Protein AF-0000000084982623 (afdb_homodimer)

Sequence (482 aa):
MLEVNGLTKRYGKRTIVEDISFTVPKGEITALIGVNGVGKTTILNAIMNLVPKQAGEVRIDGEPLKYSLYEKISFIPDESIMLLEFTIREAMDFMRDFYASWNEQKAQDILRFFNLEETMVIKELSKGNIAKVNLLLGFAQDSDYILMDEPFNNIDIFTREEIANIFTTTLVEDKGVLITTHEIDEIERLVDHVILLDRTRIAKEFNVEQMRMDEGKSIVDVMREVYQPQQFASWEGDEYEMLEVNGLTKRYGKRTIVEDISFTVPKGEITALIGVNGVGKTTILNAIMNLVPKQAGEVRIDGEPLKYSLYEKISFIPDESIMLLEFTIREAMDFMRDFYASWNEQKAQDILRFFNLEETMVIKELSKGNIAKVNLLLGFAQDSDYILMDEPFNNIDIFTREEIANIFTTTLVEDKGVLITTHEIDEIERLVDHVILLDRTRIAKEFNVEQMRMDEGKSIVDVMREVYQPQQFASWEGDEYE

Nearest PDB structures (foldseek):
  4rvc-assembly1_A  TM=8.795E-01  e=5.151E-21  Geobacillus kaustophilus GBlys
  8k1o-assembly1_B  TM=8.989E-01  e=3.364E-19  Mycobacterium tuberculosis H37Rv
  1ji0-assembly1_A  TM=8.524E-01  e=1.052E-18  Thermotoga maritima
  8k1n-assembly1_D  TM=8.541E-01  e=1.214E-16  Mycobacterium tuberculosis H37Rv
  1v43-assembly1_A  TM=7.563E-01  e=1.046E-15  Pyrococcus horikoshii

Radius of gyration: 24.58 Å; Cα contacts (8 Å, |Δi|>4): 892; chains: 2; bounding box: 55×66×52 Å

Secondary structure (DSSP, 8-state):
-EEEEEEEEEETTEEEEEEEEEEE-TTSEEEEE--TTSSHHHHHHHHTTSS--SEEEEEETTEE--GGGGGGEEEE-SS--S-TTSBHHHHHHHHHHH-TTB-HHHHHHHHHHTT--TT-BGGGS-HHHHHHHHHHHHHTB--SEEEEE-TTTT--HHHHHHHHHHTTSTTSTTSEEEEEES--TTTTTT-SEEEEEETTEEEEEEEHHHHHHHH---HHHHHHHHH-HHHHHHHHHHTT-/-EEEEEEEEEETTEEEEEEEEEEE-TTSEEEEE--TTSSHHHHHHHHTTSS--SEEEEEETTEE--GGGGGGEEEE-SS--S-TTSBHHHHHHHHHHH-TTB-HHHHHHHHHHTT--TT-BGGGS-HHHHHHHHHHHHHTB--SEEEEE-TTTT--HHHHHHHHHHTTSGGGTT-EEEEEES--TTTTTT-SEEEEEETTEEEEEEEHHHHHHHH---HHHHHHHHH-HHHHHHHHHHTT-

Structure (mmCIF, N/CA/C/O backbone):
data_AF-0000000084982623-model_v1
#
loop_
_entity.id
_entity.type
_entity.pdbx_description
1 polymer 'ABC transporter domain-containing protein'
#
loop_
_atom_site.group_PDB
_atom_site.id
_atom_site.type_symbol
_atom_site.label_atom_id
_atom_site.label_alt_id
_atom_site.label_comp_id
_atom_site.label_asym_id
_atom_site.label_entity_id
_atom_site.label_seq_id
_atom_site.pdbx_PDB_ins_code
_atom_site.Cartn_x
_atom_site.Cartn_y
_atom_site.Cartn_z
_atom_site.occupancy
_atom_site.B_iso_or_equiv
_atom_site.auth_seq_id
_atom_site.auth_comp_id
_atom_site.auth_asym_id
_atom_site.auth_atom_id
_atom_site.pdbx_PDB_model_num
ATOM 1 N N . MET A 1 1 ? -8 24.422 18.578 1 93.25 1 MET A N 1
ATOM 2 C CA . MET A 1 1 ? -8.68 23.266 18.031 1 93.25 1 MET A CA 1
ATOM 3 C C . MET A 1 1 ? -9.195 23.547 16.625 1 93.25 1 MET A C 1
ATOM 5 O O . MET A 1 1 ? -9.703 24.641 16.344 1 93.25 1 MET A O 1
ATOM 9 N N . LEU A 1 2 ? -8.922 22.609 15.727 1 96.56 2 LEU A N 1
ATOM 10 C CA . LEU A 1 2 ? -9.523 22.703 14.398 1 96.56 2 LEU A CA 1
ATOM 11 C C . LEU A 1 2 ? -10.891 22.031 14.383 1 96.56 2 LEU A C 1
ATOM 13 O O . LEU A 1 2 ? -11.047 20.891 14.82 1 96.56 2 LEU A O 1
ATOM 17 N N . GLU A 1 3 ? -11.875 22.797 13.898 1 97.75 3 GLU A N 1
ATOM 18 C CA . GLU A 1 3 ? -13.25 22.312 13.898 1 97.75 3 GLU A CA 1
ATOM 19 C C . GLU A 1 3 ? -13.844 22.344 12.492 1 97.75 3 GLU A C 1
ATOM 21 O O . GLU A 1 3 ? -13.742 23.359 11.797 1 97.75 3 GLU A O 1
ATOM 26 N N . VAL A 1 4 ? -14.391 21.234 12.133 1 98 4 VAL A N 1
ATOM 27 C CA . VAL A 1 4 ? -15.195 21.141 10.922 1 98 4 VAL A CA 1
ATOM 28 C C . VAL A 1 4 ? -16.672 20.969 11.289 1 98 4 VAL A C 1
ATOM 30 O O . VAL A 1 4 ? -17.031 20.016 11.992 1 98 4 VAL A O 1
ATOM 33 N N . ASN A 1 5 ? -17.484 21.906 10.797 1 97.81 5 ASN A N 1
ATOM 34 C CA . ASN A 1 5 ? -18.891 21.906 11.188 1 97.81 5 ASN A CA 1
ATOM 35 C C . ASN A 1 5 ? -19.812 21.859 9.969 1 97.81 5 ASN A C 1
ATOM 37 O O . ASN A 1 5 ? -19.875 22.812 9.195 1 97.81 5 ASN A O 1
ATOM 41 N N . GLY A 1 6 ? -20.469 20.75 9.844 1 98.06 6 GLY A N 1
ATOM 42 C CA . GLY A 1 6 ? -21.516 20.641 8.852 1 98.06 6 GLY A CA 1
ATOM 43 C C . GLY A 1 6 ? -21.016 20.719 7.426 1 98.06 6 GLY A C 1
ATOM 44 O O . GLY A 1 6 ? -21.656 21.344 6.57 1 98.06 6 GLY A O 1
ATOM 45 N N . LEU A 1 7 ? -19.922 20.219 7.141 1 97.88 7 LEU A N 1
ATOM 46 C CA . LEU A 1 7 ? -19.297 20.328 5.824 1 97.88 7 LEU A CA 1
ATOM 47 C C . LEU A 1 7 ? -20.078 19.5 4.797 1 97.88 7 LEU A C 1
ATOM 49 O O . LEU A 1 7 ? -20.359 18.328 5.02 1 97.88 7 LEU A O 1
ATOM 53 N N . THR A 1 8 ? -20.5 20.141 3.762 1 98.19 8 THR A N 1
ATOM 54 C CA . THR A 1 8 ? -21.141 19.484 2.623 1 98.19 8 THR A CA 1
ATOM 55 C C . THR A 1 8 ? -20.438 19.859 1.321 1 98.19 8 THR A C 1
ATOM 57 O O . THR A 1 8 ? -20.219 21.047 1.046 1 98.19 8 THR A O 1
ATOM 60 N N . LYS A 1 9 ? -20 18.906 0.578 1 97.44 9 LYS A N 1
ATOM 61 C CA . LYS A 1 9 ? -19.328 19.125 -0.701 1 97.44 9 LYS A CA 1
ATOM 62 C C . LYS A 1 9 ? -19.922 18.234 -1.79 1 97.44 9 LYS A C 1
ATOM 64 O O . LYS A 1 9 ? -20.078 17.031 -1.593 1 97.44 9 LYS A O 1
ATOM 69 N N . ARG A 1 10 ? -20.219 18.859 -2.896 1 96.31 10 ARG A N 1
ATOM 70 C CA . ARG A 1 10 ? -20.75 18.188 -4.074 1 96.31 10 ARG A CA 1
ATOM 71 C C . ARG A 1 10 ? -19.984 18.594 -5.332 1 96.31 10 ARG A C 1
ATOM 73 O O . ARG A 1 10 ? -19.484 19.719 -5.414 1 96.31 10 ARG A O 1
ATOM 80 N N . TYR A 1 11 ? -19.844 17.75 -6.246 1 94.19 11 TYR A N 1
ATOM 81 C CA . TYR A 1 11 ? -19.438 18.031 -7.617 1 94.19 11 TYR A CA 1
ATOM 82 C C . TYR A 1 11 ? -20.594 17.766 -8.586 1 94.19 11 TYR A C 1
ATOM 84 O O . TYR A 1 11 ? -20.891 16.609 -8.898 1 94.19 11 TYR A O 1
ATOM 92 N N . GLY A 1 12 ? -21.172 18.859 -9.094 1 93.62 12 GLY A N 1
ATOM 93 C CA . GLY A 1 12 ? -22.391 18.656 -9.852 1 93.62 12 GLY A CA 1
ATOM 94 C C . GLY A 1 12 ? -23.484 17.984 -9.055 1 93.62 12 GLY A C 1
ATOM 95 O O . GLY A 1 12 ? -23.875 18.453 -7.988 1 93.62 12 GLY A O 1
ATOM 96 N N . LYS A 1 13 ? -23.875 16.797 -9.547 1 92.56 13 LYS A N 1
ATOM 97 C CA . LYS A 1 13 ? -24.953 16.062 -8.891 1 92.56 13 LYS A CA 1
ATOM 98 C C . LYS A 1 13 ? -24.406 15.047 -7.895 1 92.56 13 LYS A C 1
ATOM 100 O O . LYS A 1 13 ? -25.156 14.469 -7.109 1 92.56 13 LYS A O 1
ATOM 105 N N . ARG A 1 14 ? -23.125 14.883 -7.84 1 93.25 14 ARG A N 1
ATOM 106 C CA . ARG A 1 14 ? -22.516 13.867 -6.988 1 93.25 14 ARG A CA 1
ATOM 107 C C . ARG A 1 14 ? -22.125 14.445 -5.637 1 93.25 14 ARG A C 1
ATOM 109 O O . ARG A 1 14 ? -21.344 15.391 -5.562 1 93.25 14 ARG A O 1
ATOM 116 N N . THR A 1 15 ? -22.75 13.93 -4.617 1 95.75 15 THR A N 1
ATOM 117 C CA . THR A 1 15 ? -22.406 14.336 -3.262 1 95.75 15 THR A CA 1
ATOM 118 C C . THR A 1 15 ? -21.172 13.562 -2.768 1 95.75 15 THR A C 1
ATOM 120 O O . THR A 1 15 ? -21.172 12.328 -2.766 1 95.75 15 THR A O 1
ATOM 123 N N . ILE A 1 16 ? -20.172 14.25 -2.355 1 95.62 16 ILE A N 1
ATOM 124 C CA . ILE A 1 16 ? -18.953 13.617 -1.854 1 95.62 16 ILE A CA 1
ATOM 125 C C . ILE A 1 16 ? -19.031 13.477 -0.335 1 95.62 16 ILE A C 1
ATOM 127 O O . ILE A 1 16 ? -18.797 12.398 0.206 1 95.62 16 ILE A O 1
ATOM 131 N N . VAL A 1 17 ? -19.391 14.523 0.343 1 96.44 17 VAL A N 1
ATOM 132 C CA . VAL A 1 17 ? -19.656 14.5 1.777 1 96.44 17 VAL A CA 1
ATOM 133 C C . VAL A 1 17 ? -20.891 15.352 2.094 1 96.44 17 VAL A C 1
ATOM 135 O O . VAL A 1 17 ? -21.141 16.359 1.433 1 96.44 17 VAL A O 1
ATOM 138 N N . GLU A 1 18 ? -21.594 14.883 3.111 1 97.62 18 GLU A N 1
ATOM 139 C CA . GLU A 1 18 ? -22.844 15.531 3.514 1 97.62 18 GLU A CA 1
ATOM 140 C C . GLU A 1 18 ? -22.891 15.742 5.023 1 97.62 18 GLU A C 1
ATOM 142 O O . GLU A 1 18 ? -23.031 14.773 5.781 1 97.62 18 GLU A O 1
ATOM 147 N N . ASP A 1 19 ? -22.828 17 5.398 1 97.75 19 ASP A N 1
ATOM 148 C CA . ASP A 1 19 ? -23.062 17.438 6.766 1 97.75 19 ASP A CA 1
ATOM 149 C C . ASP A 1 19 ? -22.156 16.703 7.75 1 97.75 19 ASP A C 1
ATOM 151 O O . ASP A 1 19 ? -22.625 16.156 8.75 1 97.75 19 ASP A O 1
ATOM 155 N N . ILE A 1 20 ? -20.906 16.656 7.445 1 98 20 ILE A N 1
ATOM 156 C CA . ILE A 1 20 ? -20 15.992 8.367 1 98 20 ILE A CA 1
ATOM 157 C C . ILE A 1 20 ? -19.391 17.016 9.32 1 98 20 ILE A C 1
ATOM 159 O O . ILE A 1 20 ? -19.125 18.156 8.922 1 98 20 ILE A O 1
ATOM 163 N N . SER A 1 21 ? -19.219 16.656 10.594 1 98.56 21 SER A N 1
ATOM 164 C CA . SER A 1 21 ? -18.609 17.469 11.625 1 98.56 21 SER A CA 1
ATOM 165 C C . SER A 1 21 ? -17.609 16.656 12.453 1 98.56 21 SER A C 1
ATOM 167 O O . SER A 1 21 ? -17.875 15.5 12.781 1 98.56 21 SER A O 1
ATOM 169 N N . PHE A 1 22 ? -16.484 17.219 12.695 1 98.44 22 PHE A N 1
ATOM 170 C CA . PHE A 1 22 ? -15.484 16.609 13.562 1 98.44 22 PHE A CA 1
ATOM 171 C C . PHE A 1 22 ? -14.477 17.641 14.039 1 98.44 22 PHE A C 1
ATOM 173 O O . PHE A 1 22 ? -14.492 18.797 13.594 1 98.44 22 PHE A O 1
ATOM 180 N N . THR A 1 23 ? -13.633 17.25 14.977 1 98.06 23 THR A N 1
ATOM 181 C CA . THR A 1 23 ? -12.609 18.141 15.508 1 98.06 23 THR A CA 1
ATOM 182 C C . THR A 1 23 ? -11.234 17.469 15.453 1 98.06 23 THR A C 1
ATOM 184 O O . THR A 1 23 ? -11.133 16.25 15.367 1 98.06 23 THR A O 1
ATOM 187 N N . VAL A 1 24 ? -10.281 18.297 15.43 1 98 24 VAL A N 1
ATOM 188 C CA . VAL A 1 24 ? -8.875 17.906 15.539 1 98 24 VAL A CA 1
ATOM 189 C C . VAL A 1 24 ? -8.227 18.641 16.703 1 98 24 VAL A C 1
ATOM 191 O O . VAL A 1 24 ? -7.895 19.828 16.594 1 98 24 VAL A O 1
ATOM 194 N N . PRO A 1 25 ? -8.016 17.922 17.797 1 96.81 25 PRO A N 1
ATOM 195 C CA . PRO A 1 25 ? -7.414 18.562 18.953 1 96.81 25 PRO A CA 1
ATOM 196 C C . PRO A 1 25 ? -5.93 18.859 18.781 1 96.81 25 PRO A C 1
ATOM 198 O O . PRO A 1 25 ? -5.219 18.109 18.109 1 96.81 25 PRO A O 1
ATOM 201 N N . LYS A 1 26 ? -5.52 19.953 19.375 1 94.62 26 LYS A N 1
ATOM 202 C CA . LYS A 1 26 ? -4.094 20.266 19.406 1 94.62 26 LYS A CA 1
ATOM 203 C C . LYS A 1 26 ? -3.311 19.203 20.172 1 94.62 26 LYS A C 1
ATOM 205 O O . LYS A 1 26 ? -3.775 18.703 21.203 1 94.62 26 LYS A O 1
ATOM 210 N N . GLY A 1 27 ? -2.133 18.875 19.594 1 94.19 27 GLY A N 1
ATOM 211 C CA . GLY A 1 27 ? -1.241 17.953 20.281 1 94.19 27 GLY A CA 1
ATOM 212 C C . GLY A 1 27 ? -1.637 16.5 20.109 1 94.19 27 GLY A C 1
ATOM 213 O O . GLY A 1 27 ? -1.034 15.609 20.719 1 94.19 27 GLY A O 1
ATOM 214 N N . GLU A 1 28 ? -2.65 16.25 19.281 1 95.88 28 GLU A N 1
ATOM 215 C CA . GLU A 1 28 ? -3.113 14.875 19.078 1 95.88 28 GLU A CA 1
ATOM 216 C C . GLU A 1 28 ? -3.16 14.539 17.578 1 95.88 28 GLU A C 1
ATOM 218 O O . GLU A 1 28 ? -3.166 15.438 16.734 1 95.88 28 GLU A O 1
ATOM 223 N N . ILE A 1 29 ? -3.135 13.266 17.375 1 96.56 29 ILE A N 1
ATOM 224 C CA . ILE A 1 29 ? -3.197 12.773 16 1 96.56 29 ILE A CA 1
ATOM 225 C C . ILE A 1 29 ? -4.582 12.203 15.719 1 96.56 29 ILE A C 1
ATOM 227 O O . ILE A 1 29 ? -5.031 11.273 16.406 1 96.56 29 ILE A O 1
ATOM 231 N N . THR A 1 30 ? -5.242 12.797 14.742 1 97.88 30 THR A N 1
ATOM 232 C CA . THR A 1 30 ? -6.539 12.32 14.273 1 97.88 30 THR A CA 1
ATOM 233 C C . THR A 1 30 ? -6.41 11.688 12.891 1 97.88 30 THR A C 1
ATOM 235 O O . THR A 1 30 ? -5.844 12.281 11.977 1 97.88 30 THR A O 1
ATOM 238 N N . ALA A 1 31 ? -6.918 10.469 12.781 1 97.94 31 ALA A N 1
ATOM 239 C CA . ALA A 1 31 ? -6.918 9.781 11.492 1 97.94 31 ALA A CA 1
ATOM 240 C C . ALA A 1 31 ? -8.305 9.789 10.867 1 97.94 31 ALA A C 1
ATOM 242 O O . ALA A 1 31 ? -9.281 9.383 11.5 1 97.94 31 ALA A O 1
ATOM 243 N N . LEU A 1 32 ? -8.367 10.336 9.703 1 97.94 32 LEU A N 1
ATOM 244 C CA . LEU A 1 32 ? -9.555 10.227 8.859 1 97.94 32 LEU A CA 1
ATOM 245 C C . LEU A 1 32 ? -9.414 9.07 7.875 1 97.94 32 LEU A C 1
ATOM 247 O O . LEU A 1 32 ? -8.648 9.164 6.91 1 97.94 32 LEU A O 1
ATOM 251 N N . ILE A 1 33 ? -10.211 8.031 8.133 1 96.31 33 ILE A N 1
ATOM 252 C CA . ILE A 1 33 ? -10.023 6.773 7.418 1 96.31 33 ILE A CA 1
ATOM 253 C C . ILE A 1 33 ? -11.219 6.504 6.512 1 96.31 33 ILE A C 1
ATOM 255 O O . ILE A 1 33 ? -12.367 6.73 6.91 1 96.31 33 ILE A O 1
ATOM 259 N N . GLY A 1 34 ? -10.93 5.977 5.363 1 91.88 34 GLY A N 1
ATOM 260 C CA . GLY A 1 34 ? -11.945 5.578 4.402 1 91.88 34 GLY A CA 1
ATOM 261 C C . GLY A 1 34 ? -11.375 4.879 3.184 1 91.88 34 GLY A C 1
ATOM 262 O O . GLY A 1 34 ? -10.172 4.945 2.932 1 91.88 34 GLY A O 1
ATOM 263 N N . VAL A 1 35 ? -12.227 4.25 2.486 1 84.25 35 VAL A N 1
ATOM 264 C CA . VAL A 1 35 ? -11.797 3.543 1.286 1 84.25 35 VAL A CA 1
ATOM 265 C C . VAL A 1 35 ? -11.391 4.547 0.212 1 84.25 35 VAL A C 1
ATOM 267 O O . VAL A 1 35 ? -11.711 5.734 0.308 1 84.25 35 VAL A O 1
ATOM 270 N N . ASN A 1 36 ? -10.664 4.098 -0.778 1 80.5 36 ASN A N 1
ATOM 271 C CA . ASN A 1 36 ? -10.242 4.973 -1.867 1 80.5 36 ASN A CA 1
ATOM 272 C C . ASN A 1 36 ? -11.438 5.562 -2.605 1 80.5 36 ASN A C 1
ATOM 274 O O . ASN A 1 36 ? -12.414 4.859 -2.875 1 80.5 36 ASN A O 1
ATOM 278 N N . GLY A 1 37 ? -11.422 6.812 -2.834 1 83.38 37 GLY A N 1
ATOM 279 C CA . GLY A 1 37 ? -12.477 7.488 -3.58 1 83.38 37 GLY A CA 1
ATOM 280 C C . GLY A 1 37 ? -13.602 7.988 -2.699 1 83.38 37 GLY A C 1
ATOM 281 O O . GLY A 1 37 ? -14.531 8.648 -3.182 1 83.38 37 GLY A O 1
ATOM 282 N N . VAL A 1 38 ? -13.484 7.785 -1.446 1 88.88 38 VAL A N 1
ATOM 283 C CA . VAL A 1 38 ? -14.594 8.102 -0.554 1 88.88 38 VAL A CA 1
ATOM 284 C C . VAL A 1 38 ? -14.656 9.617 -0.327 1 88.88 38 VAL A C 1
ATOM 286 O O . VAL A 1 38 ? -15.656 10.133 0.165 1 88.88 38 VAL A O 1
ATOM 289 N N . GLY A 1 39 ? -13.586 10.352 -0.572 1 93.88 39 GLY A N 1
ATOM 290 C CA . GLY A 1 39 ? -13.648 11.797 -0.469 1 93.88 39 GLY A CA 1
ATOM 291 C C . GLY A 1 39 ? -12.609 12.375 0.476 1 93.88 39 GLY A C 1
ATOM 292 O O . GLY A 1 39 ? -12.695 13.539 0.871 1 93.88 39 GLY A O 1
ATOM 293 N N . LYS A 1 40 ? -11.672 11.633 0.905 1 95.69 40 LYS A N 1
ATOM 294 C CA . LYS A 1 40 ? -10.672 12.078 1.871 1 95.69 40 LYS A CA 1
ATOM 295 C C . LYS A 1 40 ? -9.938 13.32 1.376 1 95.69 40 LYS A C 1
ATOM 297 O O . LYS A 1 40 ? -9.859 14.328 2.082 1 95.69 40 LYS A O 1
ATOM 302 N N . THR A 1 41 ? -9.438 13.305 0.108 1 95.25 41 THR A N 1
ATOM 303 C CA . THR A 1 41 ? -8.734 14.43 -0.499 1 95.25 41 THR A CA 1
ATOM 304 C C . THR A 1 41 ? -9.656 15.641 -0.621 1 95.25 41 THR A C 1
ATOM 306 O O . THR A 1 41 ? -9.258 16.766 -0.321 1 95.25 41 THR A O 1
ATOM 309 N N . THR A 1 42 ? -10.898 15.398 -0.994 1 96.62 42 THR A N 1
ATOM 310 C CA . THR A 1 42 ? -11.883 16.469 -1.144 1 96.62 42 THR A CA 1
ATOM 311 C C . THR A 1 42 ? -12.141 17.156 0.194 1 96.62 42 THR A C 1
ATOM 313 O O . THR A 1 42 ? -12.242 18.375 0.258 1 96.62 42 THR A O 1
ATOM 316 N N . ILE A 1 43 ? -12.219 16.375 1.224 1 97.56 43 ILE A N 1
ATOM 317 C CA . ILE A 1 43 ? -12.453 16.922 2.559 1 97.56 43 ILE A CA 1
ATOM 318 C C . ILE A 1 43 ? -11.305 17.828 2.959 1 97.56 43 ILE A C 1
ATOM 320 O O . ILE A 1 43 ? -11.523 18.969 3.404 1 97.56 43 ILE A O 1
ATOM 324 N N . LEU A 1 44 ? -10.062 17.391 2.789 1 97.5 44 LEU A N 1
ATOM 325 C CA . LEU A 1 44 ? -8.906 18.203 3.154 1 97.5 44 LEU A CA 1
ATOM 326 C C . LEU A 1 44 ? -8.852 19.469 2.316 1 97.5 44 LEU A C 1
ATOM 328 O O . LEU A 1 44 ? -8.594 20.562 2.842 1 97.5 44 LEU A O 1
ATOM 332 N N . ASN A 1 45 ? -9.125 19.328 1.026 1 96.25 45 ASN A N 1
ATOM 333 C CA . ASN A 1 45 ? -9.148 20.5 0.155 1 96.25 45 ASN A CA 1
ATOM 334 C C . ASN A 1 45 ? -10.234 21.484 0.568 1 96.25 45 ASN A C 1
ATOM 336 O O . ASN A 1 45 ? -10.031 22.703 0.502 1 96.25 45 ASN A O 1
ATOM 340 N N . ALA A 1 46 ? -11.352 20.984 0.943 1 96 46 ALA A N 1
ATOM 341 C CA . ALA A 1 46 ? -12.445 21.828 1.396 1 96 46 ALA A CA 1
ATOM 342 C C . ALA A 1 46 ? -12.086 22.562 2.689 1 96 46 ALA A C 1
ATOM 344 O O . ALA A 1 46 ? -12.383 23.75 2.852 1 96 46 ALA A O 1
ATOM 345 N N . ILE A 1 47 ? -11.445 21.828 3.586 1 96.06 47 ILE A N 1
ATOM 346 C CA . ILE A 1 47 ? -10.984 22.422 4.832 1 96.06 47 ILE A CA 1
ATOM 347 C C . ILE A 1 47 ? -10.039 23.578 4.527 1 96.06 47 ILE A C 1
ATOM 349 O O . ILE A 1 47 ? -10.141 24.656 5.141 1 96.06 47 ILE A O 1
ATOM 353 N N . MET A 1 48 ? -9.219 23.406 3.539 1 93.94 48 MET A N 1
ATOM 354 C CA . MET A 1 48 ? -8.203 24.406 3.182 1 93.94 48 MET A CA 1
ATOM 355 C C . MET A 1 48 ? -8.781 25.453 2.236 1 93.94 48 MET A C 1
ATOM 357 O O . MET A 1 48 ? -8.07 26.344 1.785 1 93.94 48 MET A O 1
ATOM 361 N N . ASN A 1 49 ? -10.031 25.312 1.854 1 93.38 49 ASN A N 1
ATOM 362 C CA . ASN A 1 49 ? -10.727 26.203 0.937 1 93.38 49 ASN A CA 1
ATOM 363 C C . ASN A 1 49 ? -10.094 26.188 -0.451 1 93.38 49 ASN A C 1
ATOM 365 O O . ASN A 1 49 ? -10.086 27.219 -1.144 1 93.38 49 ASN A O 1
ATOM 369 N N . LEU A 1 50 ? -9.508 25.078 -0.786 1 92.06 50 LEU A N 1
ATOM 370 C CA . LEU A 1 50 ? -8.953 24.906 -2.125 1 92.06 50 LEU A CA 1
ATOM 371 C C . LEU A 1 50 ? -10.047 24.516 -3.117 1 92.06 50 LEU A C 1
ATOM 373 O O . LEU A 1 50 ? -9.844 24.609 -4.332 1 92.06 50 LEU A O 1
ATOM 377 N N . VAL A 1 51 ? -11.133 24.047 -2.576 1 94.06 51 VAL A N 1
ATOM 378 C CA . VAL A 1 51 ? -12.352 23.812 -3.346 1 94.06 51 VAL A CA 1
ATOM 379 C C . VAL A 1 51 ? -13.547 24.406 -2.609 1 94.06 51 VAL A C 1
ATOM 381 O O . VAL A 1 51 ? -13.586 24.422 -1.376 1 94.06 51 VAL A O 1
ATOM 384 N N . PRO A 1 52 ? -14.523 24.875 -3.377 1 94.31 52 PRO A N 1
ATOM 385 C CA . PRO A 1 52 ? -15.703 25.438 -2.711 1 94.31 52 PRO A CA 1
ATOM 386 C C . PRO A 1 52 ? -16.562 24.359 -2.051 1 94.31 52 PRO A C 1
ATOM 388 O O . PRO A 1 52 ? -16.672 23.25 -2.562 1 94.31 52 PRO A O 1
ATOM 391 N N . LYS A 1 53 ? -17.125 24.703 -0.933 1 94.62 53 LYS A N 1
ATOM 392 C CA . LYS A 1 53 ? -18.078 23.828 -0.255 1 94.62 53 LYS A CA 1
ATOM 393 C C . LYS A 1 53 ? -19.484 24.406 -0.322 1 94.62 53 LYS A C 1
ATOM 395 O O . LYS A 1 53 ? -19.656 25.625 -0.431 1 94.62 53 LYS A O 1
ATOM 400 N N . GLN A 1 54 ? -20.484 23.578 -0.342 1 96.12 54 GLN A N 1
ATOM 401 C CA . GLN A 1 54 ? -21.875 24.016 -0.413 1 96.12 54 GLN A CA 1
ATOM 402 C C . GLN A 1 54 ? -22.391 24.453 0.957 1 96.12 54 GLN A C 1
ATOM 404 O O . GLN A 1 54 ? -23.25 25.328 1.055 1 96.12 54 GLN A O 1
ATOM 409 N N . ALA A 1 55 ? -21.922 23.828 1.976 1 97.06 55 ALA A N 1
ATOM 410 C CA . ALA A 1 55 ? -22.344 24.172 3.334 1 97.06 55 ALA A CA 1
ATOM 411 C C . ALA A 1 55 ? -21.25 23.828 4.344 1 97.06 55 ALA A C 1
ATOM 413 O O . ALA A 1 55 ? -20.312 23.094 4.023 1 97.06 55 ALA A O 1
ATOM 414 N N . GLY A 1 56 ? -21.344 24.438 5.504 1 96.25 56 GLY A N 1
ATOM 415 C CA . GLY A 1 56 ? -20.453 24.141 6.621 1 96.25 56 GLY A CA 1
ATOM 416 C C . GLY A 1 56 ? -19.406 25.203 6.844 1 96.25 56 GLY A C 1
ATOM 417 O O . GLY A 1 56 ? -19.312 26.156 6.07 1 96.25 56 GLY A O 1
ATOM 418 N N . GLU A 1 57 ? -18.672 25.031 7.953 1 95.88 57 GLU A N 1
ATOM 419 C CA . GLU A 1 57 ? -17.641 25.984 8.32 1 95.88 57 GLU A CA 1
ATOM 420 C C . GLU A 1 57 ? -16.453 25.297 8.992 1 95.88 57 GLU A C 1
ATOM 422 O O . GLU A 1 57 ? -16.625 24.25 9.625 1 95.88 57 GLU A O 1
ATOM 427 N N . VAL A 1 58 ? -15.367 25.875 8.727 1 96.19 58 VAL A N 1
ATOM 428 C CA . VAL A 1 58 ? -14.148 25.422 9.398 1 96.19 58 VAL A CA 1
ATOM 429 C C . VAL A 1 58 ? -13.656 26.516 10.352 1 96.19 58 VAL A C 1
ATOM 431 O O . VAL A 1 58 ? -13.617 27.703 9.984 1 96.19 58 VAL A O 1
ATOM 434 N N . ARG A 1 59 ? -13.336 26.109 11.57 1 95.69 59 ARG A N 1
ATOM 435 C CA . ARG A 1 59 ? -12.852 27.047 12.57 1 95.69 59 ARG A CA 1
ATOM 436 C C . ARG A 1 59 ? -11.523 26.578 13.164 1 95.69 59 ARG A C 1
ATOM 438 O O . ARG A 1 59 ? -11.266 25.375 13.25 1 95.69 59 ARG A O 1
ATOM 445 N N . ILE A 1 60 ? -10.734 27.5 13.531 1 93.75 60 ILE A N 1
ATOM 446 C CA . ILE A 1 60 ? -9.516 27.266 14.289 1 93.75 60 ILE A CA 1
ATOM 447 C C . ILE A 1 60 ? -9.531 28.078 15.57 1 93.75 60 IL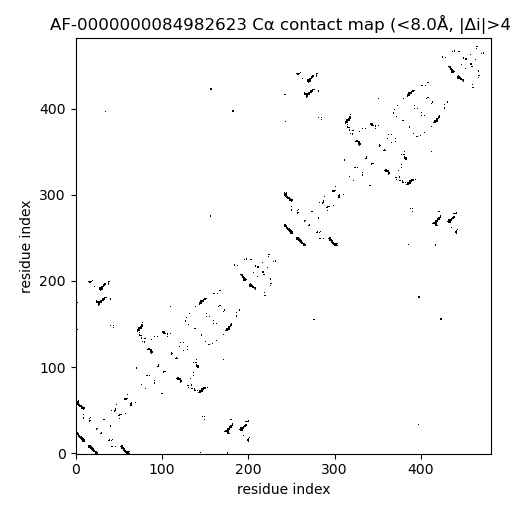E A C 1
ATOM 449 O O . ILE A 1 60 ? -9.609 29.312 15.531 1 93.75 60 ILE A O 1
ATOM 453 N N . ASP A 1 61 ? -9.438 27.328 16.609 1 91.31 61 ASP A N 1
ATOM 454 C CA . ASP A 1 61 ? -9.477 27.984 17.922 1 91.31 61 ASP A CA 1
ATOM 455 C C . ASP A 1 61 ? -10.641 28.953 18.016 1 91.31 61 ASP A C 1
ATOM 457 O O . ASP A 1 61 ? -10.461 30.109 18.438 1 91.31 61 ASP A O 1
ATOM 461 N N . GLY A 1 62 ? -11.719 28.531 17.469 1 91 62 GLY A N 1
ATOM 462 C CA . GLY A 1 62 ? -12.969 29.281 17.625 1 91 62 GLY A CA 1
ATOM 463 C C . GLY A 1 62 ? -13.195 30.297 16.516 1 91 62 GLY A C 1
ATOM 464 O O . GLY A 1 62 ? -14.305 30.812 16.375 1 91 62 GLY A O 1
ATOM 465 N N . GLU A 1 63 ? -12.195 30.594 15.711 1 91.69 63 GLU A N 1
ATOM 466 C CA . GLU A 1 63 ? -12.305 31.594 14.648 1 91.69 63 GLU A CA 1
ATOM 467 C C . GLU A 1 63 ? -12.508 30.938 13.289 1 91.69 63 GLU A C 1
ATOM 469 O O . GLU A 1 63 ? -11.844 29.938 12.969 1 91.69 63 GLU A O 1
ATOM 474 N N . PRO A 1 64 ? -13.406 31.531 12.57 1 91.12 64 PRO A N 1
ATOM 475 C CA . PRO A 1 64 ? -13.555 31 11.211 1 91.12 64 PRO A CA 1
ATOM 476 C C . PRO A 1 64 ? -12.266 31.078 10.398 1 91.12 64 PRO A C 1
ATOM 478 O O . PRO A 1 64 ? -11.516 32.062 10.516 1 91.12 64 PRO A O 1
ATOM 481 N N . LEU A 1 65 ? -12.07 30.016 9.68 1 87.44 65 LEU A N 1
ATOM 482 C CA . LEU A 1 65 ? -10.859 29.984 8.875 1 87.44 65 LEU A CA 1
ATOM 483 C C . LEU A 1 65 ? -10.898 31.047 7.781 1 87.44 65 LEU A C 1
ATOM 485 O O . LEU A 1 65 ? -11.773 31.031 6.914 1 87.44 65 LEU A O 1
ATOM 489 N N . LYS A 1 66 ? -10.031 32 7.918 1 82.88 66 LYS A N 1
ATOM 490 C CA . LYS A 1 66 ? -9.812 33.094 6.949 1 82.88 66 LYS A CA 1
ATOM 491 C C . LYS A 1 66 ? -8.375 33.094 6.457 1 82.88 66 LYS A C 1
ATOM 493 O O . LYS A 1 66 ? -7.531 32.344 6.957 1 82.88 66 LYS A O 1
ATOM 498 N N . TYR A 1 67 ? -8.141 33.875 5.508 1 76.88 67 TYR A N 1
ATOM 499 C CA . TYR A 1 67 ? -6.836 33.938 4.848 1 76.88 67 TYR A CA 1
ATOM 500 C C . TYR A 1 67 ? -5.719 34.125 5.867 1 76.88 67 TYR A C 1
ATOM 502 O O . TYR A 1 67 ? -4.676 33.469 5.77 1 76.88 67 TYR A O 1
ATOM 510 N N . SER A 1 68 ? -5.957 34.875 6.875 1 76.25 68 SER A N 1
ATOM 511 C CA . SER A 1 68 ? -4.938 35.188 7.875 1 76.25 68 SER A CA 1
ATOM 512 C C . SER A 1 68 ? -4.605 33.969 8.727 1 76.25 68 SER A C 1
ATOM 514 O O . SER A 1 68 ? -3.561 33.938 9.383 1 76.25 68 SER A O 1
ATOM 516 N N . LEU A 1 69 ? -5.48 33 8.648 1 76.62 69 LEU A N 1
ATOM 517 C CA . LEU A 1 69 ? -5.293 31.844 9.531 1 76.62 69 LEU A CA 1
ATOM 518 C C . LEU A 1 69 ? -4.672 30.672 8.781 1 76.62 69 LEU A C 1
ATOM 520 O O . LEU A 1 69 ? -4.379 29.625 9.375 1 76.62 69 LEU A O 1
ATOM 524 N N . TYR A 1 70 ? -4.328 30.922 7.586 1 82.81 70 TYR A N 1
ATOM 525 C CA . TYR A 1 70 ? -3.76 29.844 6.793 1 82.81 70 TYR A CA 1
ATOM 526 C C . TYR A 1 70 ? -2.361 29.484 7.281 1 82.81 70 TYR A C 1
ATOM 528 O O . TYR A 1 70 ? -1.913 28.344 7.117 1 82.81 70 TYR A O 1
ATOM 536 N N . GLU A 1 71 ? -1.764 30.438 7.988 1 86.81 71 GLU A N 1
ATOM 537 C CA . GLU A 1 71 ? -0.426 30.188 8.516 1 86.81 71 GLU A CA 1
ATOM 538 C C . GLU A 1 71 ? -0.469 29.219 9.688 1 86.81 71 GLU A C 1
ATOM 540 O O . GLU A 1 71 ? 0.555 28.641 10.062 1 86.81 71 GLU A O 1
ATOM 545 N N . LYS A 1 72 ? -1.665 29.047 10.211 1 92.19 72 LYS A N 1
ATOM 546 C CA . LYS A 1 72 ? -1.817 28.156 11.359 1 92.19 72 LYS A CA 1
ATOM 547 C C . LYS A 1 72 ? -1.932 26.703 10.914 1 92.19 72 LYS A C 1
ATOM 549 O O . LYS A 1 72 ? -1.858 25.781 11.742 1 92.19 72 LYS A O 1
ATOM 554 N N . ILE A 1 73 ? -2.07 26.516 9.656 1 95.12 73 ILE A N 1
ATOM 555 C CA . ILE A 1 73 ? -2.244 25.172 9.141 1 95.12 73 ILE A CA 1
ATOM 556 C C . ILE A 1 73 ? -1.204 24.891 8.062 1 95.12 73 ILE A C 1
ATOM 558 O O . ILE A 1 73 ? -1.011 25.688 7.152 1 95.12 73 ILE A O 1
ATOM 562 N N . SER A 1 74 ? -0.521 23.828 8.234 1 95.31 74 SER A N 1
ATOM 563 C CA . SER A 1 74 ? 0.314 23.297 7.16 1 95.31 74 SER A CA 1
ATOM 564 C C . SER A 1 74 ? -0.377 22.141 6.441 1 95.31 74 SER A C 1
ATOM 566 O O . SER A 1 74 ? -0.835 21.188 7.078 1 95.31 74 SER A O 1
ATOM 568 N N . PHE A 1 75 ? -0.463 22.312 5.141 1 95.88 75 PHE A N 1
ATOM 569 C CA . PHE A 1 75 ? -1.108 21.281 4.332 1 95.88 75 PHE A CA 1
ATOM 570 C C . PHE A 1 75 ? -0.079 20.516 3.508 1 95.88 75 PHE A C 1
ATOM 572 O O . PHE A 1 75 ? 0.714 21.125 2.781 1 95.88 75 PHE A O 1
ATOM 579 N N . ILE A 1 76 ? -0.087 19.172 3.66 1 96.44 76 ILE A N 1
ATOM 580 C CA . ILE A 1 76 ? 0.797 18.281 2.916 1 96.44 76 ILE A CA 1
ATOM 581 C C . ILE A 1 76 ? -0.031 17.359 2.027 1 96.44 76 ILE A C 1
ATOM 583 O O . ILE A 1 76 ? -0.546 16.328 2.494 1 96.44 76 ILE A O 1
ATOM 587 N N . PRO A 1 77 ? -0.053 17.594 0.719 1 95.5 77 PRO A N 1
ATOM 588 C CA . PRO A 1 77 ? -0.843 16.781 -0.195 1 95.5 77 PRO A CA 1
ATOM 589 C C . PRO A 1 77 ? -0.128 15.484 -0.592 1 95.5 77 PRO A C 1
ATOM 591 O O . PRO A 1 77 ? 1.046 15.297 -0.26 1 95.5 77 PRO A O 1
ATOM 594 N N . ASP A 1 78 ? -0.838 14.602 -1.212 1 91.94 78 ASP A N 1
ATOM 595 C CA . ASP A 1 78 ? -0.283 13.344 -1.702 1 91.94 78 ASP A CA 1
ATOM 596 C C . ASP A 1 78 ? 0.723 13.586 -2.824 1 91.94 78 ASP A C 1
ATOM 598 O O . ASP A 1 78 ? 1.776 12.945 -2.869 1 91.94 78 ASP A O 1
ATOM 602 N N . GLU A 1 79 ? 0.483 14.5 -3.621 1 88.88 79 GLU A N 1
ATOM 603 C CA . GLU A 1 79 ? 1.356 14.836 -4.742 1 88.88 79 GLU A CA 1
ATOM 604 C C . GLU A 1 79 ? 2.467 15.789 -4.305 1 88.88 79 GLU A C 1
ATOM 606 O O . GLU A 1 79 ? 2.35 16.453 -3.275 1 88.88 79 GLU A O 1
ATOM 611 N N . SER A 1 80 ? 3.424 15.789 -5.168 1 87.31 80 SER A N 1
ATOM 612 C CA . SER A 1 80 ? 4.527 16.703 -4.887 1 87.31 80 SER A CA 1
ATOM 613 C C . SER A 1 80 ? 4.051 18.156 -4.875 1 87.31 80 SER A C 1
ATOM 615 O O . SER A 1 80 ? 3.244 18.547 -5.715 1 87.31 80 SER A O 1
ATOM 617 N N . ILE A 1 81 ? 4.613 18.891 -3.971 1 84.06 81 ILE A N 1
ATOM 618 C CA . ILE A 1 81 ? 4.195 20.281 -3.793 1 84.06 81 ILE A CA 1
ATOM 619 C C . ILE A 1 81 ? 5.148 21.219 -4.543 1 84.06 81 ILE A C 1
ATOM 621 O O . ILE A 1 81 ? 4.836 22.391 -4.766 1 84.06 81 ILE A O 1
ATOM 625 N N . MET A 1 82 ? 6.273 20.719 -4.938 1 88.19 82 MET A N 1
ATOM 626 C CA . MET A 1 82 ? 7.289 21.578 -5.527 1 88.19 82 MET A CA 1
ATOM 627 C C . MET A 1 82 ? 7.617 21.141 -6.949 1 88.19 82 MET A C 1
ATOM 629 O O . MET A 1 82 ? 7.32 20.016 -7.34 1 88.19 82 MET A O 1
ATOM 633 N N . LEU A 1 83 ? 8.273 22.109 -7.625 1 91.06 83 LEU A N 1
ATOM 634 C CA . LEU A 1 83 ? 8.797 21.781 -8.945 1 91.06 83 LEU A CA 1
ATOM 635 C C . LEU A 1 83 ? 9.836 20.672 -8.867 1 91.06 83 LEU A C 1
ATOM 637 O O . LEU A 1 83 ? 10.766 20.734 -8.062 1 91.06 83 LEU A O 1
ATOM 641 N N . LEU A 1 84 ? 9.695 19.781 -9.672 1 93.5 84 LEU A N 1
ATOM 642 C CA . LEU A 1 84 ? 10.531 18.578 -9.609 1 93.5 84 LEU A CA 1
ATOM 643 C C . LEU A 1 84 ? 11.969 18.906 -10 1 93.5 84 LEU A C 1
ATOM 645 O O . LEU A 1 84 ? 12.891 18.156 -9.656 1 93.5 84 LEU A O 1
ATOM 649 N N . GLU A 1 85 ? 12.188 20.047 -10.648 1 96.75 85 GLU A N 1
ATOM 650 C CA . GLU A 1 85 ? 13.516 20.438 -11.086 1 96.75 85 GLU A CA 1
ATOM 651 C C . GLU A 1 85 ? 14.32 21.062 -9.945 1 96.75 85 GLU A C 1
ATOM 653 O O . GLU A 1 85 ? 15.539 21.219 -10.047 1 96.75 85 GLU A O 1
ATOM 658 N N . PHE A 1 86 ? 13.711 21.391 -8.844 1 97.75 86 PHE A N 1
ATOM 659 C CA . PHE A 1 86 ? 14.359 22.031 -7.707 1 97.75 86 PHE A CA 1
ATOM 660 C C . PHE A 1 86 ? 15.234 21.031 -6.953 1 97.75 86 PHE A C 1
ATOM 662 O O . PHE A 1 86 ? 14.922 19.844 -6.902 1 97.75 86 PHE A O 1
ATOM 669 N N . THR A 1 87 ? 16.297 21.547 -6.434 1 98.38 87 THR A N 1
ATOM 670 C CA . THR A 1 87 ? 16.938 20.844 -5.32 1 98.38 87 THR A CA 1
ATOM 671 C C . THR A 1 87 ? 16.109 21 -4.047 1 98.38 87 THR A C 1
ATOM 673 O O . THR A 1 87 ? 15.211 21.844 -3.973 1 98.38 87 THR A O 1
ATOM 676 N N . ILE A 1 88 ? 16.453 20.172 -3.062 1 98.5 88 ILE A N 1
ATOM 677 C CA . ILE A 1 88 ? 15.773 20.297 -1.773 1 98.5 88 ILE A CA 1
ATOM 678 C C . ILE A 1 88 ? 16.031 21.688 -1.19 1 98.5 88 ILE A C 1
ATOM 680 O O . ILE A 1 88 ? 15.117 22.312 -0.652 1 98.5 88 ILE A O 1
ATOM 684 N N . ARG A 1 89 ? 17.203 22.188 -1.365 1 98.69 89 ARG A N 1
ATOM 685 C CA . ARG A 1 89 ? 17.547 23.516 -0.887 1 98.69 89 ARG A CA 1
ATOM 686 C C . ARG A 1 89 ? 16.688 24.578 -1.564 1 98.69 89 ARG A C 1
ATOM 688 O O . ARG A 1 89 ? 16.156 25.469 -0.9 1 98.69 89 ARG A O 1
ATOM 695 N N . GLU A 1 90 ? 16.578 24.484 -2.873 1 98.5 90 GLU A N 1
ATOM 696 C CA . GLU A 1 90 ? 15.75 25.453 -3.602 1 98.5 90 GLU A CA 1
ATOM 697 C C . GLU A 1 90 ? 14.297 25.391 -3.129 1 98.5 90 GLU A C 1
ATOM 699 O O . GLU A 1 90 ? 13.641 26.438 -3.014 1 98.5 90 GLU A O 1
ATOM 704 N N . ALA A 1 91 ? 13.82 24.234 -2.834 1 98.12 91 ALA A N 1
ATOM 705 C CA . ALA A 1 91 ? 12.469 24.078 -2.301 1 98.12 91 ALA A CA 1
ATOM 706 C C . ALA A 1 91 ? 12.344 24.734 -0.933 1 98.12 91 ALA A C 1
ATOM 708 O O . ALA A 1 91 ? 11.375 25.453 -0.673 1 98.12 91 ALA A O 1
ATOM 709 N N . MET A 1 92 ? 13.352 24.531 -0.133 1 98.25 92 MET A N 1
ATOM 710 C CA . MET A 1 92 ? 13.359 25.141 1.192 1 98.25 92 MET A CA 1
ATOM 711 C C . MET A 1 92 ? 13.398 26.656 1.09 1 98.25 92 MET A C 1
ATOM 713 O O . MET A 1 92 ? 12.703 27.359 1.827 1 98.25 92 MET A O 1
ATOM 717 N N . ASP A 1 93 ? 14.164 27.125 0.172 1 98.38 93 ASP A N 1
ATOM 718 C CA . ASP A 1 93 ? 14.258 28.562 -0.034 1 98.38 93 ASP A CA 1
ATOM 719 C C . ASP A 1 93 ? 12.922 29.141 -0.493 1 98.38 93 ASP A C 1
ATOM 721 O O . ASP A 1 93 ? 12.516 30.219 -0.053 1 98.38 93 ASP A O 1
ATOM 725 N N . PHE A 1 94 ? 12.359 28.438 -1.389 1 97.25 94 PHE A N 1
ATOM 726 C CA . PHE A 1 94 ? 11.031 28.844 -1.854 1 97.25 94 PHE A CA 1
ATOM 727 C C . PHE A 1 94 ? 10.07 28.984 -0.683 1 97.25 94 PHE A C 1
ATOM 729 O O . PHE A 1 94 ? 9.367 29.984 -0.565 1 97.25 94 PHE A O 1
ATOM 736 N N . MET A 1 95 ? 10.031 28.016 0.182 1 96.5 95 MET A N 1
ATOM 737 C CA . MET A 1 95 ? 9.164 28.047 1.356 1 96.5 95 MET A CA 1
ATOM 738 C C . MET A 1 95 ? 9.5 29.25 2.248 1 96.5 95 MET A C 1
ATOM 740 O O . MET A 1 95 ? 8.609 29.938 2.723 1 96.5 95 MET A O 1
ATOM 744 N N . ARG A 1 96 ? 10.766 29.422 2.484 1 97 96 ARG A N 1
ATOM 745 C CA . ARG A 1 96 ? 11.227 30.531 3.305 1 97 96 ARG A CA 1
ATOM 746 C C . ARG A 1 96 ? 10.719 31.859 2.762 1 97 96 ARG A C 1
ATOM 748 O O . ARG A 1 96 ? 10.305 32.75 3.529 1 97 96 ARG A O 1
ATOM 755 N N . ASP A 1 97 ? 10.703 31.984 1.479 1 96.19 97 ASP A N 1
ATOM 756 C CA . ASP A 1 97 ? 10.359 33.25 0.832 1 96.19 97 ASP A CA 1
ATOM 757 C C . ASP A 1 97 ? 8.852 33.5 0.854 1 96.19 97 ASP A C 1
ATOM 759 O O . ASP A 1 97 ? 8.398 34.625 0.859 1 96.19 97 ASP A O 1
ATOM 763 N N . PHE A 1 98 ? 8.086 32.438 0.983 1 92.06 98 PHE A N 1
ATOM 764 C CA . PHE A 1 98 ? 6.656 32.594 0.751 1 92.06 98 PHE A CA 1
ATOM 765 C C . PHE A 1 98 ? 5.863 32.344 2.025 1 92.06 98 PHE A C 1
ATOM 767 O O . PHE A 1 98 ? 4.691 32.688 2.121 1 92.06 98 PHE A O 1
ATOM 774 N N . TYR A 1 99 ? 6.488 31.766 2.949 1 92.75 99 TYR A N 1
ATOM 775 C CA . TYR A 1 99 ? 5.789 31.438 4.188 1 92.75 99 TYR A CA 1
ATOM 776 C C . TYR A 1 99 ? 6.496 32.062 5.387 1 92.75 99 TYR A C 1
ATOM 778 O O . TYR A 1 99 ? 7.605 31.656 5.738 1 92.75 99 TYR A O 1
ATOM 786 N N . ALA A 1 100 ? 5.816 32.938 6.035 1 93.06 100 ALA A N 1
ATOM 787 C CA . ALA A 1 100 ? 6.371 33.594 7.211 1 93.06 100 ALA A CA 1
ATOM 788 C C . ALA A 1 100 ? 6.566 32.594 8.359 1 93.06 100 ALA A C 1
ATOM 790 O O . ALA A 1 100 ? 7.398 32.812 9.234 1 93.06 100 ALA A O 1
ATOM 791 N N . SER A 1 101 ? 5.91 31.5 8.328 1 93.94 101 SER A N 1
ATOM 792 C CA . SER A 1 101 ? 5.949 30.5 9.391 1 93.94 101 SER A CA 1
ATOM 793 C C . SER A 1 101 ? 7.125 29.547 9.203 1 93.94 101 SER A C 1
ATOM 795 O O . SER A 1 101 ? 7.363 28.672 10.047 1 93.94 101 SER A O 1
ATOM 797 N N . TRP A 1 102 ? 7.855 29.734 8.148 1 96.38 102 TRP A N 1
ATOM 798 C CA . TRP A 1 102 ? 8.953 28.828 7.855 1 96.38 102 TRP A CA 1
ATOM 799 C C . TRP A 1 102 ? 10.008 28.875 8.953 1 96.38 102 TRP A C 1
ATOM 801 O O . TRP A 1 102 ? 10.414 29.953 9.391 1 96.38 102 TRP A O 1
ATOM 811 N N . ASN A 1 103 ? 10.422 27.734 9.398 1 97.06 103 ASN A N 1
ATOM 812 C CA . ASN A 1 103 ? 11.461 27.562 10.414 1 97.06 103 ASN A CA 1
ATOM 813 C C . ASN A 1 103 ? 12.664 26.797 9.859 1 97.06 103 ASN A C 1
ATOM 815 O O . ASN A 1 103 ? 12.648 25.562 9.812 1 97.06 103 ASN A O 1
ATOM 819 N N . GLU A 1 104 ? 13.695 27.5 9.57 1 98 104 GLU A N 1
ATOM 820 C CA . GLU A 1 104 ? 14.867 26.953 8.906 1 98 104 GLU A CA 1
ATOM 821 C C . GLU A 1 104 ? 15.555 25.906 9.789 1 98 104 GLU A C 1
ATOM 823 O O . GLU A 1 104 ? 15.977 24.859 9.297 1 98 104 GLU A O 1
ATOM 828 N N . GLN A 1 105 ? 15.711 26.188 10.992 1 97.38 105 GLN A N 1
ATOM 829 C CA . GLN A 1 105 ? 16.359 25.25 11.891 1 97.38 105 GLN A CA 1
ATOM 830 C C . GLN A 1 105 ? 15.594 23.922 11.977 1 97.38 105 GLN A C 1
ATOM 832 O O . GLN A 1 105 ? 16.188 22.844 11.922 1 97.38 105 GLN A O 1
ATOM 837 N N . LYS A 1 106 ? 14.344 24.078 12.094 1 96.19 106 LYS A N 1
ATOM 838 C CA . LYS A 1 106 ? 13.508 22.875 12.109 1 96.19 106 LYS A CA 1
ATOM 839 C C . LYS A 1 106 ? 13.641 22.094 10.812 1 96.19 106 LYS A C 1
ATOM 841 O O . LYS A 1 106 ? 13.727 20.875 10.828 1 96.19 106 LYS A O 1
ATOM 846 N N . ALA A 1 107 ? 13.656 22.781 9.711 1 97.69 107 ALA A N 1
ATOM 847 C CA . ALA A 1 107 ? 13.844 22.156 8.406 1 97.69 107 ALA A CA 1
ATOM 848 C C . ALA A 1 107 ? 15.141 21.344 8.359 1 97.69 107 ALA A C 1
ATOM 850 O O . ALA A 1 107 ? 15.156 20.203 7.895 1 97.69 107 ALA A O 1
ATOM 851 N N . GLN A 1 108 ? 16.156 21.953 8.898 1 97.94 108 GLN A N 1
ATOM 852 C CA . GLN A 1 108 ? 17.453 21.281 8.922 1 97.94 108 GLN A CA 1
ATOM 853 C C . GLN A 1 108 ? 17.406 20.031 9.789 1 97.94 108 GLN A C 1
ATOM 855 O O . GLN A 1 108 ? 17.984 19 9.43 1 97.94 108 GLN A O 1
ATOM 860 N N . ASP A 1 109 ? 16.766 20.125 10.898 1 97 109 ASP A N 1
ATOM 861 C CA . ASP A 1 109 ? 16.625 18.984 11.789 1 97 109 ASP A CA 1
ATOM 862 C C . ASP A 1 109 ? 15.883 17.844 11.102 1 97 109 ASP A C 1
ATOM 864 O O . ASP A 1 109 ? 16.266 16.672 11.211 1 97 109 ASP A O 1
ATOM 868 N N . ILE A 1 110 ? 14.836 18.172 10.383 1 96.75 110 ILE A N 1
ATOM 869 C CA . ILE A 1 110 ? 14.031 17.156 9.695 1 96.75 110 ILE A CA 1
ATOM 870 C C . ILE A 1 110 ? 14.828 16.578 8.531 1 96.75 110 ILE A C 1
ATOM 872 O O . ILE A 1 110 ? 14.758 15.367 8.266 1 96.75 110 ILE A O 1
ATOM 876 N N . LEU A 1 111 ? 15.547 17.422 7.867 1 97.5 111 LEU A N 1
ATOM 877 C CA . LEU A 1 111 ? 16.422 16.969 6.789 1 97.5 111 LEU A CA 1
ATOM 878 C C . LEU A 1 111 ? 17.391 15.898 7.281 1 97.5 111 LEU A C 1
ATOM 880 O O . LEU A 1 111 ? 17.547 14.859 6.637 1 97.5 111 LEU A O 1
ATOM 884 N N . ARG A 1 112 ? 17.969 16.141 8.414 1 95.75 112 ARG A N 1
ATOM 885 C CA . ARG A 1 112 ? 18.906 15.195 9.023 1 95.75 112 ARG A CA 1
ATOM 886 C C . ARG A 1 112 ? 18.172 13.93 9.461 1 95.75 112 ARG A C 1
ATOM 888 O O . ARG A 1 112 ? 18.672 12.82 9.25 1 95.75 112 ARG A O 1
ATOM 895 N N . PHE A 1 113 ? 17.047 14.125 10.031 1 94.81 113 PHE A N 1
ATOM 896 C CA . PHE A 1 113 ? 16.25 12.992 10.5 1 94.81 113 PHE A CA 1
ATOM 897 C C . PHE A 1 113 ? 15.961 12.023 9.352 1 94.81 113 PHE A C 1
ATOM 899 O O . PHE A 1 113 ? 16.047 10.812 9.523 1 94.81 113 PHE A O 1
ATOM 906 N N . PHE A 1 114 ? 15.648 12.562 8.141 1 95.31 114 PHE A N 1
ATOM 907 C CA . PHE A 1 114 ? 15.266 11.75 6.996 1 95.31 114 PHE A CA 1
ATOM 908 C C . PHE A 1 114 ? 16.5 11.352 6.18 1 95.31 114 PHE A C 1
ATOM 910 O O . PHE A 1 114 ? 16.375 10.734 5.121 1 95.31 114 PHE A O 1
ATOM 917 N N . ASN A 1 115 ? 17.656 11.688 6.633 1 93.69 115 ASN A N 1
ATOM 918 C CA . ASN A 1 115 ? 18.906 11.398 5.934 1 93.69 115 ASN A CA 1
ATOM 919 C C . ASN A 1 115 ? 18.875 11.891 4.492 1 93.69 115 ASN A C 1
ATOM 921 O O . ASN A 1 115 ? 19.188 11.141 3.566 1 93.69 115 ASN A O 1
ATOM 925 N N . LEU A 1 116 ? 18.438 13.109 4.34 1 96.44 116 LEU A N 1
ATOM 926 C CA . LEU A 1 116 ? 18.422 13.781 3.049 1 96.44 116 LEU A CA 1
ATOM 927 C C . LEU A 1 116 ? 19.516 14.828 2.961 1 96.44 116 LEU A C 1
ATOM 929 O O . LEU A 1 116 ? 20 15.312 3.986 1 96.44 116 LEU A O 1
ATOM 933 N N . GLU A 1 117 ? 19.859 15.141 1.721 1 97.5 117 GLU A N 1
ATOM 934 C CA . GLU A 1 117 ? 20.844 16.188 1.477 1 97.5 117 GLU A CA 1
ATOM 935 C C . GLU A 1 117 ? 20.219 17.344 0.695 1 97.5 117 GLU A C 1
ATOM 937 O O . GLU A 1 117 ? 19.438 17.125 -0.226 1 97.5 117 GLU A O 1
ATOM 942 N N . GLU A 1 118 ? 20.641 18.484 0.989 1 97.88 118 GLU A N 1
ATOM 943 C CA . GLU A 1 118 ? 20.094 19.703 0.402 1 97.88 118 GLU A CA 1
ATOM 944 C C . GLU A 1 118 ? 20.344 19.75 -1.103 1 97.88 118 GLU A C 1
ATOM 946 O O . GLU A 1 118 ? 19.562 20.359 -1.848 1 97.88 118 GLU A O 1
ATOM 951 N N . THR A 1 119 ? 21.391 19.094 -1.515 1 98.12 119 THR A N 1
ATOM 952 C CA . THR A 1 119 ? 21.844 19.219 -2.896 1 98.12 119 THR A CA 1
ATOM 953 C C . THR A 1 119 ? 21.078 18.266 -3.803 1 98.12 119 THR A C 1
ATOM 955 O O . THR A 1 119 ? 21.172 18.344 -5.027 1 98.12 119 THR A O 1
ATOM 958 N N . MET A 1 120 ? 20.312 17.422 -3.24 1 97.31 120 MET A N 1
ATOM 959 C CA . MET A 1 120 ? 19.578 16.438 -4.031 1 97.31 120 MET A CA 1
ATOM 960 C C . MET A 1 120 ? 18.5 17.094 -4.871 1 97.31 120 MET A C 1
ATOM 962 O O . MET A 1 120 ? 17.781 17.969 -4.387 1 97.31 120 MET A O 1
ATOM 966 N N . VAL A 1 121 ? 18.406 16.672 -6.133 1 97.75 121 VAL A N 1
ATOM 967 C CA . VAL A 1 121 ? 17.375 17.156 -7.035 1 97.75 121 VAL A CA 1
ATOM 968 C C . VAL A 1 121 ? 16.109 16.312 -6.883 1 97.75 121 VAL A C 1
ATOM 970 O O . VAL A 1 121 ? 16.172 15.078 -6.949 1 97.75 121 VAL A O 1
ATOM 973 N N . ILE A 1 122 ? 14.953 16.891 -6.789 1 96.88 122 ILE A N 1
ATOM 974 C CA . ILE A 1 122 ? 13.719 16.234 -6.383 1 96.88 122 ILE A CA 1
ATOM 975 C C . ILE A 1 122 ? 13.297 15.219 -7.445 1 96.88 122 ILE A C 1
ATOM 977 O O . ILE A 1 122 ? 12.891 14.102 -7.121 1 96.88 122 ILE A O 1
ATOM 981 N N . LYS A 1 123 ? 13.398 15.523 -8.68 1 95.81 123 LYS A N 1
ATOM 982 C CA . LYS A 1 123 ? 12.969 14.648 -9.766 1 95.81 123 LYS A CA 1
ATOM 983 C C . LYS A 1 123 ? 13.766 13.344 -9.773 1 95.81 123 LYS A C 1
ATOM 985 O O . LYS A 1 123 ? 13.344 12.352 -10.367 1 95.81 123 LYS A O 1
ATOM 990 N N . GLU A 1 124 ? 14.953 13.367 -9.172 1 93.81 124 GLU A N 1
ATOM 991 C CA . GLU A 1 124 ? 15.844 12.211 -9.164 1 93.81 124 GLU A CA 1
ATOM 992 C C . GLU A 1 124 ? 15.602 11.328 -7.945 1 93.81 124 GLU A C 1
ATOM 994 O O . GLU A 1 124 ? 16.188 10.258 -7.812 1 93.81 124 GLU A O 1
ATOM 999 N N . LEU A 1 125 ? 14.758 11.773 -7.105 1 92.44 125 LEU A N 1
ATOM 1000 C CA . LEU A 1 125 ? 14.484 11.055 -5.867 1 92.44 125 LEU A CA 1
ATOM 1001 C C . LEU A 1 125 ? 13.477 9.938 -6.094 1 92.44 125 LEU A C 1
ATOM 1003 O O . LEU A 1 125 ? 12.656 10.016 -7.016 1 92.44 125 LEU A O 1
ATOM 1007 N N . SER A 1 126 ? 13.57 8.898 -5.238 1 85.62 126 SER A N 1
ATOM 1008 C CA . SER A 1 126 ? 12.523 7.883 -5.191 1 85.62 126 SER A CA 1
ATOM 1009 C C . SER A 1 126 ? 11.203 8.469 -4.695 1 85.62 126 SER A C 1
ATOM 1011 O O . SER A 1 126 ? 11.188 9.562 -4.117 1 85.62 126 SER A O 1
ATOM 1013 N N . LYS A 1 127 ? 10.117 7.766 -4.871 1 88 127 LYS A N 1
ATOM 1014 C CA . LYS A 1 127 ? 8.812 8.203 -4.379 1 88 127 LYS A CA 1
ATOM 1015 C C . LYS A 1 127 ? 8.836 8.406 -2.869 1 88 127 LYS A C 1
ATOM 1017 O O . LYS A 1 127 ? 8.227 9.352 -2.355 1 88 127 LYS A O 1
ATOM 1022 N N . GLY A 1 128 ? 9.531 7.477 -2.23 1 91.06 128 GLY A N 1
ATOM 1023 C CA . GLY A 1 128 ? 9.656 7.594 -0.786 1 91.06 128 GLY A CA 1
ATOM 1024 C C . GLY A 1 128 ? 10.383 8.852 -0.351 1 91.06 128 GLY A C 1
ATOM 1025 O O . GLY A 1 128 ? 9.969 9.523 0.596 1 91.06 128 GLY A O 1
ATOM 1026 N N . ASN A 1 129 ? 11.383 9.172 -1.046 1 92.88 129 ASN A N 1
ATOM 1027 C CA . ASN A 1 129 ? 12.148 10.359 -0.692 1 92.88 129 ASN A CA 1
ATOM 1028 C C . ASN A 1 129 ? 11.406 11.641 -1.057 1 92.88 129 ASN A C 1
ATOM 1030 O O . ASN A 1 129 ? 11.523 12.656 -0.363 1 92.88 129 ASN A O 1
ATOM 1034 N N . ILE A 1 130 ? 10.688 11.57 -2.119 1 95.25 130 ILE A N 1
ATOM 1035 C CA . ILE A 1 130 ? 9.836 12.711 -2.455 1 95.25 130 ILE A CA 1
ATOM 1036 C C . ILE A 1 130 ? 8.812 12.938 -1.344 1 95.25 130 ILE A C 1
ATOM 1038 O O . ILE A 1 130 ? 8.594 14.07 -0.918 1 95.25 130 ILE A O 1
ATOM 1042 N N . ALA A 1 131 ? 8.227 11.914 -0.885 1 94.75 131 ALA A N 1
ATOM 1043 C CA . ALA A 1 131 ? 7.297 12.016 0.232 1 94.75 131 ALA A CA 1
ATOM 1044 C C . ALA A 1 131 ? 7.965 12.648 1.449 1 94.75 131 ALA A C 1
ATOM 1046 O O . ALA A 1 131 ? 7.383 13.516 2.107 1 94.75 131 ALA A O 1
ATOM 1047 N N . LYS A 1 132 ? 9.164 12.211 1.719 1 96 132 LYS A N 1
ATOM 1048 C CA . LYS A 1 132 ? 9.922 12.766 2.838 1 96 132 LYS A CA 1
ATOM 1049 C C . LYS A 1 132 ? 10.164 14.258 2.654 1 96 132 LYS A C 1
ATOM 1051 O O . LYS A 1 132 ? 10.078 15.031 3.613 1 96 132 LYS A O 1
ATOM 1056 N N . VAL A 1 133 ? 10.445 14.633 1.445 1 97.25 133 VAL A N 1
ATOM 1057 C CA . VAL A 1 133 ? 10.648 16.047 1.15 1 97.25 133 VAL A CA 1
ATOM 1058 C C . VAL A 1 133 ? 9.352 16.812 1.394 1 97.25 133 VAL A C 1
ATOM 1060 O O . VAL A 1 133 ? 9.359 17.891 2.016 1 97.25 133 VAL A O 1
ATOM 1063 N N . ASN A 1 134 ? 8.273 16.281 0.931 1 96.94 134 ASN A N 1
ATOM 1064 C CA . ASN A 1 134 ? 6.988 16.922 1.174 1 96.94 134 ASN A CA 1
ATOM 1065 C C . ASN A 1 134 ? 6.73 17.109 2.666 1 96.94 134 ASN A C 1
ATOM 1067 O O . ASN A 1 134 ? 6.285 18.172 3.09 1 96.94 134 ASN A O 1
ATOM 1071 N N . LEU A 1 135 ? 7.027 16.125 3.414 1 96.44 135 LEU A N 1
ATOM 1072 C CA . LEU A 1 135 ? 6.84 16.188 4.859 1 96.44 135 LEU A CA 1
ATOM 1073 C C . LEU A 1 135 ? 7.758 17.234 5.477 1 96.44 135 LEU A C 1
ATOM 1075 O O . LEU A 1 135 ? 7.34 18 6.355 1 96.44 135 LEU A O 1
ATOM 1079 N N . LEU A 1 136 ? 8.984 17.188 5 1 97.06 136 LEU A N 1
ATOM 1080 C CA . LEU A 1 136 ? 9.945 18.188 5.449 1 97.06 136 LEU A CA 1
ATOM 1081 C C . LEU A 1 136 ? 9.398 19.594 5.246 1 97.06 136 LEU A C 1
ATOM 1083 O O . LEU A 1 136 ? 9.367 20.391 6.184 1 97.06 136 LEU A O 1
ATOM 1087 N N . LEU A 1 137 ? 8.875 19.875 4.117 1 97.06 137 LEU A N 1
ATOM 1088 C CA . LEU A 1 137 ? 8.391 21.203 3.766 1 97.06 137 LEU A CA 1
ATOM 1089 C C . LEU A 1 137 ? 7.156 21.562 4.578 1 97.06 137 LEU A C 1
ATOM 1091 O O . LEU A 1 137 ? 6.961 22.719 4.941 1 97.06 137 LEU A O 1
ATOM 1095 N N . GLY A 1 138 ? 6.395 20.609 4.879 1 95.31 138 GLY A N 1
ATOM 1096 C CA . GLY A 1 138 ? 5.199 20.844 5.68 1 95.31 138 GLY A CA 1
ATOM 1097 C C . GLY A 1 138 ? 5.492 20.984 7.16 1 95.31 138 GLY A C 1
ATOM 1098 O O . GLY A 1 138 ? 5.023 21.922 7.805 1 95.31 138 GLY A O 1
ATOM 1099 N N . PHE A 1 139 ? 6.32 20.109 7.719 1 95.44 139 PHE A N 1
ATOM 1100 C CA . PHE A 1 139 ? 6.59 20.047 9.148 1 95.44 139 PHE A CA 1
ATOM 1101 C C . PHE A 1 139 ? 7.473 21.203 9.586 1 95.44 139 PHE A C 1
ATOM 1103 O O . PHE A 1 139 ? 7.449 21.609 10.758 1 95.44 139 PHE A O 1
ATOM 1110 N N . ALA A 1 140 ? 8.195 21.734 8.695 1 96.19 140 ALA A N 1
ATOM 1111 C CA . ALA A 1 140 ? 9.133 22.797 9.047 1 96.19 140 ALA A CA 1
ATOM 1112 C C . ALA A 1 140 ? 8.414 24.125 9.242 1 96.19 140 ALA A C 1
ATOM 1114 O O . ALA A 1 140 ? 9.016 25.109 9.68 1 96.19 140 ALA A O 1
ATOM 1115 N N . GLN A 1 141 ? 7.188 24.172 8.961 1 94.75 141 GLN A N 1
ATOM 1116 C CA . GLN A 1 141 ? 6.395 25.375 9.242 1 94.75 141 GLN A CA 1
ATOM 1117 C C . GLN A 1 141 ? 5.945 25.406 10.703 1 94.75 141 GLN A C 1
ATOM 1119 O O . GLN A 1 141 ? 5.52 24.375 11.25 1 94.75 141 GLN A O 1
ATOM 1124 N N . ASP A 1 142 ? 6.082 26.562 11.258 1 94.44 142 ASP A N 1
ATOM 1125 C CA . ASP A 1 142 ? 5.562 26.734 12.609 1 94.44 142 ASP A CA 1
ATOM 1126 C C . ASP A 1 142 ? 4.051 26.953 12.594 1 94.44 142 ASP A C 1
ATOM 1128 O O . ASP A 1 142 ? 3.58 28.078 12.773 1 94.44 142 ASP A O 1
ATOM 1132 N N . SER A 1 143 ? 3.359 25.922 12.391 1 94.56 143 SER A N 1
ATOM 1133 C CA . SER A 1 143 ? 1.899 25.922 12.375 1 94.56 143 SER A CA 1
ATOM 1134 C C . SER A 1 143 ? 1.335 25.156 13.57 1 94.56 143 SER A C 1
ATOM 1136 O O . SER A 1 143 ? 2.051 24.391 14.219 1 94.56 143 SER A O 1
ATOM 1138 N N . ASP A 1 144 ? 0.076 25.406 13.844 1 95.19 144 ASP A N 1
ATOM 1139 C CA . ASP A 1 144 ? -0.587 24.75 14.969 1 95.19 144 ASP A CA 1
ATOM 1140 C C . ASP A 1 144 ? -1.161 23.406 14.547 1 95.19 144 ASP A C 1
ATOM 1142 O O . ASP A 1 144 ? -1.272 22.484 15.375 1 95.19 144 ASP A O 1
ATOM 1146 N N . TYR A 1 145 ? -1.468 23.359 13.289 1 96.56 145 TYR A N 1
ATOM 1147 C CA . TYR A 1 145 ? -2.1 22.156 12.766 1 96.56 145 TYR A CA 1
ATOM 1148 C C . TYR A 1 145 ? -1.425 21.703 11.477 1 96.56 145 TYR A C 1
ATOM 1150 O O . TYR A 1 145 ? -0.919 22.516 10.711 1 96.56 145 TYR A O 1
ATOM 1158 N N . ILE A 1 146 ? -1.421 20.375 11.297 1 96.62 146 ILE A N 1
ATOM 1159 C CA . ILE A 1 146 ? -0.91 19.797 10.062 1 96.62 146 ILE A CA 1
ATOM 1160 C C . ILE A 1 146 ? -1.964 18.875 9.453 1 96.62 146 ILE A C 1
ATOM 1162 O O . ILE A 1 146 ? -2.527 18.016 10.148 1 96.62 146 ILE A O 1
ATOM 1166 N N . LEU A 1 147 ? -2.311 19.094 8.227 1 97.5 147 LEU A N 1
ATOM 1167 C CA . LEU A 1 147 ? -3.168 18.203 7.449 1 97.5 147 LEU A CA 1
ATOM 1168 C C . LEU A 1 147 ? -2.354 17.422 6.422 1 97.5 147 LEU A C 1
ATOM 1170 O O . LEU A 1 147 ? -1.651 18.016 5.602 1 97.5 147 LEU A O 1
ATOM 1174 N N . MET A 1 148 ? -2.471 16.125 6.48 1 97.06 148 MET A N 1
ATOM 1175 C CA . MET A 1 148 ? -1.715 15.273 5.559 1 97.06 148 MET A CA 1
ATOM 1176 C C . MET A 1 148 ? -2.646 14.375 4.758 1 97.06 148 MET A C 1
ATOM 1178 O O . MET A 1 148 ? -3.449 13.633 5.336 1 97.06 148 MET A O 1
ATOM 1182 N N . ASP A 1 149 ? -2.439 14.422 3.508 1 97.12 149 ASP A N 1
ATOM 1183 C CA . ASP A 1 149 ? -3.256 13.594 2.625 1 97.12 149 ASP A CA 1
ATOM 1184 C C . ASP A 1 149 ? -2.496 12.344 2.188 1 97.12 149 ASP A C 1
ATOM 1186 O O . ASP A 1 149 ? -1.614 12.422 1.328 1 97.12 149 ASP A O 1
ATOM 1190 N N . GLU A 1 150 ? -2.803 11.203 2.766 1 94.12 150 GLU A N 1
ATOM 1191 C CA . GLU A 1 150 ? -2.27 9.891 2.42 1 94.12 150 GLU A CA 1
ATOM 1192 C C . GLU A 1 150 ? -0.745 9.906 2.377 1 94.12 150 GLU A C 1
ATOM 1194 O O . GLU A 1 150 ? -0.142 9.5 1.379 1 94.12 150 GLU A O 1
ATOM 1199 N N . PRO A 1 151 ? -0.121 10.188 3.473 1 94.06 151 PRO A N 1
ATOM 1200 C CA . PRO A 1 151 ? 1.332 10.375 3.467 1 94.06 151 PRO A CA 1
ATOM 1201 C C . PRO A 1 151 ? 2.092 9.062 3.264 1 94.06 151 PRO A C 1
ATOM 1203 O O . PRO A 1 151 ? 3.293 9.078 2.98 1 94.06 151 PRO A O 1
ATOM 1206 N N . PHE A 1 152 ? 1.4 7.941 3.326 1 90.44 152 PHE A N 1
ATOM 1207 C CA . PHE A 1 152 ? 2.084 6.656 3.27 1 90.44 152 PHE A CA 1
ATOM 1208 C C . PHE A 1 152 ? 1.811 5.953 1.944 1 90.44 152 PHE A C 1
ATOM 1210 O O . PHE A 1 152 ? 2.256 4.824 1.731 1 90.44 152 PHE A O 1
ATOM 1217 N N . ASN A 1 153 ? 1.188 6.602 1.125 1 86.38 153 ASN A N 1
ATOM 1218 C CA . ASN A 1 153 ? 0.751 5.973 -0.118 1 86.38 153 ASN A CA 1
ATOM 1219 C C . ASN A 1 153 ? 1.929 5.688 -1.044 1 86.38 153 ASN A C 1
ATOM 1221 O O . ASN A 1 153 ? 2.816 6.527 -1.209 1 86.38 153 ASN A O 1
ATOM 1225 N N . ASN A 1 154 ? 2.016 4.449 -1.575 1 80.12 154 ASN A N 1
ATOM 1226 C CA . ASN A 1 154 ? 2.926 4.023 -2.633 1 80.12 154 ASN A CA 1
ATOM 1227 C C . ASN A 1 154 ? 4.383 4.129 -2.195 1 80.12 154 ASN A C 1
ATOM 1229 O O . ASN A 1 154 ? 5.25 4.5 -2.988 1 80.12 154 ASN A O 1
ATOM 1233 N N . ILE A 1 155 ? 4.633 3.965 -0.989 1 85.5 155 ILE A N 1
ATOM 1234 C CA . ILE A 1 155 ? 6.008 3.99 -0.499 1 85.5 155 ILE A CA 1
ATOM 1235 C C . ILE A 1 155 ? 6.344 2.654 0.162 1 85.5 155 ILE A C 1
ATOM 1237 O O . ILE A 1 155 ? 5.445 1.905 0.551 1 85.5 155 ILE A O 1
ATOM 1241 N N . ASP A 1 156 ? 7.605 2.332 0.258 1 82.38 156 ASP A N 1
ATOM 1242 C CA . ASP A 1 156 ? 8.039 1.044 0.792 1 82.38 156 ASP A CA 1
ATOM 1243 C C . ASP A 1 156 ? 7.945 1.021 2.316 1 82.38 156 ASP A C 1
ATOM 1245 O O . ASP A 1 156 ? 7.742 2.061 2.945 1 82.38 156 ASP A O 1
ATOM 1249 N N . ILE A 1 157 ? 8.117 -0.082 2.859 1 84.5 157 ILE A N 1
ATOM 1250 C CA . ILE A 1 157 ? 7.871 -0.33 4.277 1 84.5 157 ILE A CA 1
ATOM 1251 C C . ILE A 1 157 ? 8.875 0.451 5.121 1 84.5 157 ILE A C 1
ATOM 1253 O O . ILE A 1 157 ? 8.539 0.942 6.199 1 84.5 157 ILE A O 1
ATOM 1257 N N . PHE A 1 158 ? 10.062 0.608 4.676 1 86.19 158 PHE A N 1
ATOM 1258 C CA . PHE A 1 158 ? 11.086 1.267 5.477 1 86.19 158 PHE A CA 1
ATOM 1259 C C . PHE A 1 158 ? 10.859 2.773 5.512 1 86.19 158 PHE A C 1
ATOM 1261 O O . PHE A 1 158 ? 11.016 3.402 6.562 1 86.19 158 PHE A O 1
ATOM 1268 N N . THR A 1 159 ? 10.523 3.301 4.371 1 89.12 159 THR A N 1
ATOM 1269 C CA . THR A 1 159 ? 10.195 4.723 4.32 1 89.12 159 THR A CA 1
ATOM 1270 C C . THR A 1 159 ? 8.969 5.023 5.176 1 89.12 159 THR A C 1
ATOM 1272 O O . THR A 1 159 ? 8.922 6.039 5.875 1 89.12 159 THR A O 1
ATOM 1275 N N . ARG A 1 160 ? 8.031 4.137 5.145 1 89.88 160 ARG A N 1
ATOM 1276 C CA . ARG A 1 160 ? 6.844 4.312 5.977 1 89.88 160 ARG A CA 1
ATOM 1277 C C . ARG A 1 160 ? 7.211 4.379 7.453 1 89.88 160 ARG A C 1
ATOM 1279 O O . ARG A 1 160 ? 6.676 5.207 8.195 1 89.88 160 ARG A O 1
ATOM 1286 N N . GLU A 1 161 ? 8.047 3.537 7.805 1 88.06 161 GLU A N 1
ATOM 1287 C CA . GLU A 1 161 ? 8.508 3.527 9.195 1 88.06 161 GLU A CA 1
ATOM 1288 C C . GLU A 1 161 ? 9.211 4.832 9.555 1 88.06 161 GLU A C 1
ATOM 1290 O O . GLU A 1 161 ? 9.008 5.375 10.641 1 88.06 161 GLU A O 1
ATOM 1295 N N . GLU A 1 162 ? 10.023 5.27 8.656 1 90.25 162 GLU A N 1
ATOM 1296 C CA . GLU A 1 162 ? 10.719 6.531 8.883 1 90.25 162 GLU A CA 1
ATOM 1297 C C . GLU A 1 162 ? 9.742 7.688 9.047 1 90.25 162 GLU A C 1
ATOM 1299 O O . GLU A 1 162 ? 9.891 8.516 9.945 1 90.25 162 GLU A O 1
ATOM 1304 N N . ILE A 1 163 ? 8.805 7.688 8.203 1 93.38 163 ILE A N 1
ATOM 1305 C CA . ILE A 1 163 ? 7.805 8.742 8.25 1 93.38 163 ILE A CA 1
ATOM 1306 C C . ILE A 1 163 ? 7 8.641 9.539 1 93.38 163 ILE A C 1
ATOM 1308 O O . ILE A 1 163 ? 6.77 9.648 10.219 1 93.38 163 ILE A O 1
ATOM 1312 N N . ALA A 1 164 ? 6.617 7.473 9.898 1 93 164 ALA A N 1
ATOM 1313 C CA . ALA A 1 164 ? 5.871 7.277 11.141 1 93 164 ALA A CA 1
ATOM 1314 C C . ALA A 1 164 ? 6.684 7.73 12.344 1 93 164 ALA A C 1
ATOM 1316 O O . ALA A 1 164 ? 6.137 8.305 13.289 1 93 164 ALA A O 1
ATOM 1317 N N . ASN A 1 165 ? 7.93 7.5 12.305 1 92.31 165 ASN A N 1
ATOM 1318 C CA . ASN A 1 165 ? 8.805 7.762 13.438 1 92.31 165 ASN A CA 1
ATOM 1319 C C . ASN A 1 165 ? 8.922 9.258 13.727 1 92.31 165 ASN A C 1
ATOM 1321 O O . ASN A 1 165 ? 9.242 9.656 14.844 1 92.31 165 ASN A O 1
ATOM 1325 N N . ILE A 1 166 ? 8.68 10.039 12.766 1 91.62 166 ILE A N 1
ATOM 1326 C CA . ILE A 1 166 ? 8.789 11.477 13 1 91.62 166 ILE A CA 1
ATOM 1327 C C . ILE A 1 166 ? 7.73 11.906 14.016 1 91.62 166 ILE A C 1
ATOM 1329 O O . ILE A 1 166 ? 7.949 12.844 14.789 1 91.62 166 ILE A O 1
ATOM 1333 N N . PHE A 1 167 ? 6.637 11.242 14.086 1 91.19 167 PHE A N 1
ATOM 1334 C CA . PHE A 1 167 ? 5.535 11.586 14.969 1 91.19 167 PHE A CA 1
ATOM 1335 C C . PHE A 1 167 ? 5.883 11.273 16.422 1 91.19 167 PHE A C 1
ATOM 1337 O O . PHE A 1 167 ? 5.191 11.719 17.344 1 91.19 167 PHE A O 1
ATOM 1344 N N . THR A 1 168 ? 6.895 10.547 16.609 1 89.38 168 THR A N 1
ATOM 1345 C CA . THR A 1 168 ? 7.32 10.211 17.953 1 89.38 168 THR A CA 1
ATOM 1346 C C . THR A 1 168 ? 8.383 11.188 18.453 1 89.38 168 THR A C 1
ATOM 1348 O O . THR A 1 168 ? 8.828 11.102 19.594 1 89.38 168 THR A O 1
ATOM 1351 N N . THR A 1 169 ? 8.727 12.07 17.625 1 88.81 169 THR A N 1
ATOM 1352 C CA . THR A 1 169 ? 9.766 13.039 17.969 1 88.81 169 THR A CA 1
ATOM 1353 C C . THR A 1 169 ? 9.148 14.352 18.422 1 88.81 169 THR A C 1
ATOM 1355 O O . THR A 1 169 ? 7.93 14.531 18.359 1 88.81 169 THR A O 1
ATOM 1358 N N . THR A 1 170 ? 9.992 15.258 18.891 1 86.75 170 THR A N 1
ATOM 1359 C CA . THR A 1 170 ? 9.555 16.578 19.344 1 86.75 170 THR A CA 1
ATOM 1360 C C . THR A 1 170 ? 9.297 17.5 18.156 1 86.75 170 THR A C 1
ATOM 1362 O O . THR A 1 170 ? 8.758 18.594 18.328 1 86.75 170 THR A O 1
ATOM 1365 N N . LEU A 1 171 ? 9.547 16.984 17.031 1 82.94 171 LEU A N 1
ATOM 1366 C CA . LEU A 1 171 ? 9.438 17.828 15.844 1 82.94 171 LEU A CA 1
ATOM 1367 C C . LEU A 1 171 ? 7.973 18.109 15.508 1 82.94 171 LEU A C 1
ATOM 1369 O O . LEU A 1 171 ? 7.66 19.109 14.852 1 82.94 171 LEU A O 1
ATOM 1373 N N . VAL A 1 172 ? 7.047 17.203 16.156 1 81.12 172 VAL A N 1
ATOM 1374 C CA . VAL A 1 172 ? 5.637 17.391 15.82 1 81.12 172 VAL A CA 1
ATOM 1375 C C . VAL A 1 172 ? 4.797 17.359 17.094 1 81.12 172 VAL A C 1
ATOM 1377 O O . VAL A 1 172 ? 3.564 17.312 17.031 1 81.12 172 VAL A O 1
ATOM 1380 N N . GLU A 1 173 ? 5.25 17.281 18.281 1 81.81 173 GLU A N 1
ATOM 1381 C CA . GLU A 1 173 ? 4.617 17 19.578 1 81.81 173 GLU A CA 1
ATOM 1382 C C . GLU A 1 173 ? 3.533 18.016 19.891 1 81.81 173 GLU A C 1
ATOM 1384 O O . GLU A 1 173 ? 2.475 17.672 20.422 1 81.81 173 GLU A O 1
ATOM 1389 N N . ASP A 1 174 ? 3.496 19.281 19.484 1 88.88 174 ASP A N 1
ATOM 1390 C CA . ASP A 1 174 ? 2.561 20.312 19.906 1 88.88 174 ASP A CA 1
ATOM 1391 C C . ASP A 1 174 ? 1.601 20.688 18.781 1 88.88 174 ASP A C 1
ATOM 1393 O O . ASP A 1 174 ? 0.839 21.656 18.906 1 88.88 174 ASP A O 1
ATOM 1397 N N . LYS A 1 175 ? 1.477 19.828 17.906 1 93.81 175 LYS A N 1
ATOM 1398 C CA . LYS A 1 175 ? 0.648 20.141 16.75 1 93.81 175 LYS A CA 1
ATOM 1399 C C . LYS A 1 175 ? -0.577 19.234 16.672 1 93.81 175 LYS A C 1
ATOM 1401 O O . LYS A 1 175 ? -0.51 18.062 17.047 1 93.81 175 LYS A O 1
ATOM 1406 N N . GLY A 1 176 ? -1.724 19.844 16.344 1 96.69 176 GLY A N 1
ATOM 1407 C CA . GLY A 1 176 ? -2.838 19.016 15.93 1 96.69 176 GLY A CA 1
ATOM 1408 C C . GLY A 1 176 ? -2.639 18.406 14.547 1 96.69 176 GLY A C 1
ATOM 1409 O O . GLY A 1 176 ? -2.289 19.109 13.602 1 96.69 176 GLY A O 1
ATOM 1410 N N . VAL A 1 177 ? -2.791 17.078 14.422 1 96.94 177 VAL A N 1
ATOM 1411 C CA . VAL A 1 177 ? -2.516 16.422 13.148 1 96.94 177 VAL A CA 1
ATOM 1412 C C . VAL A 1 177 ? -3.781 15.727 12.641 1 96.94 177 VAL A C 1
ATOM 1414 O O . VAL A 1 177 ? -4.469 15.039 13.391 1 96.94 177 VAL A O 1
ATOM 1417 N N . LEU A 1 178 ? -4.129 16.031 11.414 1 98.12 178 LEU A N 1
ATOM 1418 C CA . LEU A 1 178 ? -5.145 15.281 10.68 1 98.12 178 LEU A CA 1
ATOM 1419 C C . LEU A 1 178 ? -4.516 14.523 9.516 1 98.12 178 LEU A C 1
ATOM 1421 O O . LEU A 1 178 ? -3.967 15.133 8.602 1 98.12 178 LEU A O 1
ATOM 1425 N N . ILE A 1 179 ? -4.602 13.203 9.586 1 97.25 179 ILE A N 1
ATOM 1426 C CA . ILE A 1 179 ? -4.02 12.359 8.547 1 97.25 179 ILE A CA 1
ATOM 1427 C C . ILE A 1 179 ? -5.113 11.539 7.875 1 97.25 179 ILE A C 1
ATOM 1429 O O . ILE A 1 179 ? -5.922 10.898 8.555 1 97.25 179 ILE A O 1
ATOM 1433 N N . THR A 1 180 ? -5.168 11.656 6.586 1 96.94 180 THR A N 1
ATOM 1434 C CA . THR A 1 180 ? -6.07 10.758 5.867 1 96.94 180 THR A CA 1
ATOM 1435 C C . THR A 1 180 ? -5.336 9.508 5.406 1 96.94 180 THR A C 1
ATOM 1437 O O . THR A 1 180 ? -4.168 9.57 5.02 1 96.94 180 THR A O 1
ATOM 1440 N N . THR A 1 181 ? -5.988 8.414 5.48 1 93.06 181 THR A N 1
ATOM 1441 C CA . THR A 1 181 ? -5.395 7.16 5.035 1 93.06 181 THR A CA 1
ATOM 1442 C C . THR A 1 181 ? -6.477 6.117 4.762 1 93.06 181 THR A C 1
ATOM 1444 O O . THR A 1 181 ? -7.586 6.219 5.285 1 93.06 181 THR A O 1
ATOM 1447 N N . HIS A 1 182 ? -6.113 5.191 3.926 1 87.56 182 HIS A N 1
ATOM 1448 C CA . HIS A 1 182 ? -6.98 4.031 3.75 1 87.56 182 HIS A CA 1
ATOM 1449 C C . HIS A 1 182 ? -6.469 2.836 4.543 1 87.56 182 HIS A C 1
ATOM 1451 O O . HIS A 1 182 ? -7.148 1.81 4.637 1 87.56 182 HIS A O 1
ATOM 1457 N N . GLU A 1 183 ? -5.355 2.99 5.152 1 82.81 183 GLU A N 1
ATOM 1458 C CA . GLU A 1 183 ? -4.789 1.928 5.977 1 82.81 183 GLU A CA 1
ATOM 1459 C C . GLU A 1 183 ? -4.129 2.494 7.23 1 82.81 183 GLU A C 1
ATOM 1461 O O . GLU A 1 183 ? -3.57 3.594 7.203 1 82.81 183 GLU A O 1
ATOM 1466 N N . ILE A 1 184 ? -4.195 1.699 8.328 1 86.12 184 ILE A N 1
ATOM 1467 C CA . ILE A 1 184 ? -3.803 2.27 9.609 1 86.12 184 ILE A CA 1
ATOM 1468 C C . ILE A 1 184 ? -2.551 1.563 10.125 1 86.12 184 ILE A C 1
ATOM 1470 O O . ILE A 1 184 ? -1.953 1.991 11.117 1 86.12 184 ILE A O 1
ATOM 1474 N N . ASP A 1 185 ? -2.043 0.671 9.422 1 82 185 ASP A N 1
ATOM 1475 C CA . ASP A 1 185 ? -1.013 -0.214 9.953 1 82 185 ASP A CA 1
ATOM 1476 C C . ASP A 1 185 ? 0.188 0.582 10.461 1 82 185 ASP A C 1
ATOM 1478 O O . ASP A 1 185 ? 0.679 0.341 11.57 1 82 185 ASP A O 1
ATOM 1482 N N . GLU A 1 186 ? 0.58 1.552 9.797 1 79.12 186 GLU A N 1
ATOM 1483 C CA . GLU A 1 186 ? 1.819 2.258 10.102 1 79.12 186 GLU A CA 1
ATOM 1484 C C . GLU A 1 186 ? 1.645 3.18 11.305 1 79.12 186 GLU A C 1
ATOM 1486 O O . GLU A 1 186 ? 2.609 3.473 12.016 1 79.12 186 GLU A O 1
ATOM 1491 N N . ILE A 1 187 ? 0.364 3.58 11.508 1 84.62 187 ILE A N 1
ATOM 1492 C CA . ILE A 1 187 ? 0.225 4.645 12.492 1 84.62 187 ILE A CA 1
ATOM 1493 C C . ILE A 1 187 ? -0.769 4.227 13.57 1 84.62 187 ILE A C 1
ATOM 1495 O O . ILE A 1 187 ? -1.196 5.047 14.383 1 84.62 187 ILE A O 1
ATOM 1499 N N . GLU A 1 188 ? -1.104 3.037 13.602 1 89.62 188 GLU A N 1
ATOM 1500 C CA . GLU A 1 188 ? -2.119 2.566 14.539 1 89.62 188 GLU A CA 1
ATOM 1501 C C . GLU A 1 188 ? -1.767 2.943 15.969 1 89.62 188 GLU A C 1
ATOM 1503 O O . GLU A 1 188 ? -2.627 3.4 16.734 1 89.62 188 GLU A O 1
ATOM 1508 N N . ARG A 1 189 ? -0.557 2.854 16.297 1 89.94 189 ARG A N 1
ATOM 1509 C CA . ARG A 1 189 ? -0.126 3.064 17.672 1 89.94 189 ARG A CA 1
ATOM 1510 C C . ARG A 1 189 ? 0.041 4.551 17.969 1 89.94 189 ARG A C 1
ATOM 1512 O O . ARG A 1 189 ? 0.204 4.941 19.141 1 89.94 189 ARG A O 1
ATOM 1519 N N . LEU A 1 190 ? -0.022 5.328 16.969 1 93.69 190 LEU A N 1
ATOM 1520 C CA . LEU A 1 190 ? 0.265 6.746 17.141 1 93.69 190 LEU A CA 1
ATOM 1521 C C . LEU A 1 190 ? -1.023 7.562 17.156 1 93.69 190 LEU A C 1
ATOM 1523 O O . LEU A 1 190 ? -1.027 8.711 17.594 1 93.69 190 LEU A O 1
ATOM 1527 N N . VAL A 1 191 ? -2.086 6.988 16.734 1 96.75 191 VAL A N 1
ATOM 1528 C CA . VAL A 1 191 ? -3.334 7.711 16.516 1 96.75 191 VAL A CA 1
ATOM 1529 C C . VAL A 1 191 ? -4.098 7.832 17.828 1 96.75 191 VAL A C 1
ATOM 1531 O O . VAL A 1 191 ? -4.23 6.855 18.578 1 96.75 191 VAL A O 1
ATOM 1534 N N . ASP A 1 192 ? -4.602 9.031 18.047 1 96.94 192 ASP A N 1
ATOM 1535 C CA . ASP A 1 192 ? -5.398 9.289 19.25 1 96.94 192 ASP A CA 1
ATOM 1536 C C . ASP A 1 192 ? -6.895 9.211 18.938 1 96.94 192 ASP A C 1
ATOM 1538 O O . ASP A 1 192 ? -7.672 8.695 19.75 1 96.94 192 ASP A O 1
ATOM 1542 N N . HIS A 1 193 ? -7.285 9.781 17.859 1 97.88 193 HIS A N 1
ATOM 1543 C CA . HIS A 1 193 ? -8.68 9.859 17.438 1 97.88 193 HIS A CA 1
ATOM 1544 C C . HIS A 1 193 ? -8.867 9.305 16.031 1 97.88 193 HIS A C 1
ATOM 1546 O O . HIS A 1 193 ? -7.988 9.461 15.172 1 97.88 193 HIS A O 1
ATOM 1552 N N . VAL A 1 194 ? -10.008 8.68 15.828 1 98.31 194 VAL A N 1
ATOM 1553 C CA . VAL A 1 194 ? -10.297 8.094 14.516 1 98.31 194 VAL A CA 1
ATOM 1554 C C . VAL A 1 194 ? -11.656 8.578 14.031 1 98.31 194 VAL A C 1
ATOM 1556 O O . VAL A 1 194 ? -12.617 8.625 14.797 1 98.31 194 VAL A O 1
ATOM 1559 N N . ILE A 1 195 ? -11.688 8.961 12.789 1 98.38 195 ILE A N 1
ATOM 1560 C CA . ILE A 1 195 ? -12.914 9.258 12.055 1 98.38 195 ILE A CA 1
ATOM 1561 C C . ILE A 1 195 ? -13.055 8.281 10.883 1 98.38 195 ILE A C 1
ATOM 1563 O O . ILE A 1 195 ? -12.211 8.25 9.984 1 98.38 195 ILE A O 1
ATOM 1567 N N . LEU A 1 196 ? -14.07 7.461 10.914 1 97.38 196 LEU A N 1
ATOM 1568 C CA . LEU A 1 196 ? -14.32 6.527 9.828 1 97.38 196 LEU A CA 1
ATOM 1569 C C . LEU A 1 196 ? -15.367 7.082 8.867 1 97.38 196 LEU A C 1
ATOM 1571 O O . LEU A 1 196 ? -16.516 7.328 9.258 1 97.38 196 LEU A O 1
ATOM 1575 N N . LEU A 1 197 ? -14.922 7.223 7.641 1 96.75 197 LEU A N 1
ATOM 1576 C CA . LEU A 1 197 ? -15.82 7.695 6.594 1 96.75 197 LEU A CA 1
ATOM 1577 C C . LEU A 1 197 ? -16.484 6.523 5.871 1 96.75 197 LEU A C 1
ATOM 1579 O O . LEU A 1 197 ? -15.812 5.535 5.543 1 96.75 197 LEU A O 1
ATOM 1583 N N . ASP A 1 198 ? -17.703 6.609 5.715 1 93.75 198 ASP A N 1
ATOM 1584 C CA . ASP A 1 198 ? -18.453 5.648 4.914 1 93.75 198 ASP A CA 1
ATOM 1585 C C . ASP A 1 198 ? -19.438 6.359 3.982 1 93.75 198 ASP A C 1
ATOM 1587 O O . ASP A 1 198 ? -20.406 6.969 4.438 1 93.75 198 ASP A O 1
ATOM 1591 N N . ARG A 1 199 ? -19.203 6.168 2.738 1 89.62 199 ARG A N 1
ATOM 1592 C CA . ARG A 1 199 ? -19.969 6.891 1.731 1 89.62 199 ARG A CA 1
ATOM 1593 C C . ARG A 1 199 ? -19.891 8.398 1.959 1 89.62 199 ARG A C 1
ATOM 1595 O O . ARG A 1 199 ? -18.797 8.953 2.057 1 89.62 199 ARG A O 1
ATOM 1602 N N . THR A 1 200 ? -20.922 9.102 2.188 1 94.44 200 THR A N 1
ATOM 1603 C CA . THR A 1 200 ? -20.906 10.562 2.225 1 94.44 200 THR A CA 1
ATOM 1604 C C . THR A 1 200 ? -20.922 11.062 3.664 1 94.44 200 THR A C 1
ATOM 1606 O O . THR A 1 200 ? -21.047 12.266 3.904 1 94.44 200 THR A O 1
ATOM 1609 N N . ARG A 1 201 ? -20.766 10.141 4.598 1 97.12 201 ARG A N 1
ATOM 1610 C CA . ARG A 1 201 ? -20.938 10.531 5.992 1 97.12 201 ARG A CA 1
ATOM 1611 C C . ARG A 1 201 ? -19.875 9.891 6.879 1 97.12 201 ARG A C 1
ATOM 1613 O O . ARG A 1 201 ? -19.094 9.055 6.418 1 97.12 201 ARG A O 1
ATOM 1620 N N . ILE A 1 202 ? -19.844 10.398 8.125 1 97.88 202 ILE A N 1
ATOM 1621 C CA . ILE A 1 202 ? -19.031 9.758 9.148 1 97.88 202 ILE A CA 1
ATOM 1622 C C . ILE A 1 202 ? -19.797 8.594 9.773 1 97.88 202 ILE A C 1
ATOM 1624 O O . ILE A 1 202 ? -20.859 8.789 10.352 1 97.88 202 ILE A O 1
ATOM 1628 N N . ALA A 1 203 ? -19.281 7.453 9.625 1 97.38 203 ALA A N 1
ATOM 1629 C CA . ALA A 1 203 ? -19.906 6.254 10.164 1 97.38 203 ALA A CA 1
ATOM 1630 C C . ALA A 1 203 ? -19.641 6.113 11.664 1 97.38 203 ALA A C 1
ATOM 1632 O O . ALA A 1 203 ? -20.5 5.648 12.414 1 97.38 203 ALA A O 1
ATOM 1633 N N . LYS A 1 204 ? -18.438 6.48 12.047 1 97.38 204 LYS A N 1
ATOM 1634 C CA . LYS A 1 204 ? -18.031 6.355 13.445 1 97.38 204 LYS A CA 1
ATOM 1635 C C . LYS A 1 204 ? -16.859 7.273 13.766 1 97.38 204 LYS A C 1
ATOM 1637 O O . LYS A 1 204 ? -16 7.504 12.922 1 97.38 204 LYS A O 1
ATOM 1642 N N . GLU A 1 205 ? -16.969 7.797 14.891 1 98.12 205 GLU A N 1
ATOM 1643 C CA . GLU A 1 205 ? -15.875 8.57 15.477 1 98.12 205 GLU A CA 1
ATOM 1644 C C . GLU A 1 205 ? -15.586 8.117 16.906 1 98.12 205 GLU A C 1
ATOM 1646 O O . GLU A 1 205 ? -16.516 7.875 17.688 1 98.12 205 GLU A O 1
ATOM 1651 N N . PHE A 1 206 ? -14.203 8.008 17.203 1 98.06 206 PHE A N 1
ATOM 1652 C CA . PHE A 1 206 ? -13.93 7.52 18.547 1 98.06 206 PHE A CA 1
ATOM 1653 C C . PHE A 1 206 ? -12.5 7.84 18.969 1 98.06 206 PHE A C 1
ATOM 1655 O O . PHE A 1 206 ? -11.641 8.102 18.109 1 98.06 206 PHE A O 1
ATOM 1662 N N . ASN A 1 207 ? -12.328 7.926 20.266 1 98.31 207 ASN A N 1
ATOM 1663 C CA . ASN A 1 207 ? -11 7.93 20.875 1 98.31 207 ASN A CA 1
ATOM 1664 C C . ASN A 1 207 ? -10.422 6.52 20.969 1 98.31 207 ASN A C 1
ATOM 1666 O O . ASN A 1 207 ? -11.086 5.605 21.453 1 98.31 207 ASN A O 1
ATOM 1670 N N . VAL A 1 208 ? -9.188 6.395 20.562 1 97.88 208 VAL A N 1
ATOM 1671 C CA . VAL A 1 208 ? -8.602 5.066 20.406 1 97.88 208 VAL A CA 1
ATOM 1672 C C . VAL A 1 208 ? -8.438 4.41 21.781 1 97.88 208 VAL A C 1
ATOM 1674 O O . VAL A 1 208 ? -8.812 3.252 21.969 1 97.88 208 VAL A O 1
ATOM 1677 N N . GLU A 1 209 ? -7.91 5.117 22.688 1 97.25 209 GLU A N 1
ATOM 1678 C CA . GLU A 1 209 ? -7.691 4.574 24.016 1 97.25 209 GLU A CA 1
ATOM 1679 C C . GLU A 1 209 ? -9.016 4.215 24.688 1 97.25 209 GLU A C 1
ATOM 1681 O O . GLU A 1 209 ? -9.141 3.15 25.297 1 97.25 209 GLU A O 1
ATOM 1686 N N . GLN A 1 210 ? -9.945 5.062 24.578 1 97.81 210 GLN A N 1
ATOM 1687 C CA . GLN A 1 210 ? -11.25 4.816 25.172 1 97.81 210 GLN A CA 1
ATOM 1688 C C . GLN A 1 210 ? -11.914 3.588 24.562 1 97.81 210 GLN A C 1
ATOM 1690 O O . GLN A 1 210 ? -12.516 2.781 25.281 1 97.81 210 GLN A O 1
ATOM 1695 N N . MET A 1 211 ? -11.781 3.465 23.281 1 97.62 211 MET A N 1
ATOM 1696 C CA . MET A 1 211 ? -12.344 2.307 22.594 1 97.62 211 MET A CA 1
ATOM 1697 C C . MET A 1 211 ? -11.703 1.015 23.078 1 97.62 211 MET A C 1
ATOM 1699 O O . MET A 1 211 ? -12.398 0.026 23.328 1 97.62 211 MET A O 1
ATOM 1703 N N . ARG A 1 212 ? -10.492 1.033 23.188 1 96.5 212 ARG A N 1
ATOM 1704 C CA . ARG A 1 212 ? -9.766 -0.129 23.688 1 96.5 212 ARG A CA 1
ATOM 1705 C C . ARG A 1 212 ? -10.188 -0.465 25.109 1 96.5 212 ARG A C 1
ATOM 1707 O O . ARG A 1 212 ? -10.422 -1.63 25.438 1 96.5 212 ARG A O 1
ATOM 1714 N N . MET A 1 213 ? -10.336 0.505 25.953 1 97.31 213 MET A N 1
ATOM 1715 C CA . MET A 1 213 ? -10.672 0.314 27.359 1 97.31 213 MET A CA 1
ATOM 1716 C C . MET A 1 213 ? -12.117 -0.151 27.531 1 97.31 213 MET A C 1
ATOM 1718 O O . MET A 1 213 ? -12.391 -1.075 28.297 1 97.31 213 MET A O 1
ATOM 1722 N N . ASP A 1 214 ? -12.922 0.432 26.781 1 97.75 214 ASP A N 1
ATOM 1723 C CA . ASP A 1 214 ? -14.352 0.213 26.969 1 97.75 214 ASP A CA 1
ATOM 1724 C C . ASP A 1 214 ? -14.812 -1.064 26.266 1 97.75 214 ASP A C 1
ATOM 1726 O O . ASP A 1 214 ? -15.664 -1.792 26.781 1 97.75 214 ASP A O 1
ATOM 1730 N N . GLU A 1 215 ? -14.211 -1.332 25.109 1 97.25 215 GLU A N 1
ATOM 1731 C CA . GLU A 1 215 ? -14.766 -2.408 24.297 1 97.25 215 GLU A CA 1
ATOM 1732 C C . GLU A 1 215 ? -13.703 -3.447 23.953 1 97.25 215 GLU A C 1
ATOM 1734 O O . GLU A 1 215 ? -14 -4.48 23.359 1 97.25 215 GLU A O 1
ATOM 1739 N N . GLY A 1 216 ? -12.484 -3.186 24.312 1 96.94 216 GLY A N 1
ATOM 1740 C CA . GLY A 1 216 ? -11.414 -4.105 23.984 1 96.94 216 GLY A CA 1
ATOM 1741 C C . GLY A 1 216 ? -11.148 -4.203 22.484 1 96.94 216 GLY A C 1
ATOM 1742 O O . GLY A 1 216 ? -10.695 -5.238 22 1 96.94 216 GLY A O 1
ATOM 1743 N N . LYS A 1 217 ? -11.469 -3.076 21.75 1 96.25 217 LYS A N 1
ATOM 1744 C CA . LYS A 1 217 ? -11.375 -3.129 20.281 1 96.25 217 LYS A CA 1
ATOM 1745 C C . LYS A 1 217 ? -10.227 -2.26 19.781 1 96.25 217 LYS A C 1
ATOM 1747 O O . LYS A 1 217 ? -10 -1.162 20.297 1 96.25 217 LYS A O 1
ATOM 1752 N N . SER A 1 218 ? -9.523 -2.854 18.797 1 94.81 218 SER A N 1
ATOM 1753 C CA . SER A 1 218 ? -8.539 -2.078 18.047 1 94.81 218 SER A CA 1
ATOM 1754 C C . SER A 1 218 ? -9.203 -1.226 16.984 1 94.81 218 SER A C 1
ATOM 1756 O O . SER A 1 218 ? -10.414 -1.344 16.75 1 94.81 218 SER A O 1
ATOM 1758 N N . ILE A 1 219 ? -8.445 -0.344 16.375 1 96.06 219 ILE A N 1
ATOM 1759 C CA . ILE A 1 219 ? -8.953 0.457 15.266 1 96.06 219 ILE A CA 1
ATOM 1760 C C . ILE A 1 219 ? -9.445 -0.461 14.148 1 96.06 219 ILE A C 1
ATOM 1762 O O . ILE A 1 219 ? -10.531 -0.252 13.602 1 96.06 219 ILE A O 1
ATOM 1766 N N . VAL A 1 220 ? -8.672 -1.492 13.891 1 92.38 220 VAL A N 1
ATOM 1767 C CA . VAL A 1 220 ? -9 -2.42 12.82 1 92.38 220 VAL A CA 1
ATOM 1768 C C . VAL A 1 220 ? -10.305 -3.143 13.148 1 92.38 220 VAL A C 1
ATOM 1770 O O . VAL A 1 220 ? -11.133 -3.389 12.258 1 92.38 220 VAL A O 1
ATOM 1773 N N . ASP A 1 221 ? -10.445 -3.518 14.391 1 92.94 221 ASP A N 1
ATOM 1774 C CA . ASP A 1 221 ? -11.688 -4.152 14.82 1 92.94 221 ASP A CA 1
ATOM 1775 C C . ASP A 1 221 ? -12.891 -3.264 14.508 1 92.94 221 ASP A C 1
ATOM 1777 O O . ASP A 1 221 ? -13.906 -3.736 13.984 1 92.94 221 ASP A O 1
ATOM 1781 N N . VAL A 1 222 ? -12.789 -2.02 14.805 1 95.44 222 VAL A N 1
ATOM 1782 C CA . VAL A 1 222 ? -13.875 -1.077 14.586 1 95.44 222 VAL A CA 1
ATOM 1783 C C . VAL A 1 222 ? -14.102 -0.881 13.094 1 95.44 222 VAL A C 1
ATOM 1785 O O . VAL A 1 222 ? -15.242 -0.823 12.625 1 95.44 222 VAL A O 1
ATOM 1788 N N . MET A 1 223 ? -13.039 -0.777 12.391 1 94.12 223 MET A N 1
ATOM 1789 C CA . MET A 1 223 ? -13.133 -0.664 10.938 1 94.12 223 MET A CA 1
ATOM 1790 C C . MET A 1 223 ? -13.906 -1.841 10.352 1 94.12 223 MET A C 1
ATOM 1792 O O . MET A 1 223 ? -14.734 -1.661 9.453 1 94.12 223 MET A O 1
ATOM 1796 N N . ARG A 1 224 ? -13.562 -2.998 10.797 1 90.75 224 ARG A N 1
ATOM 1797 C CA . ARG A 1 224 ? -14.234 -4.199 10.32 1 90.75 224 ARG A CA 1
ATOM 1798 C C . ARG A 1 224 ? -15.742 -4.109 10.555 1 90.75 224 ARG A C 1
ATOM 1800 O O . ARG A 1 224 ? -16.531 -4.461 9.672 1 90.75 224 ARG A O 1
ATOM 1807 N N . GLU A 1 225 ? -16.141 -3.68 11.672 1 92.81 225 GLU A N 1
ATOM 1808 C CA . GLU A 1 225 ? -17.547 -3.523 12 1 92.81 225 GLU A CA 1
ATOM 1809 C C . GLU A 1 225 ? -18.234 -2.545 11.055 1 92.81 225 GLU A C 1
ATOM 1811 O O . GLU A 1 225 ? -19.391 -2.738 10.68 1 92.81 225 GLU A O 1
ATOM 1816 N N . VAL A 1 226 ? -17.453 -1.572 10.672 1 92.94 226 VAL A N 1
ATOM 1817 C CA . VAL A 1 226 ? -18.031 -0.494 9.875 1 92.94 226 VAL A CA 1
ATOM 1818 C C . VAL A 1 226 ? -18.047 -0.893 8.406 1 92.94 226 VAL A C 1
ATOM 1820 O O . VAL A 1 226 ? -19.047 -0.683 7.711 1 92.94 226 VAL A O 1
ATOM 1823 N N . TYR A 1 227 ? -17 -1.524 7.961 1 88.81 227 TYR A N 1
ATOM 1824 C CA . TYR A 1 227 ? -16.828 -1.689 6.523 1 88.81 227 TYR A CA 1
ATOM 1825 C C . TYR A 1 227 ? -17.188 -3.104 6.086 1 88.81 227 TYR A C 1
ATOM 1827 O O . TYR A 1 227 ? -17.359 -3.367 4.895 1 88.81 227 TYR A O 1
ATOM 1835 N N . GLN A 1 228 ? -17.156 -4.023 6.98 1 85 228 GLN A N 1
ATOM 1836 C CA . GLN A 1 228 ? -17.562 -5.395 6.691 1 85 228 GLN A CA 1
ATOM 1837 C C . GLN A 1 228 ? -18.641 -5.863 7.668 1 85 228 GLN A C 1
ATOM 1839 O O . GLN A 1 228 ? -18.438 -6.848 8.391 1 85 228 GLN A O 1
ATOM 1844 N N . PRO A 1 229 ? -19.719 -5.324 7.645 1 73.5 229 PRO A N 1
ATOM 1845 C CA . PRO A 1 229 ? -20.734 -5.676 8.648 1 73.5 229 PRO A CA 1
ATOM 1846 C C . PRO A 1 229 ? -21.25 -7.102 8.484 1 73.5 229 PRO A C 1
ATOM 1848 O O . PRO A 1 229 ? -21.641 -7.738 9.461 1 73.5 229 PRO A O 1
ATOM 1851 N N . GLN A 1 230 ? -21.406 -7.629 7.324 1 65.75 230 GLN A N 1
ATOM 1852 C CA . GLN A 1 230 ? -21.984 -8.953 7.121 1 65.75 230 GLN A CA 1
ATOM 1853 C C . GLN A 1 230 ? -21.031 -10.047 7.578 1 65.75 230 GLN A C 1
ATOM 1855 O O . GLN A 1 230 ? -21.453 -11.117 8.008 1 65.75 230 GLN A O 1
ATOM 1860 N N . GLN A 1 231 ? -19.859 -9.906 7.461 1 56.19 231 GLN A N 1
ATOM 1861 C CA . GLN A 1 231 ? -18.922 -10.945 7.887 1 56.19 231 GLN A CA 1
ATOM 1862 C C . GLN A 1 231 ? -18.906 -11.086 9.406 1 56.19 231 GLN A C 1
ATOM 1864 O O . GLN A 1 231 ? -18.641 -12.172 9.938 1 56.19 231 GLN A O 1
ATOM 1869 N N . PHE A 1 232 ? -19.094 -10.117 10.109 1 48.88 232 PHE A N 1
ATOM 1870 C CA . PHE A 1 232 ? -19.125 -10.18 11.562 1 48.88 232 PHE A CA 1
ATOM 1871 C C . PHE A 1 232 ? -20.422 -10.82 12.047 1 48.88 232 PHE A C 1
ATOM 1873 O O . PHE A 1 232 ? -20.453 -11.438 13.117 1 48.88 232 PHE A O 1
ATOM 1880 N N . ALA A 1 233 ? -21.438 -10.75 11.367 1 46.22 233 ALA A N 1
ATOM 1881 C CA . ALA A 1 233 ? -22.656 -11.398 11.82 1 46.22 233 ALA A CA 1
ATOM 1882 C C . ALA A 1 233 ? -22.484 -12.922 11.859 1 46.22 233 ALA A C 1
ATOM 1884 O O . ALA A 1 233 ? -23.031 -13.586 12.742 1 46.22 233 ALA A O 1
ATOM 1885 N N . SER A 1 234 ? -21.891 -13.484 10.938 1 43.88 234 SER A N 1
ATOM 1886 C CA . SER A 1 234 ? -21.812 -14.938 10.898 1 43.88 234 SER A CA 1
ATOM 1887 C C . SER A 1 234 ? -20.859 -15.469 11.977 1 43.88 234 SER A C 1
ATOM 1889 O O . SER A 1 234 ? -21.047 -16.578 12.484 1 43.88 234 SER A O 1
ATOM 1891 N N . TRP A 1 235 ? -19.859 -14.742 12.367 1 39.59 235 TRP A N 1
ATOM 1892 C CA . TRP A 1 235 ? -18.953 -15.227 13.406 1 39.59 235 TRP A CA 1
ATOM 1893 C C . TRP A 1 235 ? -19.641 -15.18 14.773 1 39.59 235 TRP A C 1
ATOM 1895 O O . TRP A 1 235 ? -19.422 -16.047 15.617 1 39.59 235 TRP A O 1
ATOM 1905 N N . GLU A 1 236 ? -20.328 -14.258 15.055 1 40.38 236 GLU A N 1
ATOM 1906 C CA . GLU A 1 236 ? -21.062 -14.242 16.312 1 40.38 236 GLU A CA 1
ATOM 1907 C C . GLU A 1 236 ? -22.078 -15.391 16.375 1 40.38 236 GLU A C 1
ATOM 1909 O O . GLU A 1 236 ? -22.359 -15.906 17.453 1 40.38 236 GLU A O 1
ATOM 1914 N N . GLY A 1 237 ? -22.672 -15.758 15.281 1 37.94 237 GLY A N 1
ATOM 1915 C CA . GLY A 1 237 ? -23.672 -16.812 15.359 1 37.94 237 GLY A CA 1
ATOM 1916 C C . GLY A 1 237 ? -23.062 -18.188 15.531 1 37.94 237 GLY A C 1
ATOM 1917 O O . GLY A 1 237 ? -23.734 -19.125 15.977 1 37.94 237 GLY A O 1
ATOM 1918 N N . ASP A 1 238 ? -21.922 -18.5 14.898 1 36.38 238 ASP A N 1
ATOM 1919 C CA . ASP A 1 238 ? -21.516 -19.891 14.977 1 36.38 238 ASP A CA 1
ATOM 1920 C C . ASP A 1 238 ? -20.891 -20.203 16.344 1 36.38 238 ASP A C 1
ATOM 1922 O O . ASP A 1 238 ? -20.547 -21.359 16.625 1 36.38 238 ASP A O 1
ATOM 1926 N N . GLU A 1 239 ? -20.484 -19.25 17.156 1 35.88 239 GLU A N 1
ATOM 1927 C CA . GLU A 1 239 ? -20.031 -19.766 18.453 1 35.88 239 GLU A CA 1
ATOM 1928 C C . GLU A 1 239 ? -21.203 -20.25 19.297 1 35.88 239 GLU A C 1
ATOM 1930 O O . GLU A 1 239 ? -21 -20.797 20.391 1 35.88 239 GLU A O 1
ATOM 1935 N N . TYR A 1 240 ? -22.453 -19.75 19.094 1 31.02 240 TYR A N 1
ATOM 1936 C CA . TYR A 1 240 ? -23.422 -20.188 20.078 1 31.02 240 TYR A CA 1
ATOM 1937 C C . TYR A 1 240 ? -24.062 -21.5 19.656 1 31.02 240 TYR A C 1
ATOM 1939 O O . TYR A 1 240 ? 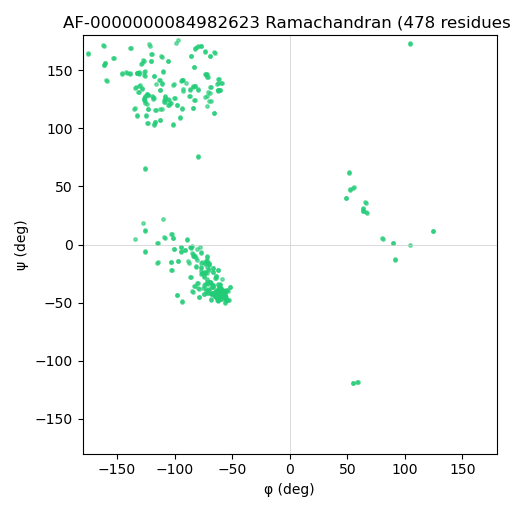-24.828 -22.109 20.422 1 31.02 240 TYR A O 1
ATOM 1947 N N . GLU A 1 241 ? -23.969 -21.969 18.375 1 26.77 241 GLU A N 1
ATOM 1948 C CA . GLU A 1 241 ? -24.578 -23.297 18.406 1 26.77 241 GLU A CA 1
ATOM 1949 C C . GLU A 1 241 ? -23.531 -24.359 18.703 1 26.77 241 GLU A C 1
ATOM 1951 O O . GLU A 1 241 ? -22.391 -24.281 18.219 1 26.77 241 GLU A O 1
ATOM 1956 N N . MET B 1 1 ? 9.336 -28.875 -9.352 1 93.5 1 MET B N 1
ATOM 1957 C CA . MET B 1 1 ? 10 -27.641 -8.914 1 93.5 1 MET B CA 1
ATOM 1958 C C . MET B 1 1 ? 10.195 -26.688 -10.078 1 93.5 1 MET B C 1
ATOM 1960 O O . MET B 1 1 ? 10.547 -27.109 -11.18 1 93.5 1 MET B O 1
ATOM 1964 N N . LEU B 1 2 ? 9.844 -25.438 -9.844 1 96.62 2 LEU B N 1
ATOM 1965 C CA . LEU B 1 2 ? 10.164 -24.406 -10.82 1 96.62 2 LEU B CA 1
ATOM 1966 C C . LEU B 1 2 ? 11.562 -23.844 -10.578 1 96.62 2 LEU B C 1
ATOM 1968 O O . LEU B 1 2 ? 11.898 -23.469 -9.461 1 96.62 2 LEU B O 1
ATOM 1972 N N . GLU B 1 3 ? 12.359 -23.844 -11.641 1 97.75 3 GLU B N 1
ATOM 1973 C CA . GLU B 1 3 ? 13.75 -23.406 -11.531 1 97.75 3 GLU B CA 1
ATOM 1974 C C . GLU B 1 3 ? 14.055 -22.281 -12.516 1 97.75 3 GLU B C 1
ATOM 1976 O O . GLU B 1 3 ? 13.734 -22.391 -13.703 1 97.75 3 GLU B O 1
ATOM 1981 N N . VAL B 1 4 ? 14.609 -21.266 -11.992 1 98.06 4 VAL B N 1
ATOM 1982 C CA . VAL B 1 4 ? 15.172 -20.188 -12.797 1 98.06 4 VAL B CA 1
ATOM 1983 C C . VAL B 1 4 ? 16.688 -20.234 -12.719 1 98.06 4 VAL B C 1
ATOM 1985 O O . VAL B 1 4 ? 17.266 -20.156 -11.625 1 98.06 4 VAL B O 1
ATOM 1988 N N . ASN B 1 5 ? 17.328 -20.344 -13.875 1 97.81 5 ASN B N 1
ATOM 1989 C CA . ASN B 1 5 ? 18.766 -20.516 -13.914 1 97.81 5 ASN B CA 1
ATOM 1990 C C . ASN B 1 5 ? 19.438 -19.453 -14.773 1 97.81 5 ASN B C 1
ATOM 1992 O O . ASN B 1 5 ? 19.266 -19.438 -15.992 1 97.81 5 ASN B O 1
ATOM 1996 N N . GLY B 1 6 ? 20.141 -18.609 -14.125 1 98.06 6 GLY B N 1
ATOM 1997 C CA . GLY B 1 6 ? 21 -17.656 -14.82 1 98.06 6 GLY B CA 1
ATOM 1998 C C . GLY B 1 6 ? 20.219 -16.656 -15.656 1 98.06 6 GLY B C 1
ATOM 1999 O O . GLY B 1 6 ? 20.625 -16.328 -16.766 1 98.06 6 GLY B O 1
ATOM 2000 N N . LEU B 1 7 ? 19.141 -16.25 -15.227 1 97.88 7 LEU B N 1
ATOM 2001 C CA . LEU B 1 7 ? 18.281 -15.344 -15.984 1 97.88 7 LEU B CA 1
ATOM 2002 C C . LEU B 1 7 ? 18.906 -13.961 -16.109 1 97.88 7 LEU B C 1
ATOM 2004 O O . LEU B 1 7 ? 19.328 -13.375 -15.109 1 97.88 7 LEU B O 1
ATOM 2008 N N . THR B 1 8 ? 19.062 -13.516 -17.297 1 98.19 8 THR B N 1
ATOM 2009 C CA . THR B 1 8 ? 19.531 -12.164 -17.609 1 98.19 8 THR B CA 1
ATOM 2010 C C . THR B 1 8 ? 18.562 -11.453 -18.547 1 98.19 8 THR B C 1
ATOM 2012 O O . THR B 1 8 ? 18.172 -12 -19.578 1 98.19 8 THR B O 1
ATOM 2015 N N . LYS B 1 9 ? 18.078 -10.32 -18.156 1 97.44 9 LYS B N 1
ATOM 2016 C CA . LYS B 1 9 ? 17.156 -9.531 -18.969 1 97.44 9 LYS B CA 1
ATOM 2017 C C . LYS B 1 9 ? 17.609 -8.07 -19.031 1 97.44 9 LYS B C 1
ATOM 2019 O O . LYS B 1 9 ? 17.922 -7.457 -18.016 1 97.44 9 LYS B O 1
ATOM 2024 N N . ARG B 1 10 ? 17.625 -7.582 -20.25 1 96.25 10 ARG B N 1
ATOM 2025 C CA . ARG B 1 10 ? 17.969 -6.191 -20.531 1 96.25 10 ARG B CA 1
ATOM 2026 C C . ARG B 1 10 ? 1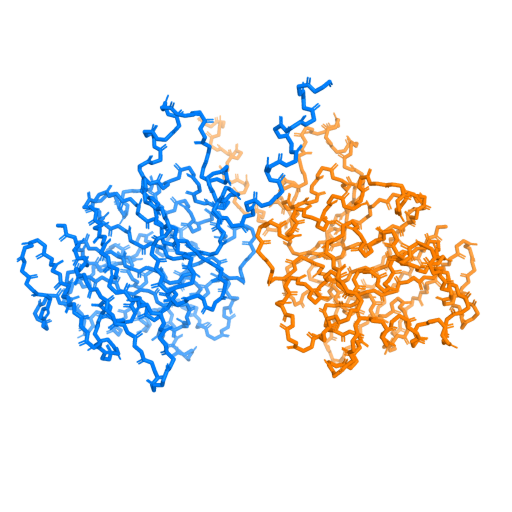6.953 -5.547 -21.453 1 96.25 10 ARG B C 1
ATOM 2028 O O . ARG B 1 10 ? 16.344 -6.23 -22.281 1 96.25 10 ARG B O 1
ATOM 2035 N N . TYR B 1 11 ? 16.719 -4.32 -21.312 1 94.12 11 TYR B N 1
ATOM 2036 C CA . TYR B 1 11 ? 16.031 -3.475 -22.297 1 94.12 11 TYR B CA 1
ATOM 2037 C C . TYR B 1 11 ? 16.984 -2.445 -22.875 1 94.12 11 TYR B C 1
ATOM 2039 O O . TYR B 1 11 ? 17.312 -1.451 -22.234 1 94.12 11 TYR B O 1
ATOM 2047 N N . GLY B 1 12 ? 17.359 -2.691 -24.141 1 93.56 12 GLY B N 1
ATOM 2048 C CA . GLY B 1 12 ? 18.422 -1.854 -24.672 1 93.56 12 GLY B CA 1
ATOM 2049 C C . GLY B 1 12 ? 19.703 -1.939 -23.875 1 93.56 12 GLY B C 1
ATOM 2050 O O . GLY B 1 12 ? 20.234 -3.029 -23.672 1 93.56 12 GLY B O 1
ATOM 2051 N N . LYS B 1 13 ? 20.094 -0.789 -23.328 1 92.5 13 LYS B N 1
ATOM 2052 C CA . LYS B 1 13 ? 21.344 -0.736 -22.562 1 92.5 13 LYS B CA 1
ATOM 2053 C C . LYS B 1 13 ? 21.094 -0.933 -21.078 1 92.5 13 LYS B C 1
ATOM 2055 O O . LYS B 1 13 ? 22.031 -1.107 -20.297 1 92.5 13 LYS B O 1
ATOM 2060 N N . ARG B 1 14 ? 19.859 -0.989 -20.672 1 93.19 14 ARG B N 1
ATOM 2061 C CA . ARG B 1 14 ? 19.531 -1.076 -19.25 1 93.19 14 ARG B CA 1
ATOM 2062 C C . ARG B 1 14 ? 19.359 -2.527 -18.828 1 93.19 14 ARG B C 1
ATOM 2064 O O . ARG B 1 14 ? 18.516 -3.248 -19.359 1 93.19 14 ARG B O 1
ATOM 2071 N N . THR B 1 15 ? 20.203 -2.932 -17.938 1 95.75 15 THR B N 1
ATOM 2072 C CA . THR B 1 15 ? 20.094 -4.27 -17.375 1 95.75 15 THR B CA 1
ATOM 2073 C C . THR B 1 15 ? 19.062 -4.289 -16.234 1 95.75 15 THR B C 1
ATOM 2075 O O . THR B 1 15 ? 19.172 -3.527 -15.273 1 95.75 15 THR B O 1
ATOM 2078 N N . ILE B 1 16 ? 18.109 -5.125 -16.328 1 95.62 16 ILE B N 1
ATOM 2079 C CA . ILE B 1 16 ? 17.078 -5.238 -15.305 1 95.62 16 ILE B CA 1
ATOM 2080 C C . ILE B 1 16 ? 17.469 -6.32 -14.297 1 95.62 16 ILE B C 1
ATOM 2082 O O . ILE B 1 16 ? 17.438 -6.082 -13.094 1 95.62 16 ILE B O 1
ATOM 2086 N N . VAL B 1 17 ? 17.844 -7.473 -14.781 1 96.44 17 VAL B N 1
ATOM 2087 C CA . VAL B 1 17 ? 18.391 -8.539 -13.945 1 96.44 17 VAL B CA 1
ATOM 2088 C C . VAL B 1 17 ? 19.562 -9.195 -14.656 1 96.44 17 VAL B C 1
ATOM 2090 O O . VAL B 1 17 ? 19.578 -9.289 -15.891 1 96.44 17 VAL B O 1
ATOM 2093 N N . GLU B 1 18 ? 20.5 -9.625 -13.812 1 97.62 18 GLU B N 1
ATOM 2094 C CA . GLU B 1 18 ? 21.734 -10.219 -14.32 1 97.62 18 GLU B CA 1
ATOM 2095 C C . GLU B 1 18 ? 22.062 -11.516 -13.586 1 97.62 18 GLU B C 1
ATOM 2097 O O . GLU B 1 18 ? 22.422 -11.5 -12.406 1 97.62 18 GLU B O 1
ATOM 2102 N N . ASP B 1 19 ? 21.938 -12.602 -14.328 1 97.75 19 ASP B N 1
ATOM 2103 C CA . ASP B 1 19 ? 22.391 -13.922 -13.898 1 97.75 19 ASP B CA 1
ATOM 2104 C C . ASP B 1 19 ? 21.766 -14.312 -12.562 1 97.75 19 ASP B C 1
ATOM 2106 O O . ASP B 1 19 ? 22.469 -14.703 -11.633 1 97.75 19 ASP B O 1
ATOM 2110 N N . ILE B 1 20 ? 20.5 -14.164 -12.484 1 98 20 ILE B N 1
ATOM 2111 C CA . ILE B 1 20 ? 19.844 -14.555 -11.234 1 98 20 ILE B CA 1
ATOM 2112 C C . ILE B 1 20 ? 19.328 -15.992 -11.344 1 98 20 ILE B C 1
ATOM 2114 O O . ILE B 1 20 ? 18.906 -16.422 -12.422 1 98 20 ILE B O 1
ATOM 2118 N N . SER B 1 21 ? 19.453 -16.766 -10.266 1 98.56 21 SER B N 1
ATOM 2119 C CA . SER B 1 21 ? 18.984 -18.141 -10.164 1 98.56 21 SER B CA 1
ATOM 2120 C C . SER B 1 21 ? 18.234 -18.359 -8.852 1 98.56 21 SER B C 1
ATOM 2122 O O . SER B 1 21 ? 18.656 -17.875 -7.801 1 98.56 21 SER B O 1
ATOM 2124 N N . PHE B 1 22 ? 17.141 -19.016 -8.922 1 98.44 22 PHE B N 1
ATOM 2125 C CA . PHE B 1 22 ? 16.391 -19.406 -7.734 1 98.44 22 PHE B CA 1
ATOM 2126 C C . PHE B 1 22 ? 15.398 -20.516 -8.062 1 98.44 22 PHE B C 1
ATOM 2128 O O . PHE B 1 22 ? 15.227 -20.875 -9.227 1 98.44 22 PHE B O 1
ATOM 2135 N N . THR B 1 23 ? 14.789 -21.062 -7.031 1 98.06 23 THR B N 1
ATOM 2136 C CA . THR B 1 23 ? 13.805 -22.141 -7.207 1 98.06 23 THR B CA 1
ATOM 2137 C C . THR B 1 23 ? 12.516 -21.812 -6.461 1 98.06 23 THR B C 1
ATOM 2139 O O . THR B 1 23 ? 12.516 -20.984 -5.535 1 98.06 23 THR B O 1
ATOM 2142 N N . VAL B 1 24 ? 11.5 -22.391 -6.926 1 98 24 VAL B N 1
ATOM 2143 C CA . VAL B 1 24 ? 10.188 -22.375 -6.289 1 98 24 VAL B CA 1
ATOM 2144 C C . VAL B 1 24 ? 9.711 -23.797 -6.035 1 98 24 VAL B C 1
ATOM 2146 O O . VAL B 1 24 ? 9.258 -24.484 -6.957 1 98 24 VAL B O 1
ATOM 2149 N N . PRO B 1 25 ? 9.789 -24.203 -4.789 1 96.81 25 PRO B N 1
ATOM 2150 C CA . PRO B 1 25 ? 9.375 -25.562 -4.477 1 96.81 25 PRO B CA 1
ATOM 2151 C C . PRO B 1 25 ? 7.859 -25.75 -4.543 1 96.81 25 PRO B C 1
ATOM 2153 O O . PRO B 1 25 ? 7.105 -24.828 -4.223 1 96.81 25 PRO B O 1
ATOM 2156 N N . LYS B 1 26 ? 7.465 -26.938 -4.949 1 94.69 26 LYS B N 1
ATOM 2157 C CA . LYS B 1 26 ? 6.051 -27.297 -4.91 1 94.69 26 LYS B CA 1
ATOM 2158 C C . LYS B 1 26 ? 5.523 -27.297 -3.479 1 94.69 26 LYS B C 1
ATOM 2160 O O . LYS B 1 26 ? 6.223 -27.734 -2.559 1 94.69 26 LYS B O 1
ATOM 2165 N N . GLY B 1 27 ? 4.297 -26.75 -3.344 1 94.25 27 GLY B N 1
ATOM 2166 C CA . GLY B 1 27 ? 3.641 -26.797 -2.047 1 94.25 27 GLY B CA 1
ATOM 2167 C C . GLY B 1 27 ? 4.125 -25.719 -1.092 1 94.25 27 GLY B C 1
ATOM 2168 O O . GLY B 1 27 ? 3.736 -25.703 0.077 1 94.25 27 GLY B O 1
ATOM 2169 N N . GLU B 1 28 ? 4.988 -24.828 -1.566 1 95.94 28 GLU B N 1
ATOM 2170 C CA . GLU B 1 28 ? 5.523 -23.766 -0.721 1 95.94 28 GLU B CA 1
ATOM 2171 C C . GLU B 1 28 ? 5.312 -22.391 -1.359 1 95.94 28 GLU B C 1
ATOM 2173 O O . GLU B 1 28 ? 5.078 -22.297 -2.564 1 95.94 28 GLU B O 1
ATOM 2178 N N . ILE B 1 29 ? 5.352 -21.453 -0.493 1 96.5 29 ILE B N 1
ATOM 2179 C CA . ILE B 1 29 ? 5.191 -20.078 -0.949 1 96.5 29 ILE B CA 1
ATOM 2180 C C . ILE B 1 29 ? 6.543 -19.375 -0.934 1 96.5 29 ILE B C 1
ATOM 2182 O O . ILE B 1 29 ? 7.191 -19.281 0.111 1 96.5 29 ILE B O 1
ATOM 2186 N N . THR B 1 30 ? 6.953 -18.922 -2.111 1 97.94 30 THR B N 1
ATOM 2187 C CA . THR B 1 30 ? 8.172 -18.141 -2.268 1 97.94 30 THR B CA 1
ATOM 2188 C C . THR B 1 30 ? 7.84 -16.672 -2.578 1 97.94 30 THR B C 1
ATOM 2190 O O . THR B 1 30 ? 7.055 -16.391 -3.488 1 97.94 30 THR B O 1
ATOM 2193 N N . ALA B 1 31 ? 8.406 -15.805 -1.79 1 97.94 31 ALA B N 1
ATOM 2194 C CA . ALA B 1 31 ? 8.227 -14.375 -2.025 1 97.94 31 ALA B CA 1
ATOM 2195 C C . ALA B 1 31 ? 9.461 -13.766 -2.672 1 97.94 31 ALA B C 1
ATOM 2197 O O . ALA B 1 31 ? 10.57 -13.906 -2.16 1 97.94 31 ALA B O 1
ATOM 2198 N N . LEU B 1 32 ? 9.25 -13.188 -3.805 1 97.94 32 LEU B N 1
ATOM 2199 C CA . LEU B 1 32 ? 10.258 -12.352 -4.449 1 97.94 32 LEU B CA 1
ATOM 2200 C C . LEU B 1 32 ? 10.039 -10.883 -4.121 1 97.94 32 LEU B C 1
ATOM 2202 O O . LEU B 1 32 ? 9.109 -10.258 -4.629 1 97.94 32 LEU B O 1
ATOM 2206 N N . ILE B 1 33 ? 10.961 -10.367 -3.299 1 96.31 33 ILE B N 1
ATOM 2207 C CA . ILE B 1 33 ? 10.75 -9.047 -2.717 1 96.31 33 ILE B CA 1
ATOM 2208 C C . ILE B 1 33 ? 11.773 -8.062 -3.277 1 96.31 33 ILE B C 1
ATOM 2210 O O . ILE B 1 33 ? 12.945 -8.406 -3.436 1 96.31 33 ILE B O 1
ATOM 2214 N N . GLY B 1 34 ? 11.312 -6.859 -3.504 1 92 34 GLY B N 1
ATOM 2215 C CA . GLY B 1 34 ? 12.156 -5.77 -3.967 1 92 34 GLY B CA 1
ATOM 2216 C C . GLY B 1 34 ? 11.43 -4.441 -4.043 1 92 34 GLY B C 1
ATOM 2217 O O . GLY B 1 34 ? 10.195 -4.398 -4.016 1 92 34 GLY B O 1
ATOM 2218 N N . VAL B 1 35 ? 12.18 -3.43 -4.133 1 84.31 35 VAL B N 1
ATOM 2219 C CA . VAL B 1 35 ? 11.594 -2.096 -4.215 1 84.31 35 VAL B CA 1
ATOM 2220 C C . VAL B 1 35 ? 10.891 -1.924 -5.559 1 84.31 35 VAL B C 1
ATOM 2222 O O . VAL B 1 35 ? 11.109 -2.709 -6.484 1 84.31 35 VAL B O 1
ATOM 2225 N N . ASN B 1 36 ? 10.031 -0.945 -5.66 1 80.81 36 ASN B N 1
ATOM 2226 C CA . ASN B 1 36 ? 9.328 -0.683 -6.91 1 80.81 36 ASN B CA 1
ATOM 2227 C C . ASN B 1 36 ? 10.305 -0.363 -8.047 1 80.81 36 ASN B C 1
ATOM 2229 O O . ASN B 1 36 ? 11.266 0.375 -7.848 1 80.81 36 ASN B O 1
ATOM 2233 N N . GLY B 1 37 ? 10.125 -0.967 -9.148 1 83.5 37 GLY B N 1
ATOM 2234 C CA . GLY B 1 37 ? 10.945 -0.707 -10.328 1 83.5 37 GLY B CA 1
ATOM 2235 C C . GLY B 1 37 ? 12.172 -1.591 -10.406 1 83.5 37 GLY B C 1
ATOM 2236 O O . GLY B 1 37 ? 12.922 -1.533 -11.383 1 83.5 37 GLY B O 1
ATOM 2237 N N . VAL B 1 38 ? 12.328 -2.455 -9.484 1 89 38 VAL B N 1
ATOM 2238 C CA . VAL B 1 38 ? 13.555 -3.242 -9.414 1 89 38 VAL B CA 1
ATOM 2239 C C . VAL B 1 38 ? 13.523 -4.348 -10.461 1 89 38 VAL B C 1
ATOM 2241 O O . VAL B 1 38 ? 14.555 -4.953 -10.766 1 89 38 VAL B O 1
ATOM 2244 N N . GLY B 1 39 ? 12.359 -4.715 -10.969 1 93.88 39 GLY B N 1
ATOM 2245 C CA . GLY B 1 39 ? 12.305 -5.688 -12.047 1 93.88 39 GLY B CA 1
ATOM 2246 C C . GLY B 1 39 ? 11.422 -6.879 -11.734 1 93.88 39 GLY B C 1
ATOM 2247 O O . GLY B 1 39 ? 11.484 -7.902 -12.422 1 93.88 39 GLY B O 1
ATOM 2248 N N . LYS B 1 40 ? 10.664 -6.848 -10.734 1 95.69 40 LYS B N 1
ATOM 2249 C CA . LYS B 1 40 ? 9.828 -7.969 -10.312 1 95.69 40 LYS B CA 1
ATOM 2250 C C . LYS B 1 40 ? 8.906 -8.43 -11.438 1 95.69 40 LYS B C 1
ATOM 2252 O O . LYS B 1 40 ? 8.883 -9.609 -11.781 1 95.69 40 LYS B O 1
ATOM 2257 N N . THR B 1 41 ? 8.164 -7.484 -12.078 1 95.19 41 THR B N 1
ATOM 2258 C CA . THR B 1 41 ? 7.266 -7.781 -13.188 1 95.19 41 THR B CA 1
ATOM 2259 C C . THR B 1 41 ? 8.039 -8.352 -14.375 1 95.19 41 THR B C 1
ATOM 2261 O O . THR B 1 41 ? 7.602 -9.32 -14.992 1 95.19 41 THR B O 1
ATOM 2264 N N . THR B 1 42 ? 9.203 -7.777 -14.641 1 96.56 42 THR B N 1
ATOM 2265 C CA . THR B 1 42 ? 10.031 -8.234 -15.742 1 96.56 42 THR B CA 1
ATOM 2266 C C . THR B 1 42 ? 10.484 -9.672 -15.523 1 96.56 42 THR B C 1
ATOM 2268 O O . THR B 1 42 ? 10.477 -10.484 -16.453 1 96.56 42 THR B O 1
ATOM 2271 N N . ILE B 1 43 ? 10.828 -9.992 -14.328 1 97.62 43 ILE B N 1
ATOM 2272 C CA . ILE B 1 43 ? 11.266 -11.344 -13.992 1 97.62 43 ILE B CA 1
ATOM 2273 C C . ILE B 1 43 ? 10.133 -12.328 -14.25 1 97.62 43 ILE B C 1
ATOM 2275 O O . ILE B 1 43 ? 10.336 -13.359 -14.906 1 97.62 43 ILE B O 1
ATOM 2279 N N . LEU B 1 44 ? 8.93 -12.039 -13.766 1 97.5 44 LEU B N 1
ATOM 2280 C CA . LEU B 1 44 ? 7.801 -12.945 -13.961 1 97.5 44 LEU B CA 1
ATOM 2281 C C . LEU B 1 44 ? 7.469 -13.086 -15.438 1 97.5 44 LEU B C 1
ATOM 2283 O O . LEU B 1 44 ? 7.215 -14.195 -15.914 1 97.5 44 LEU B O 1
ATOM 2287 N N . ASN B 1 45 ? 7.492 -11.969 -16.156 1 96.25 45 ASN B N 1
ATOM 2288 C CA . ASN B 1 45 ? 7.238 -12.016 -17.594 1 96.25 45 ASN B CA 1
ATOM 2289 C C . ASN B 1 45 ? 8.289 -12.844 -18.312 1 96.25 45 ASN B C 1
ATOM 2291 O O . ASN B 1 45 ? 7.973 -13.57 -19.266 1 96.25 45 ASN B O 1
ATOM 2295 N N . ALA B 1 46 ? 9.508 -12.719 -17.906 1 96 46 ALA B N 1
ATOM 2296 C CA . ALA B 1 46 ? 10.586 -13.492 -18.516 1 96 46 ALA B CA 1
ATOM 2297 C C . ALA B 1 46 ? 10.414 -14.984 -18.234 1 96 46 ALA B C 1
ATOM 2299 O O . ALA B 1 46 ? 10.625 -15.82 -19.109 1 96 46 ALA B O 1
ATOM 2300 N N . ILE B 1 47 ? 10.039 -15.281 -17 1 96 47 ILE B N 1
ATOM 2301 C CA . ILE B 1 47 ? 9.781 -16.672 -16.641 1 96 47 ILE B CA 1
ATOM 2302 C C . ILE B 1 47 ? 8.695 -17.25 -17.547 1 96 47 ILE B C 1
ATOM 2304 O O . ILE B 1 47 ? 8.812 -18.375 -18.031 1 96 47 ILE B O 1
ATOM 2308 N N . MET B 1 48 ? 7.703 -16.453 -17.828 1 94 48 MET B N 1
ATOM 2309 C CA . MET B 1 48 ? 6.559 -16.891 -18.625 1 94 48 MET B CA 1
ATOM 2310 C C . MET B 1 48 ? 6.844 -16.75 -20.125 1 94 48 MET B C 1
ATOM 2312 O O . MET B 1 48 ? 5.973 -17.016 -20.953 1 94 48 MET B O 1
ATOM 2316 N N . ASN B 1 49 ? 8 -16.25 -20.484 1 93.38 49 ASN B N 1
ATOM 2317 C CA . ASN B 1 49 ? 8.422 -16.031 -21.859 1 93.38 49 ASN B CA 1
ATOM 2318 C C . ASN B 1 49 ? 7.539 -15 -22.562 1 93.38 49 ASN B C 1
ATOM 2320 O O . ASN B 1 49 ? 7.301 -15.102 -23.766 1 93.38 49 ASN B O 1
ATOM 2324 N N . LEU B 1 50 ? 7 -14.109 -21.797 1 92.12 50 LEU B N 1
ATOM 2325 C CA . LEU B 1 50 ? 6.219 -13.016 -22.359 1 92.12 50 LEU B CA 1
ATOM 2326 C C . LEU B 1 50 ? 7.133 -11.898 -22.859 1 92.12 50 LEU B C 1
ATOM 2328 O O . LEU B 1 50 ? 6.695 -11.023 -23.609 1 92.12 50 LEU B O 1
ATOM 2332 N N . VAL B 1 51 ? 8.336 -11.914 -22.359 1 94.06 51 VAL B N 1
ATOM 2333 C CA . VAL B 1 51 ? 9.398 -11.055 -22.875 1 94.06 51 VAL B CA 1
ATOM 2334 C C . VAL B 1 51 ? 10.656 -11.883 -23.125 1 94.06 51 VAL B C 1
ATOM 2336 O O . VAL B 1 51 ? 10.93 -12.844 -22.391 1 94.06 51 VAL B O 1
ATOM 2339 N N . PRO B 1 52 ? 11.422 -11.484 -24.125 1 94.31 52 PRO B N 1
ATOM 2340 C CA . PRO B 1 52 ? 12.656 -12.242 -24.375 1 94.31 52 PRO B CA 1
ATOM 2341 C C . PRO B 1 52 ? 13.727 -12.008 -23.312 1 94.31 52 PRO B C 1
ATOM 2343 O O . PRO B 1 52 ? 13.828 -10.906 -22.766 1 94.31 52 PRO B O 1
ATOM 2346 N N . LYS B 1 53 ? 14.445 -13.031 -23.016 1 94.5 53 LYS B N 1
ATOM 2347 C CA . LYS B 1 53 ? 15.586 -12.93 -22.109 1 94.5 53 LYS B CA 1
ATOM 2348 C C . LYS B 1 53 ? 16.906 -13.102 -22.875 1 94.5 53 LYS B C 1
ATOM 2350 O O . LYS B 1 53 ? 16.938 -13.75 -23.922 1 94.5 53 LYS B O 1
ATOM 2355 N N . GLN B 1 54 ? 17.938 -12.469 -22.438 1 96 54 GLN B N 1
ATOM 2356 C CA . GLN B 1 54 ? 19.25 -12.555 -23.078 1 96 54 GLN B CA 1
ATOM 2357 C C . GLN B 1 54 ? 19.969 -13.836 -22.688 1 96 54 GLN B C 1
ATOM 2359 O O . GLN B 1 54 ? 20.75 -14.375 -23.484 1 96 54 GLN B O 1
ATOM 2364 N N . ALA B 1 55 ? 19.781 -14.297 -21.531 1 97 55 ALA B N 1
ATOM 2365 C CA . ALA B 1 55 ? 20.422 -15.523 -21.062 1 97 55 ALA B CA 1
ATOM 2366 C C . ALA B 1 55 ? 19.594 -16.203 -19.969 1 97 55 ALA B C 1
ATOM 2368 O O . ALA B 1 55 ? 18.672 -15.594 -19.422 1 97 55 ALA B O 1
ATOM 2369 N N . GLY B 1 56 ? 19.844 -17.469 -19.766 1 96.25 56 GLY B N 1
ATOM 2370 C CA . GLY B 1 56 ? 19.234 -18.234 -18.703 1 96.25 56 GLY B CA 1
ATOM 2371 C C . GLY B 1 56 ? 18.141 -19.172 -19.188 1 96.25 56 GLY B C 1
ATOM 2372 O O . GLY B 1 56 ? 17.812 -19.188 -20.375 1 96.25 56 GLY B O 1
ATOM 2373 N N . GLU B 1 57 ? 17.656 -19.984 -18.25 1 95.81 57 GLU B N 1
ATOM 2374 C CA . GLU B 1 57 ? 16.625 -20.969 -18.578 1 95.81 57 GLU B CA 1
ATOM 2375 C C . GLU B 1 57 ? 15.656 -21.156 -17.406 1 95.81 57 GLU B C 1
ATOM 2377 O O . GLU B 1 57 ? 16.031 -20.984 -16.25 1 95.81 57 GLU B O 1
ATOM 2382 N N . VAL B 1 58 ? 14.484 -21.422 -17.812 1 96.19 58 VAL B N 1
ATOM 2383 C CA . VAL B 1 58 ? 13.469 -21.781 -16.828 1 96.19 58 VAL B CA 1
ATOM 2384 C C . VAL B 1 58 ? 13.07 -23.25 -17.016 1 96.19 58 VAL B C 1
ATOM 2386 O O . VAL B 1 58 ? 12.859 -23.703 -18.141 1 96.19 58 VAL B O 1
ATOM 2389 N N . ARG B 1 59 ? 13.039 -23.953 -15.898 1 95.75 59 ARG B N 1
ATOM 2390 C CA . ARG B 1 59 ? 12.672 -25.375 -15.93 1 95.75 59 ARG B CA 1
ATOM 2391 C C . ARG B 1 59 ? 11.531 -25.656 -14.961 1 95.75 59 ARG B C 1
ATOM 2393 O O . ARG B 1 59 ? 11.406 -25 -13.922 1 95.75 59 ARG B O 1
ATOM 2400 N N . ILE B 1 60 ? 10.758 -26.609 -15.312 1 93.75 60 ILE B N 1
ATOM 2401 C CA . ILE B 1 60 ? 9.734 -27.156 -14.43 1 93.75 60 ILE B CA 1
ATOM 2402 C C . ILE B 1 60 ? 9.922 -28.672 -14.305 1 93.75 60 ILE B C 1
ATOM 2404 O O . ILE B 1 60 ? 9.883 -29.391 -15.297 1 93.75 60 ILE B O 1
ATOM 2408 N N . ASP B 1 61 ? 10.102 -29.016 -13.086 1 91.31 61 ASP B N 1
ATOM 2409 C CA . ASP B 1 61 ? 10.336 -30.422 -12.805 1 91.31 61 ASP B CA 1
ATOM 2410 C C . ASP B 1 61 ? 11.406 -31 -13.727 1 91.31 61 ASP B C 1
ATOM 2412 O O . ASP B 1 61 ? 11.203 -32.062 -14.336 1 91.31 61 ASP B O 1
ATOM 2416 N N . GLY B 1 62 ? 12.391 -30.219 -13.938 1 91.06 62 GLY B N 1
ATOM 2417 C CA . GLY B 1 62 ? 13.562 -30.672 -14.656 1 91.06 62 GLY B CA 1
ATOM 2418 C C . GLY B 1 62 ? 13.484 -30.422 -16.156 1 91.06 62 GLY B C 1
ATOM 2419 O O . GLY B 1 62 ? 14.492 -30.531 -16.859 1 91.06 62 GLY B O 1
ATOM 2420 N N . GLU B 1 63 ? 12.312 -30.094 -16.688 1 91.75 63 GLU B N 1
ATOM 2421 C CA . GLU B 1 63 ? 12.133 -29.875 -18.125 1 91.75 63 GLU B CA 1
ATOM 2422 C C . GLU B 1 63 ? 12.125 -28.391 -18.469 1 91.75 63 GLU B C 1
ATOM 2424 O O . GLU B 1 63 ? 11.5 -27.594 -17.766 1 91.75 63 GLU B O 1
ATOM 2429 N N . PRO B 1 64 ? 12.797 -28.125 -19.531 1 91.12 64 PRO B N 1
ATOM 2430 C CA . PRO B 1 64 ? 12.734 -26.719 -19.969 1 91.12 64 PRO B CA 1
ATOM 2431 C C . PRO B 1 64 ? 11.312 -26.266 -20.266 1 91.12 64 PRO B C 1
ATOM 2433 O O . PRO B 1 64 ? 10.516 -27.031 -20.797 1 91.12 64 PRO B O 1
ATOM 2436 N N . LEU B 1 65 ? 11.078 -25.062 -19.828 1 87.5 65 LEU B N 1
ATOM 2437 C CA . LEU B 1 65 ? 9.742 -24.531 -20.062 1 87.5 65 LEU B CA 1
ATOM 2438 C C . LEU B 1 65 ? 9.477 -24.328 -21.547 1 87.5 65 LEU B C 1
ATOM 2440 O O . LEU B 1 65 ? 10.164 -23.531 -22.203 1 87.5 65 LEU B O 1
ATOM 2444 N N . LYS B 1 66 ? 8.578 -25.094 -22.047 1 83 66 LYS B N 1
ATOM 2445 C CA . LYS B 1 66 ? 8.094 -25.031 -23.422 1 83 66 LYS B CA 1
ATOM 2446 C C . LYS B 1 66 ? 6.582 -24.812 -23.453 1 83 66 LYS B C 1
ATOM 2448 O O . LYS B 1 66 ? 5.922 -24.812 -22.422 1 83 66 LYS B O 1
ATOM 2453 N N . TYR B 1 67 ? 6.102 -24.594 -24.594 1 76.94 67 TYR B N 1
ATOM 2454 C CA . TYR B 1 67 ? 4.695 -24.25 -24.797 1 76.94 67 TYR B CA 1
ATOM 2455 C C . TYR B 1 67 ? 3.789 -25.266 -24.109 1 76.94 67 TYR B C 1
ATOM 2457 O O . TYR B 1 67 ? 2.805 -24.906 -23.469 1 76.94 67 TYR B O 1
ATOM 2465 N N . SER B 1 68 ? 4.16 -26.484 -24.125 1 76.12 68 SER B N 1
ATOM 2466 C CA . SER B 1 68 ? 3.338 -27.562 -23.594 1 76.12 68 SER B CA 1
ATOM 2467 C C . SER B 1 68 ? 3.275 -27.5 -22.062 1 76.12 68 SER B C 1
ATOM 2469 O O . SER B 1 68 ? 2.391 -28.109 -21.453 1 76.12 68 SER B O 1
ATOM 2471 N N . LEU B 1 69 ? 4.191 -26.75 -21.516 1 76.75 69 LEU B N 1
ATOM 2472 C CA . LEU B 1 69 ? 4.273 -26.734 -20.062 1 76.75 69 LEU B CA 1
ATOM 2473 C C . LEU B 1 69 ? 3.625 -25.484 -19.484 1 76.75 69 LEU B C 1
ATOM 2475 O O . LEU B 1 69 ? 3.545 -25.328 -18.266 1 76.75 69 LEU B O 1
ATOM 2479 N N . TYR B 1 70 ? 3.041 -24.734 -20.328 1 82.94 70 TYR B N 1
ATOM 2480 C CA . TYR B 1 70 ? 2.43 -23.5 -19.859 1 82.94 70 TYR B CA 1
ATOM 2481 C C . TYR B 1 70 ? 1.191 -23.781 -19.016 1 82.94 70 TYR B C 1
ATOM 2483 O O . TYR B 1 70 ? 0.829 -23 -18.141 1 82.94 70 TYR B O 1
ATOM 2491 N N . GLU B 1 71 ? 0.648 -24.984 -19.234 1 86.75 71 GLU B N 1
ATOM 2492 C CA . GLU B 1 71 ? -0.538 -25.359 -18.469 1 86.75 71 GLU B CA 1
ATOM 2493 C C . GLU B 1 71 ? -0.185 -25.672 -17.016 1 86.75 71 GLU B C 1
ATOM 2495 O O . GLU B 1 71 ? -1.062 -25.703 -16.156 1 86.75 71 GLU B O 1
ATOM 2500 N N . LYS B 1 72 ? 1.103 -25.844 -16.781 1 92.19 72 LYS B N 1
ATOM 2501 C CA . LYS B 1 72 ? 1.55 -26.172 -15.438 1 92.19 72 LYS B CA 1
ATOM 2502 C C . LYS B 1 72 ? 1.707 -24.906 -14.586 1 92.19 72 LYS B C 1
ATOM 2504 O O . LYS B 1 72 ? 1.876 -24.984 -13.367 1 92.19 72 LYS B O 1
ATOM 2509 N N . ILE B 1 73 ? 1.618 -23.812 -15.234 1 95.19 73 ILE B N 1
ATOM 2510 C CA . ILE B 1 73 ? 1.812 -22.562 -14.516 1 95.19 73 ILE B CA 1
ATOM 2511 C C . ILE B 1 73 ? 0.614 -21.641 -14.742 1 95.19 73 ILE B C 1
ATOM 2513 O O . ILE B 1 73 ? 0.178 -21.453 -15.883 1 95.19 73 ILE B O 1
ATOM 2517 N N . SER B 1 74 ? 0.08 -21.172 -13.695 1 95.25 74 SER B N 1
ATOM 2518 C CA . SER B 1 74 ? -0.895 -20.094 -13.766 1 95.25 74 SER B CA 1
ATOM 2519 C C . SER B 1 74 ? -0.254 -18.75 -13.438 1 95.25 74 SER B C 1
ATOM 2521 O O . SER B 1 74 ? 0.402 -18.609 -12.398 1 95.25 74 SER B O 1
ATOM 2523 N N . PHE B 1 75 ? -0.439 -17.844 -14.336 1 95.94 75 PHE B N 1
ATOM 2524 C CA . PHE B 1 75 ? 0.132 -16.516 -14.156 1 95.94 75 PHE B CA 1
ATOM 2525 C C . PHE B 1 75 ? -0.959 -15.484 -13.859 1 95.94 75 PHE B C 1
ATOM 2527 O O . PHE B 1 75 ? -1.928 -15.367 -14.609 1 95.94 75 PHE B O 1
ATOM 2534 N N . ILE B 1 76 ? -0.802 -14.773 -12.734 1 96.38 76 ILE B N 1
ATOM 2535 C CA . ILE B 1 76 ? -1.727 -13.719 -12.328 1 96.38 76 ILE B CA 1
ATOM 2536 C C . ILE B 1 76 ? -1 -12.375 -12.297 1 96.38 76 ILE B C 1
ATOM 2538 O O . ILE B 1 76 ? -0.31 -12.062 -11.32 1 96.38 76 ILE B O 1
ATOM 2542 N N . PRO B 1 77 ? -1.247 -11.516 -13.273 1 95.44 77 PRO B N 1
ATOM 2543 C CA . PRO B 1 77 ? -0.573 -10.219 -13.328 1 95.44 77 PRO B CA 1
ATOM 2544 C C . PRO B 1 77 ? -1.233 -9.172 -12.43 1 95.44 77 PRO B C 1
ATOM 2546 O O . PRO B 1 77 ? -2.301 -9.422 -11.867 1 95.44 77 PRO B O 1
ATOM 2549 N N . ASP B 1 78 ? -0.582 -8.07 -12.25 1 92 78 ASP B N 1
ATOM 2550 C CA . ASP B 1 78 ? -1.104 -6.953 -11.469 1 92 78 ASP B CA 1
ATOM 2551 C C . ASP B 1 78 ? -2.322 -6.328 -12.141 1 92 78 ASP B C 1
ATOM 2553 O O . ASP B 1 78 ? -3.301 -5.984 -11.477 1 92 78 ASP B O 1
ATOM 2557 N N . GLU B 1 79 ? -2.32 -6.262 -13.375 1 88.94 79 GLU B N 1
ATOM 2558 C CA . GLU B 1 79 ? -3.418 -5.684 -14.148 1 88.94 79 GLU B CA 1
ATOM 2559 C C . GLU B 1 79 ? -4.504 -6.723 -14.422 1 88.94 79 GLU B C 1
ATOM 2561 O O . GLU B 1 79 ? -4.254 -7.926 -14.344 1 88.94 79 GLU B O 1
ATOM 2566 N N . SER B 1 80 ? -5.605 -6.137 -14.758 1 87.19 80 SER B N 1
ATOM 2567 C CA . SER B 1 80 ? -6.711 -7.031 -15.094 1 87.19 80 SER B CA 1
ATOM 2568 C C . SER B 1 80 ? -6.371 -7.906 -16.297 1 87.19 80 SER B C 1
ATOM 2570 O O . SER B 1 80 ? -5.777 -7.434 -17.266 1 87.19 80 SER B O 1
ATOM 2572 N N . ILE B 1 81 ? -6.816 -9.125 -16.219 1 83.94 81 ILE B N 1
ATOM 2573 C CA . ILE B 1 81 ? -6.504 -10.102 -17.266 1 83.94 81 ILE B CA 1
ATOM 2574 C C . ILE B 1 81 ? -7.66 -10.18 -18.266 1 83.94 81 ILE B C 1
ATOM 2576 O O . ILE B 1 81 ? -7.504 -10.719 -19.359 1 83.94 81 ILE B O 1
ATOM 2580 N N . MET B 1 82 ? -8.773 -9.648 -17.906 1 87.94 82 MET B N 1
ATOM 2581 C CA . MET B 1 82 ? -9.961 -9.828 -18.734 1 87.94 82 MET B CA 1
ATOM 2582 C C . MET B 1 82 ? -10.508 -8.477 -19.203 1 87.94 82 MET B C 1
ATOM 2584 O O . MET B 1 82 ? -10.188 -7.445 -18.609 1 87.94 82 MET B O 1
ATOM 2588 N N . LEU B 1 83 ? -11.367 -8.625 -20.234 1 91 83 LEU B N 1
ATOM 2589 C CA . LEU B 1 83 ? -12.102 -7.441 -20.672 1 91 83 LEU B CA 1
ATOM 2590 C C . LEU B 1 83 ? -12.992 -6.906 -19.562 1 91 83 LEU B C 1
ATOM 2592 O O . LEU B 1 83 ? -13.758 -7.664 -18.953 1 91 83 LEU B O 1
ATOM 2596 N N . LEU B 1 84 ? -12.938 -5.723 -19.375 1 93.38 84 LEU B N 1
ATOM 2597 C CA . LEU B 1 84 ? -13.633 -5.105 -18.25 1 93.38 84 LEU B CA 1
ATOM 2598 C C . LEU B 1 84 ? -15.141 -5.137 -18.469 1 93.38 84 LEU B C 1
ATOM 2600 O O . LEU B 1 84 ? -15.914 -5.016 -17.516 1 93.38 84 LEU B O 1
ATOM 2604 N N . GLU B 1 85 ? -15.57 -5.352 -19.703 1 96.69 85 GLU B N 1
ATOM 2605 C CA . GLU B 1 85 ? -17 -5.379 -20.031 1 96.69 85 GLU B CA 1
ATOM 2606 C C . GLU B 1 85 ? -17.625 -6.727 -19.672 1 96.69 85 GLU B C 1
ATOM 2608 O O . GLU B 1 85 ? -18.844 -6.855 -19.609 1 96.69 85 GLU B O 1
ATOM 2613 N N . PHE B 1 86 ? -16.859 -7.73 -19.391 1 97.75 86 PHE B N 1
ATOM 2614 C CA . PHE B 1 86 ? -17.328 -9.07 -19.078 1 97.75 86 PHE B CA 1
ATOM 2615 C C . PHE B 1 86 ? -17.953 -9.109 -17.688 1 97.75 86 PHE B C 1
ATOM 2617 O O . PHE B 1 86 ? -17.531 -8.383 -16.781 1 97.75 86 PHE B O 1
ATOM 2624 N N . THR B 1 87 ? -18.922 -9.93 -17.562 1 98.38 87 THR B N 1
ATOM 2625 C CA . THR B 1 87 ? -19.281 -10.422 -16.234 1 98.38 87 THR B CA 1
ATOM 2626 C C . THR B 1 87 ? -18.25 -11.43 -15.734 1 98.38 87 THR B C 1
ATOM 2628 O O . THR B 1 87 ? -17.438 -11.922 -16.516 1 98.38 87 THR B O 1
ATOM 2631 N N . ILE B 1 88 ? -18.328 -11.703 -14.43 1 98.5 88 ILE B N 1
ATOM 2632 C CA . ILE B 1 88 ? -17.422 -12.719 -13.883 1 98.5 88 ILE B CA 1
ATOM 2633 C C . ILE B 1 88 ? -17.688 -14.062 -14.562 1 98.5 88 ILE B C 1
ATOM 2635 O O . ILE B 1 88 ? -16.766 -14.789 -14.898 1 98.5 88 ILE B O 1
ATOM 2639 N N . ARG B 1 89 ? -18.922 -14.336 -14.836 1 98.62 89 ARG B N 1
ATOM 2640 C CA . ARG B 1 89 ? -19.281 -15.578 -15.523 1 98.62 89 ARG B CA 1
ATOM 2641 C C . ARG B 1 89 ? -18.672 -15.633 -16.922 1 98.62 89 ARG B C 1
ATOM 2643 O O . ARG B 1 89 ? -18.109 -16.656 -17.312 1 98.62 89 ARG B O 1
ATOM 2650 N N . GLU B 1 90 ? -18.812 -14.562 -17.656 1 98.5 90 GLU B N 1
ATOM 2651 C CA . GLU B 1 90 ? -18.234 -14.516 -19 1 98.5 90 GLU B CA 1
ATOM 2652 C C . GLU B 1 90 ? -16.719 -14.719 -18.953 1 98.5 90 GLU B C 1
ATOM 2654 O O . GLU B 1 90 ? -16.156 -15.391 -19.812 1 98.5 90 GLU B O 1
ATOM 2659 N N . ALA B 1 91 ? -16.094 -14.164 -17.953 1 98.12 91 ALA B N 1
ATOM 2660 C CA . ALA B 1 91 ? -14.656 -14.359 -17.766 1 98.12 91 ALA B CA 1
ATOM 2661 C C . ALA B 1 91 ? -14.328 -15.82 -17.484 1 98.12 91 ALA B C 1
ATOM 2663 O O . ALA B 1 91 ? -13.398 -16.375 -18.078 1 98.12 91 ALA B O 1
ATOM 2664 N N . MET B 1 92 ? -15.133 -16.406 -16.656 1 98.31 92 MET B N 1
ATOM 2665 C CA . MET B 1 92 ? -14.945 -17.812 -16.328 1 98.31 92 MET B CA 1
ATOM 2666 C C . MET B 1 92 ? -15.148 -18.688 -17.562 1 98.31 92 MET B C 1
ATOM 2668 O O . MET B 1 92 ? -14.383 -19.641 -17.797 1 98.31 92 MET B O 1
ATOM 2672 N N . ASP B 1 93 ? -16.109 -18.344 -18.328 1 98.38 93 ASP B N 1
ATOM 2673 C CA . ASP B 1 93 ? -16.375 -19.094 -19.562 1 98.38 93 ASP B CA 1
ATOM 2674 C C . ASP B 1 93 ? -15.211 -18.969 -20.531 1 98.38 93 ASP B C 1
ATOM 2676 O O . ASP B 1 93 ? -14.828 -19.953 -21.172 1 98.38 93 ASP B O 1
ATOM 2680 N N . PHE B 1 94 ? -14.766 -17.781 -20.625 1 97.25 94 PHE B N 1
ATOM 2681 C CA . PHE B 1 94 ? -13.594 -17.562 -21.469 1 97.25 94 PHE B CA 1
ATOM 2682 C C . PHE B 1 94 ? -12.445 -18.469 -21.062 1 97.25 94 PHE B C 1
ATOM 2684 O O . PHE B 1 94 ? -11.836 -19.125 -21.906 1 97.25 94 PHE B O 1
ATOM 2691 N N . MET B 1 95 ? -12.148 -18.531 -19.797 1 96.5 95 MET B N 1
ATOM 2692 C CA . MET B 1 95 ? -11.086 -19.375 -19.281 1 96.5 95 MET B CA 1
ATOM 2693 C C . MET B 1 95 ? -11.352 -20.844 -19.609 1 96.5 95 MET B C 1
ATOM 2695 O O . MET B 1 95 ? -10.453 -21.578 -20.031 1 96.5 95 MET B O 1
ATOM 2699 N N . ARG B 1 96 ? -12.555 -21.25 -19.359 1 97 96 ARG B N 1
ATOM 2700 C CA . ARG B 1 96 ? -12.953 -22.625 -19.641 1 97 96 ARG B CA 1
ATOM 2701 C C . ARG B 1 96 ? -12.68 -22.984 -21.094 1 97 96 ARG B C 1
ATOM 2703 O O . ARG B 1 96 ? -12.211 -24.094 -21.391 1 97 96 ARG B O 1
ATOM 2710 N N . ASP B 1 97 ? -12.93 -22.078 -21.969 1 96.19 97 ASP B N 1
ATOM 2711 C CA . ASP B 1 97 ? -12.836 -22.328 -23.406 1 96.19 97 ASP B CA 1
ATOM 2712 C C . ASP B 1 97 ? -11.375 -22.359 -23.859 1 96.19 97 ASP B C 1
ATOM 2714 O O . ASP B 1 97 ? -11.039 -23.047 -24.828 1 96.19 97 ASP B O 1
ATOM 2718 N N . PHE B 1 98 ? -10.508 -21.719 -23.125 1 92.12 98 PHE B N 1
ATOM 2719 C CA . PHE B 1 98 ? -9.172 -21.516 -23.672 1 92.12 98 PHE B CA 1
ATOM 2720 C C . PHE B 1 98 ? -8.133 -22.281 -22.844 1 92.12 98 PHE B C 1
ATOM 2722 O O . PHE B 1 98 ? -7.004 -22.484 -23.297 1 92.12 98 PHE B O 1
ATOM 2729 N N . TYR B 1 99 ? -8.516 -22.688 -21.719 1 92.75 99 TYR B N 1
ATOM 2730 C CA . TYR B 1 99 ? -7.562 -23.391 -20.859 1 92.75 99 TYR B CA 1
ATOM 2731 C C . TYR B 1 99 ? -8.086 -24.781 -20.484 1 92.75 99 TYR B C 1
ATOM 2733 O O . TYR B 1 99 ? -9.07 -24.891 -19.75 1 92.75 99 TYR B O 1
ATOM 2741 N N . ALA B 1 100 ? -7.383 -25.75 -20.906 1 92.94 100 ALA B N 1
ATOM 2742 C CA . ALA B 1 100 ? -7.762 -27.125 -20.609 1 92.94 100 ALA B CA 1
ATOM 2743 C C . ALA B 1 100 ? -7.645 -27.422 -19.109 1 92.94 100 ALA B C 1
ATOM 2745 O O . ALA B 1 100 ? -8.312 -28.312 -18.594 1 92.94 100 ALA B O 1
ATOM 2746 N N . SER B 1 101 ? -6.898 -26.641 -18.391 1 93.88 101 SER B N 1
ATOM 2747 C CA . SER B 1 101 ? -6.645 -26.844 -16.969 1 93.88 101 SER B CA 1
ATOM 2748 C C . SER B 1 101 ? -7.738 -26.219 -16.109 1 93.88 101 SER B C 1
ATOM 2750 O O . SER B 1 101 ? -7.738 -26.359 -14.891 1 93.88 101 SER B O 1
ATOM 2752 N N . TRP B 1 102 ? -8.664 -25.578 -16.766 1 96.38 102 TRP B N 1
ATOM 2753 C CA . TRP B 1 102 ? -9.711 -24.891 -16.016 1 96.38 102 TRP B CA 1
ATOM 2754 C C . TRP B 1 102 ? -10.539 -25.859 -15.195 1 96.38 102 TRP B C 1
ATOM 2756 O O . TRP B 1 102 ? -10.961 -26.906 -15.695 1 96.38 102 TRP B O 1
ATOM 2766 N N . ASN B 1 103 ? -10.758 -25.531 -13.961 1 97 103 ASN B N 1
ATOM 2767 C CA . ASN B 1 103 ? -11.57 -26.312 -13.031 1 97 103 ASN B CA 1
ATOM 2768 C C . ASN B 1 103 ? -12.773 -25.516 -12.547 1 97 103 ASN B C 1
ATOM 2770 O O . ASN B 1 103 ? -12.664 -24.719 -11.617 1 97 103 ASN B O 1
ATOM 2774 N N . GLU B 1 104 ? -13.898 -25.828 -13.078 1 98 104 GLU B N 1
ATOM 2775 C CA . GLU B 1 104 ? -15.125 -25.078 -12.82 1 98 104 GLU B CA 1
ATOM 2776 C C . GLU B 1 104 ? -15.539 -25.172 -11.359 1 98 104 GLU B C 1
ATOM 2778 O O . GLU B 1 104 ? -15.945 -24.172 -10.758 1 98 104 GLU B O 1
ATOM 2783 N N . GLN B 1 105 ? -15.484 -26.281 -10.812 1 97.31 105 GLN B N 1
ATOM 2784 C CA . GLN B 1 105 ? -15.867 -26.453 -9.422 1 97.31 105 GLN B CA 1
ATOM 2785 C C . GLN B 1 105 ? -14.977 -25.625 -8.5 1 97.31 105 GLN B C 1
ATOM 2787 O O . GLN B 1 105 ? -15.469 -24.969 -7.578 1 97.31 105 GLN B O 1
ATOM 2792 N N . LYS B 1 106 ? -13.742 -25.703 -8.758 1 96.19 106 LYS B N 1
ATOM 2793 C CA . LYS B 1 106 ? -12.812 -24.891 -7.98 1 96.19 106 LYS B CA 1
ATOM 2794 C C . LYS B 1 106 ? -13.117 -23.406 -8.133 1 96.19 106 LYS B C 1
ATOM 2796 O O . LYS B 1 106 ? -13.086 -22.656 -7.152 1 96.19 106 LYS B O 1
ATOM 2801 N N . ALA B 1 107 ? -13.414 -22.984 -9.32 1 97.69 107 ALA B N 1
ATOM 2802 C CA . ALA B 1 107 ? -13.781 -21.594 -9.578 1 97.69 107 ALA B CA 1
ATOM 2803 C C . ALA B 1 107 ? -14.984 -21.172 -8.742 1 97.69 107 ALA B C 1
ATOM 2805 O O . ALA B 1 107 ? -14.984 -20.094 -8.133 1 97.69 107 ALA B O 1
ATOM 2806 N N . GLN B 1 108 ? -15.938 -22.047 -8.703 1 97.88 108 GLN B N 1
ATOM 2807 C CA . GLN B 1 108 ? -17.141 -21.766 -7.93 1 97.88 108 GLN B CA 1
ATOM 2808 C C . GLN B 1 108 ? -16.828 -21.656 -6.441 1 97.88 108 GLN B C 1
ATOM 2810 O O . GLN B 1 108 ? -17.359 -20.797 -5.75 1 97.88 108 GLN B O 1
ATOM 2815 N N . ASP B 1 109 ? -15.992 -22.531 -5.973 1 96.81 109 ASP B N 1
ATOM 2816 C CA . ASP B 1 109 ? -15.586 -22.5 -4.57 1 96.81 109 ASP B CA 1
ATOM 2817 C C . ASP B 1 109 ? -14.875 -21.188 -4.238 1 96.81 109 ASP B C 1
ATOM 2819 O O . ASP B 1 109 ? -15.133 -20.578 -3.195 1 96.81 109 ASP B O 1
ATOM 2823 N N . ILE B 1 110 ? -14.016 -20.734 -5.121 1 96.81 110 ILE B N 1
ATOM 2824 C CA . ILE B 1 110 ? -13.273 -19.5 -4.902 1 96.81 110 ILE B CA 1
ATOM 2825 C C . ILE B 1 110 ? -14.211 -18.297 -4.996 1 96.81 110 ILE B C 1
ATOM 2827 O O . ILE B 1 110 ? -14.086 -17.344 -4.238 1 96.81 110 ILE B O 1
ATOM 2831 N N . LEU B 1 111 ? -15.133 -18.375 -5.91 1 97.5 111 LEU B N 1
ATOM 2832 C CA . LEU B 1 111 ? -16.156 -17.344 -6.047 1 97.5 111 LEU B CA 1
ATOM 2833 C C . LEU B 1 111 ? -16.906 -17.156 -4.738 1 97.5 111 LEU B C 1
ATOM 2835 O O . LEU B 1 111 ? -17.094 -16.016 -4.285 1 97.5 111 LEU B O 1
ATOM 2839 N N . ARG B 1 112 ? -17.281 -18.234 -4.141 1 95.62 112 ARG B N 1
ATOM 2840 C CA . ARG B 1 112 ? -17.984 -18.203 -2.863 1 95.62 112 ARG B CA 1
ATOM 2841 C C . ARG B 1 112 ? -17.078 -17.688 -1.752 1 95.62 112 ARG B C 1
ATOM 2843 O O . ARG B 1 112 ? -17.5 -16.875 -0.926 1 95.62 112 ARG B O 1
ATOM 2850 N N . PHE B 1 113 ? -15.875 -18.141 -1.77 1 94.69 113 PHE B N 1
ATOM 2851 C CA . PHE B 1 113 ? -14.906 -17.719 -0.762 1 94.69 113 PHE B CA 1
ATOM 2852 C C . PHE B 1 113 ? -14.758 -16.203 -0.754 1 94.69 113 PHE B C 1
ATOM 2854 O O . PHE B 1 113 ? -14.695 -15.586 0.311 1 94.69 113 PHE B O 1
ATOM 2861 N N . PHE B 1 114 ? -14.727 -15.586 -1.948 1 95.19 114 PHE B N 1
ATOM 2862 C CA . PHE B 1 114 ? -14.5 -14.148 -2.074 1 95.19 114 PHE B CA 1
ATOM 2863 C C . PHE B 1 114 ? -15.812 -13.383 -2.023 1 95.19 114 PHE B C 1
ATOM 2865 O O . PHE B 1 114 ? -15.836 -12.164 -2.209 1 95.19 114 PHE B O 1
ATOM 2872 N N . ASN B 1 115 ? -16.906 -14.047 -1.798 1 93.75 115 ASN B N 1
ATOM 2873 C CA . ASN B 1 115 ? -18.234 -13.445 -1.759 1 93.75 115 ASN B CA 1
ATOM 2874 C C . ASN B 1 115 ? -18.516 -12.625 -3.018 1 93.75 115 ASN B C 1
ATOM 2876 O O . ASN B 1 115 ? -18.922 -11.469 -2.934 1 93.75 115 ASN B O 1
ATOM 2880 N N . LEU B 1 116 ? -18.234 -13.227 -4.129 1 96.44 116 LEU B N 1
ATOM 2881 C CA . LEU B 1 116 ? -18.516 -12.641 -5.438 1 96.44 116 LEU B CA 1
ATOM 2882 C C . LEU B 1 116 ? -19.703 -13.328 -6.09 1 96.44 116 LEU B C 1
ATOM 2884 O O . LEU B 1 116 ? -20.031 -14.469 -5.762 1 96.44 116 LEU B O 1
ATOM 2888 N N . GLU B 1 117 ? -20.297 -12.594 -7.008 1 97.5 117 GLU B N 1
ATOM 2889 C CA . GLU B 1 117 ? -21.391 -13.148 -7.789 1 97.5 117 GLU B CA 1
ATOM 2890 C C . GLU B 1 117 ? -21.047 -13.203 -9.273 1 97.5 117 GLU B C 1
ATOM 2892 O O . GLU B 1 117 ? -20.422 -12.281 -9.805 1 97.5 117 GLU B O 1
ATOM 2897 N N . GLU B 1 118 ? -21.516 -14.18 -9.906 1 97.88 118 GLU B N 1
ATOM 2898 C CA . GLU B 1 118 ? -21.203 -14.438 -11.305 1 97.88 118 GLU B CA 1
ATOM 2899 C C . GLU B 1 118 ? -21.734 -13.32 -12.203 1 97.88 118 GLU B C 1
ATOM 2901 O O . GLU B 1 118 ? -21.156 -13.047 -13.266 1 97.88 118 GLU B O 1
ATOM 2906 N N . THR B 1 119 ? -22.766 -12.688 -11.742 1 98.06 119 THR B N 1
ATOM 2907 C CA . THR B 1 119 ? -23.469 -11.734 -12.594 1 98.06 119 THR B CA 1
ATOM 2908 C C . THR B 1 119 ? -22.797 -10.359 -12.531 1 98.06 119 THR B C 1
ATOM 2910 O O . THR B 1 119 ? -23.141 -9.469 -13.312 1 98.06 119 THR B O 1
ATOM 2913 N N . MET B 1 120 ? -21.875 -10.203 -11.688 1 97.31 120 MET B N 1
ATOM 2914 C CA . MET B 1 120 ? -21.219 -8.906 -11.531 1 97.31 120 MET B CA 1
ATOM 2915 C C . MET B 1 120 ? -20.375 -8.562 -12.75 1 97.31 120 MET B C 1
ATOM 2917 O O . MET B 1 120 ? -19.656 -9.422 -13.273 1 97.31 120 MET B O 1
ATOM 2921 N N . VAL B 1 121 ? -20.5 -7.316 -13.188 1 97.75 121 VAL B N 1
ATOM 2922 C CA . VAL B 1 121 ? -19.703 -6.816 -14.305 1 97.75 121 VAL B CA 1
ATOM 2923 C C . VAL B 1 121 ? -18.359 -6.293 -13.797 1 97.75 121 VAL B C 1
ATOM 2925 O O . VAL B 1 121 ? -18.312 -5.477 -12.867 1 97.75 121 VAL B O 1
ATOM 2928 N N . ILE B 1 122 ? -17.266 -6.633 -14.406 1 96.81 122 ILE B N 1
ATOM 2929 C CA . ILE B 1 122 ? -15.914 -6.418 -13.883 1 96.81 122 ILE B CA 1
ATOM 2930 C C . ILE B 1 122 ? -15.617 -4.922 -13.82 1 96.81 122 ILE B C 1
ATOM 2932 O O . ILE B 1 122 ? -15.055 -4.438 -12.836 1 96.81 122 ILE B O 1
ATOM 2936 N N . LYS B 1 123 ? -15.977 -4.164 -14.789 1 95.75 123 LYS B N 1
ATOM 2937 C CA . LYS B 1 123 ? -15.68 -2.738 -14.844 1 95.75 123 LYS B CA 1
ATOM 2938 C C . LYS B 1 123 ? -16.344 -1.99 -13.688 1 95.75 123 LYS B C 1
ATOM 2940 O O . LYS B 1 123 ? -15.945 -0.868 -13.367 1 95.75 123 LYS B O 1
ATOM 2945 N N . GLU B 1 124 ? -17.391 -2.566 -13.117 1 93.81 124 GLU B N 1
ATOM 2946 C CA . GLU B 1 124 ? -18.141 -1.927 -12.047 1 93.81 124 GLU B CA 1
ATOM 2947 C C . GLU B 1 124 ? -17.594 -2.305 -10.672 1 93.81 124 GLU B C 1
ATOM 2949 O O . GLU B 1 124 ? -18.047 -1.788 -9.648 1 93.81 124 GLU B O 1
ATOM 2954 N N . LEU B 1 125 ? -16.656 -3.158 -10.664 1 92.44 125 LEU B N 1
ATOM 2955 C CA . LEU B 1 125 ? -16.094 -3.652 -9.406 1 92.44 125 LEU B CA 1
ATOM 2956 C C . LEU B 1 125 ? -15.047 -2.689 -8.867 1 92.44 125 LEU B C 1
ATOM 2958 O O . LEU B 1 125 ? -14.422 -1.952 -9.625 1 92.44 125 LEU B O 1
ATOM 2962 N N . SER B 1 126 ? -14.883 -2.709 -7.527 1 85.62 126 SER B N 1
ATOM 2963 C CA . SER B 1 126 ? -13.758 -2.023 -6.906 1 85.62 126 SER B CA 1
ATOM 2964 C C . SER B 1 126 ? -12.43 -2.658 -7.312 1 85.62 126 SER B C 1
ATOM 2966 O O . SER B 1 126 ? -12.406 -3.787 -7.805 1 85.62 126 SER B O 1
ATOM 2968 N N . LYS B 1 127 ? -11.344 -1.975 -7.078 1 88 127 LYS B N 1
ATOM 2969 C CA . LYS B 1 127 ? -10.016 -2.51 -7.367 1 88 127 LYS B CA 1
ATOM 2970 C C . LYS B 1 127 ? -9.773 -3.814 -6.613 1 88 127 LYS B C 1
ATOM 2972 O O . LYS B 1 127 ? -9.172 -4.746 -7.148 1 88 127 LYS B O 1
ATOM 2977 N N . GLY B 1 128 ? -10.242 -3.801 -5.371 1 91.19 128 GLY B N 1
ATOM 2978 C CA . GLY B 1 128 ? -10.102 -5.008 -4.574 1 91.19 128 GLY B CA 1
ATOM 2979 C C . GLY B 1 128 ? -10.852 -6.195 -5.152 1 91.19 128 GLY B C 1
ATOM 2980 O O . GLY B 1 128 ? -10.328 -7.309 -5.184 1 91.19 128 GLY B O 1
ATOM 2981 N N . ASN B 1 129 ? -11.984 -5.945 -5.633 1 92.88 129 ASN B N 1
ATOM 2982 C CA . ASN B 1 129 ? -12.781 -7.027 -6.199 1 92.88 129 ASN B CA 1
ATOM 2983 C C . ASN B 1 129 ? -12.234 -7.473 -7.555 1 92.88 129 ASN B C 1
ATOM 2985 O O . ASN B 1 129 ? -12.312 -8.656 -7.902 1 92.88 129 ASN B O 1
ATOM 2989 N N . ILE B 1 130 ? -11.727 -6.543 -8.273 1 95.19 130 ILE B N 1
ATOM 2990 C CA . ILE B 1 130 ? -11.07 -6.914 -9.523 1 95.19 130 ILE B CA 1
ATOM 2991 C C . ILE B 1 130 ? -9.883 -7.828 -9.227 1 95.19 130 ILE B C 1
ATOM 2993 O O . ILE B 1 130 ? -9.688 -8.852 -9.891 1 95.19 130 ILE B O 1
ATOM 2997 N N . ALA B 1 131 ? -9.117 -7.488 -8.258 1 94.75 131 ALA B N 1
ATOM 2998 C CA . ALA B 1 131 ? -8 -8.336 -7.844 1 94.75 131 ALA B CA 1
ATOM 2999 C C . ALA B 1 131 ? -8.492 -9.742 -7.477 1 94.75 131 ALA B C 1
ATOM 3001 O O . ALA B 1 131 ? -7.875 -10.734 -7.863 1 94.75 131 ALA B O 1
ATOM 3002 N N . LYS B 1 132 ? -9.57 -9.789 -6.754 1 95.94 132 LYS B N 1
ATOM 3003 C CA . LYS B 1 132 ? -10.156 -11.07 -6.367 1 95.94 132 LYS B CA 1
ATOM 3004 C C . LYS B 1 132 ? -10.562 -11.883 -7.598 1 95.94 132 LYS B C 1
ATOM 3006 O O . LYS B 1 132 ? -10.367 -13.102 -7.637 1 95.94 132 LYS B O 1
ATOM 3011 N N . VAL B 1 133 ? -11.102 -11.195 -8.562 1 97.25 133 VAL B N 1
ATOM 3012 C CA . VAL B 1 133 ? -11.484 -11.867 -9.805 1 97.25 133 VAL B CA 1
ATOM 3013 C C . VAL B 1 133 ? -10.234 -12.422 -10.5 1 97.25 133 VAL B C 1
ATOM 3015 O O . VAL B 1 133 ? -10.227 -13.562 -10.953 1 97.25 133 VAL B O 1
ATOM 3018 N N . ASN B 1 134 ? -9.227 -11.617 -10.562 1 96.88 134 ASN B N 1
ATOM 3019 C CA . ASN B 1 134 ? -7.98 -12.094 -11.156 1 96.88 134 ASN B CA 1
ATOM 3020 C C . ASN B 1 134 ? -7.465 -13.344 -10.461 1 96.88 134 ASN B C 1
ATOM 3022 O O . ASN B 1 134 ? -7.051 -14.297 -11.125 1 96.88 134 ASN B O 1
ATOM 3026 N N . LEU B 1 135 ? -7.516 -13.344 -9.188 1 96.44 135 LEU B N 1
ATOM 3027 C CA . LEU B 1 135 ? -7.066 -14.492 -8.406 1 96.44 135 LEU B CA 1
ATOM 3028 C C . LEU B 1 135 ? -7.945 -15.703 -8.68 1 96.44 135 LEU B C 1
ATOM 3030 O O . LEU B 1 135 ? -7.438 -16.828 -8.828 1 96.44 135 LEU B O 1
ATOM 3034 N N . LEU B 1 136 ? -9.234 -15.414 -8.688 1 97.06 136 LEU B N 1
ATOM 3035 C CA . LEU B 1 136 ? -10.18 -16.469 -9.016 1 97.06 136 LEU B CA 1
ATOM 3036 C C . LEU B 1 136 ? -9.812 -17.141 -10.336 1 97.06 136 LEU B C 1
ATOM 3038 O O . LEU B 1 136 ? -9.68 -18.359 -10.406 1 97.06 136 LEU B O 1
ATOM 3042 N N . LEU B 1 137 ? -9.539 -16.391 -11.328 1 97.06 137 LEU B N 1
ATOM 3043 C CA . LEU B 1 137 ? -9.25 -16.906 -12.664 1 97.06 137 LEU B CA 1
ATOM 3044 C C . LEU B 1 137 ? -7.922 -17.641 -12.688 1 97.06 137 LEU B C 1
ATOM 3046 O O . LEU B 1 137 ? -7.766 -18.625 -13.414 1 97.06 137 LEU B O 1
ATOM 3050 N N . GLY B 1 138 ? -7.031 -17.219 -11.914 1 95.31 138 GLY B N 1
ATOM 3051 C CA . GLY B 1 138 ? -5.734 -17.875 -11.836 1 95.31 138 GLY B CA 1
ATOM 3052 C C . GLY B 1 138 ? -5.754 -19.141 -11 1 95.31 138 GLY B C 1
ATOM 3053 O O . GLY B 1 138 ? -5.254 -20.188 -11.43 1 95.31 138 GLY B O 1
ATOM 3054 N N . PHE B 1 139 ? -6.383 -19.094 -9.844 1 95.44 139 PHE B N 1
ATOM 3055 C CA . PHE B 1 139 ? -6.367 -20.203 -8.883 1 95.44 139 PHE B CA 1
ATOM 3056 C C . PHE B 1 139 ? -7.25 -21.344 -9.352 1 95.44 139 PHE B C 1
ATOM 3058 O O . PHE B 1 139 ? -7.035 -22.5 -8.984 1 95.44 139 PHE B O 1
ATOM 3065 N N . ALA B 1 140 ? -8.172 -21.047 -10.156 1 96.12 140 ALA B N 1
ATOM 3066 C CA . ALA B 1 140 ? -9.125 -22.062 -10.594 1 96.12 140 ALA B CA 1
ATOM 3067 C C . ALA B 1 140 ? -8.5 -22.984 -11.648 1 96.12 140 ALA B C 1
ATOM 3069 O O . ALA B 1 140 ? -9.094 -23.984 -12.039 1 96.12 140 ALA B O 1
ATOM 3070 N N . GLN B 1 141 ? -7.352 -22.672 -12.078 1 94.75 141 GLN B N 1
ATOM 3071 C CA . GLN B 1 141 ? -6.633 -23.562 -12.984 1 94.75 141 GLN B CA 1
ATOM 3072 C C . GLN B 1 141 ? -5.918 -24.672 -12.219 1 94.75 141 GLN B C 1
ATOM 3074 O O . GLN B 1 141 ? -5.312 -24.422 -11.172 1 94.75 141 GLN B O 1
ATOM 3079 N N . ASP B 1 142 ? -6.043 -25.844 -12.75 1 94.44 142 ASP B N 1
ATOM 3080 C CA . ASP B 1 142 ? -5.293 -26.953 -12.164 1 94.44 142 ASP B CA 1
ATOM 3081 C C . ASP B 1 142 ? -3.84 -26.938 -12.633 1 94.44 142 ASP B C 1
ATOM 3083 O O . ASP B 1 142 ? -3.445 -27.75 -13.469 1 94.44 142 ASP B O 1
ATOM 3087 N N . SER B 1 143 ? -3.104 -26.062 -12.094 1 94.56 143 SER B N 1
ATOM 3088 C CA . SER B 1 143 ? -1.68 -25.922 -12.375 1 94.56 143 SER B CA 1
ATOM 3089 C C . SER B 1 143 ? -0.83 -26.312 -11.18 1 94.56 143 SER B C 1
ATOM 3091 O O . SER B 1 143 ? -1.335 -26.406 -10.055 1 94.56 143 SER B O 1
ATOM 3093 N N . ASP B 1 144 ? 0.426 -26.578 -11.453 1 95.19 144 ASP B N 1
ATOM 3094 C CA . ASP B 1 144 ? 1.348 -26.984 -10.398 1 95.19 144 ASP B CA 1
ATOM 3095 C C . ASP B 1 144 ? 1.955 -25.766 -9.703 1 95.19 144 ASP B C 1
ATOM 3097 O O . ASP B 1 144 ? 2.307 -25.828 -8.523 1 95.19 144 ASP B O 1
ATOM 3101 N N . TYR B 1 145 ? 2.02 -24.734 -10.469 1 96.62 145 TYR B N 1
ATOM 3102 C CA . TYR B 1 145 ? 2.646 -23.516 -9.969 1 96.62 145 TYR B CA 1
ATOM 3103 C C . TYR B 1 145 ? 1.783 -22.297 -10.258 1 96.62 145 TYR B C 1
ATOM 3105 O O . TYR B 1 145 ? 1.066 -22.266 -11.266 1 96.62 145 TYR B O 1
ATOM 3113 N N . ILE B 1 146 ? 1.86 -21.328 -9.352 1 96.69 146 ILE B N 1
ATOM 3114 C CA . ILE B 1 146 ? 1.177 -20.062 -9.531 1 96.69 146 ILE B CA 1
ATOM 3115 C C . ILE B 1 146 ? 2.174 -18.906 -9.383 1 96.69 146 ILE B C 1
ATOM 3117 O O . ILE B 1 146 ? 2.936 -18.875 -8.414 1 96.69 146 ILE B O 1
ATOM 3121 N N . LEU B 1 147 ? 2.256 -18.062 -10.352 1 97.5 147 LEU B N 1
ATOM 3122 C CA . LEU B 1 147 ? 3.023 -16.812 -10.297 1 97.5 147 LEU B CA 1
ATOM 3123 C C . LEU B 1 147 ? 2.102 -15.609 -10.148 1 97.5 147 LEU B C 1
ATOM 3125 O O . LEU B 1 147 ? 1.203 -15.406 -10.969 1 97.5 147 LEU B O 1
ATOM 3129 N N . MET B 1 148 ? 2.342 -14.844 -9.133 1 97 148 MET B N 1
ATOM 3130 C CA . MET B 1 148 ? 1.504 -13.672 -8.875 1 97 148 MET B CA 1
ATOM 3131 C C . MET B 1 148 ? 2.346 -12.406 -8.828 1 97 148 MET B C 1
ATOM 3133 O O . MET B 1 148 ? 3.311 -12.32 -8.07 1 97 148 MET B O 1
ATOM 3137 N N . ASP B 1 149 ? 1.896 -11.477 -9.578 1 97.12 149 ASP B N 1
ATOM 3138 C CA . ASP B 1 149 ? 2.602 -10.203 -9.617 1 97.12 149 ASP B CA 1
ATOM 3139 C C . ASP B 1 149 ? 1.889 -9.156 -8.766 1 97.12 149 ASP B C 1
ATOM 3141 O O . ASP B 1 149 ? 0.856 -8.617 -9.164 1 97.12 149 ASP B O 1
ATOM 3145 N N . GLU B 1 150 ? 2.404 -8.859 -7.586 1 94.12 150 GLU B N 1
ATOM 3146 C CA . GLU B 1 150 ? 1.936 -7.824 -6.676 1 94.12 150 GLU B CA 1
ATOM 3147 C C . GLU B 1 150 ? 0.435 -7.941 -6.426 1 94.12 150 GLU B C 1
ATOM 3149 O O . GLU B 1 150 ? -0.307 -6.973 -6.602 1 94.12 150 GLU B O 1
ATOM 3154 N N . PRO B 1 151 ? 0.008 -9.023 -5.863 1 94.06 151 PRO B N 1
ATOM 3155 C CA . PRO B 1 151 ? -1.431 -9.266 -5.738 1 94.06 151 PRO B CA 1
ATOM 3156 C C . PRO B 1 151 ? -2.096 -8.359 -4.703 1 94.06 151 PRO B C 1
ATOM 3158 O O . PRO B 1 151 ? -3.324 -8.266 -4.66 1 94.06 151 PRO B O 1
ATOM 3161 N N . PHE B 1 152 ? -1.301 -7.652 -3.926 1 90.44 152 PHE B N 1
ATOM 3162 C CA . PHE B 1 152 ? -1.863 -6.867 -2.832 1 90.44 152 PHE B CA 1
ATOM 3163 C C . PHE B 1 152 ? -1.787 -5.379 -3.137 1 90.44 152 PHE B C 1
ATOM 3165 O O . PHE B 1 152 ? -2.164 -4.547 -2.307 1 90.44 152 PHE B O 1
ATOM 3172 N N . ASN B 1 153 ? -1.38 -5.082 -4.25 1 86.38 153 ASN B N 1
ATOM 3173 C CA . ASN B 1 153 ? -1.132 -3.688 -4.594 1 86.38 153 ASN B CA 1
ATOM 3174 C C . ASN B 1 153 ? -2.432 -2.896 -4.703 1 86.38 153 ASN B C 1
ATOM 3176 O O . ASN B 1 153 ? -3.408 -3.377 -5.285 1 86.38 153 ASN B O 1
ATOM 3180 N N . ASN B 1 154 ? -2.51 -1.731 -4.043 1 80.12 154 ASN B N 1
ATOM 3181 C CA . ASN B 1 154 ? -3.561 -0.728 -4.168 1 80.12 154 ASN B CA 1
ATOM 3182 C C . ASN B 1 154 ? -4.914 -1.27 -3.711 1 80.12 154 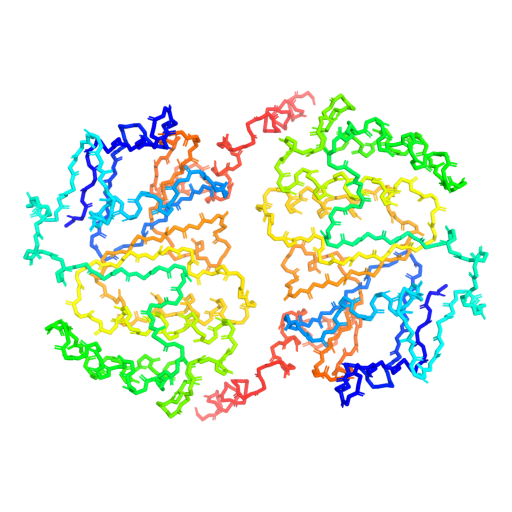ASN B C 1
ATOM 3184 O O . ASN B 1 154 ? -5.945 -0.965 -4.312 1 80.12 154 ASN B O 1
ATOM 3188 N N . ILE B 1 155 ? -4.91 -2.123 -2.816 1 85.38 155 ILE B N 1
ATOM 3189 C CA . ILE B 1 155 ? -6.16 -2.648 -2.281 1 85.38 155 ILE B CA 1
ATOM 3190 C C . ILE B 1 155 ? -6.242 -2.361 -0.784 1 85.38 155 ILE B C 1
ATOM 3192 O O . ILE B 1 155 ? -5.223 -2.115 -0.136 1 85.38 155 ILE B O 1
ATOM 3196 N N . ASP B 1 156 ? -7.43 -2.348 -0.226 1 82.31 156 ASP B N 1
ATOM 3197 C CA . ASP B 1 156 ? -7.637 -1.999 1.176 1 82.31 156 ASP B CA 1
ATOM 3198 C C . ASP B 1 156 ? -7.254 -3.16 2.092 1 82.31 156 ASP B C 1
ATOM 3200 O O . ASP B 1 156 ? -7.023 -4.277 1.623 1 82.31 156 ASP B O 1
ATOM 3204 N N . ILE B 1 157 ? -7.219 -2.912 3.307 1 84.69 157 ILE B N 1
ATOM 3205 C CA . ILE B 1 157 ? -6.691 -3.836 4.301 1 84.69 157 ILE B CA 1
ATOM 3206 C C . ILE B 1 157 ? -7.586 -5.07 4.391 1 84.69 157 ILE B C 1
ATOM 3208 O O . ILE B 1 157 ? -7.102 -6.184 4.594 1 84.69 157 ILE B O 1
ATOM 3212 N N . PHE B 1 158 ? -8.844 -4.922 4.223 1 86.19 158 PHE B N 1
ATOM 3213 C CA . PHE B 1 158 ? -9.758 -6.047 4.387 1 86.19 158 PHE B CA 1
ATOM 3214 C C . PHE B 1 158 ? -9.664 -6.992 3.195 1 86.19 158 PHE B C 1
ATOM 3216 O O . PHE B 1 158 ? -9.68 -8.211 3.365 1 86.19 158 PHE B O 1
ATOM 3223 N N . THR B 1 159 ? -9.594 -6.418 2.035 1 89.06 159 THR B N 1
ATOM 3224 C CA . THR B 1 159 ? -9.414 -7.234 0.84 1 89.06 159 THR B CA 1
ATOM 3225 C C . THR B 1 159 ? -8.078 -7.973 0.889 1 89.06 159 THR B C 1
ATOM 3227 O O . THR B 1 159 ? -8 -9.148 0.515 1 89.06 159 THR B O 1
ATOM 3230 N N . ARG B 1 160 ? -7.082 -7.305 1.376 1 89.88 160 ARG B N 1
ATOM 3231 C CA . ARG B 1 160 ? -5.781 -7.949 1.515 1 89.88 160 ARG B CA 1
ATOM 3232 C C . ARG B 1 160 ? -5.871 -9.172 2.42 1 89.88 160 ARG B C 1
ATOM 3234 O O . ARG B 1 160 ? -5.281 -10.219 2.121 1 89.88 160 ARG B O 1
ATOM 3241 N N . GLU B 1 161 ? -6.547 -9 3.447 1 88.06 161 GLU B N 1
ATOM 3242 C CA . GLU B 1 161 ? -6.727 -10.109 4.375 1 88.06 161 GLU B CA 1
ATOM 3243 C C . GLU B 1 161 ? -7.469 -11.266 3.709 1 88.06 161 GLU B C 1
ATOM 3245 O O . GLU B 1 161 ? -7.113 -12.43 3.898 1 88.06 161 GLU B O 1
ATOM 3250 N N . GLU B 1 162 ? -8.469 -10.914 2.98 1 90.25 162 GLU B N 1
ATOM 3251 C CA . GLU B 1 162 ? -9.227 -11.945 2.27 1 90.25 162 GLU B CA 1
ATOM 3252 C C . GLU B 1 162 ? -8.344 -12.703 1.287 1 90.25 162 GLU B C 1
ATOM 3254 O O . GLU B 1 162 ? -8.391 -13.93 1.219 1 90.25 162 GLU B O 1
ATOM 3259 N N . ILE B 1 163 ? -7.598 -11.961 0.6 1 93.38 163 ILE B N 1
ATOM 3260 C CA . ILE B 1 163 ? -6.703 -12.562 -0.385 1 93.38 163 ILE B CA 1
ATOM 3261 C C . ILE B 1 163 ? -5.664 -13.43 0.321 1 93.38 163 ILE B C 1
ATOM 3263 O O . ILE B 1 163 ? -5.398 -14.555 -0.099 1 93.38 163 ILE B O 1
ATOM 3267 N N . ALA B 1 164 ? -5.109 -12.938 1.368 1 93 164 ALA B N 1
ATOM 3268 C CA . ALA B 1 164 ? -4.129 -13.711 2.123 1 93 164 ALA B CA 1
ATOM 3269 C C . ALA B 1 164 ? -4.734 -15.008 2.648 1 93 164 ALA B C 1
ATOM 3271 O O . ALA B 1 164 ? -4.074 -16.047 2.668 1 93 164 ALA B O 1
ATOM 3272 N N . ASN B 1 165 ? -5.945 -14.945 3.037 1 92.25 165 ASN B N 1
ATOM 3273 C CA . ASN B 1 165 ? -6.609 -16.078 3.68 1 92.25 165 ASN B CA 1
ATOM 3274 C C . ASN B 1 165 ? -6.797 -17.234 2.713 1 92.25 165 ASN B C 1
ATOM 3276 O O . ASN B 1 165 ? -6.938 -18.391 3.135 1 92.25 165 ASN B O 1
ATOM 3280 N N . ILE B 1 166 ? -6.812 -16.953 1.481 1 91.81 166 ILE B N 1
ATOM 3281 C CA . ILE B 1 166 ? -6.996 -18.047 0.529 1 91.81 166 ILE B CA 1
ATOM 3282 C C . ILE B 1 166 ? -5.816 -19 0.61 1 91.81 166 ILE B C 1
ATOM 3284 O O . ILE B 1 166 ? -5.969 -20.203 0.381 1 91.81 166 ILE B O 1
ATOM 3288 N N . PHE B 1 167 ? -4.676 -18.531 0.957 1 91.25 167 PHE B N 1
ATOM 3289 C CA . PHE B 1 167 ? -3.461 -19.344 1.015 1 91.25 167 PHE B CA 1
ATOM 3290 C C . PHE B 1 167 ? -3.508 -20.312 2.191 1 91.25 167 PHE B C 1
ATOM 3292 O O . PHE B 1 167 ? -2.703 -21.234 2.271 1 91.25 167 PHE B O 1
ATOM 3299 N N . THR B 1 168 ? -4.402 -20.094 3.053 1 89.38 168 THR B N 1
ATOM 3300 C CA . THR B 1 168 ? -4.539 -20.984 4.203 1 89.38 168 THR B CA 1
ATOM 3301 C C . THR B 1 168 ? -5.574 -22.062 3.928 1 89.38 168 THR B C 1
ATOM 3303 O O . THR B 1 168 ? -5.801 -22.938 4.766 1 89.38 168 THR B O 1
ATOM 3306 N N . THR B 1 169 ? -6.141 -21.984 2.809 1 88.81 169 THR B N 1
ATOM 3307 C CA . THR B 1 169 ? -7.172 -22.953 2.447 1 88.81 169 THR B CA 1
ATOM 3308 C C . THR B 1 169 ? -6.59 -24.078 1.59 1 88.81 169 THR B C 1
ATOM 3310 O O . THR B 1 169 ? -5.418 -24.031 1.213 1 88.81 169 THR B O 1
ATOM 3313 N N . THR B 1 170 ? -7.414 -25.047 1.277 1 86.19 170 THR B N 1
ATOM 3314 C CA . THR B 1 170 ? -7 -26.172 0.455 1 86.19 170 THR B CA 1
ATOM 3315 C C . THR B 1 170 ? -7.012 -25.812 -1.024 1 86.19 170 THR B C 1
ATOM 3317 O O . THR B 1 170 ? -6.535 -26.562 -1.867 1 86.19 170 THR B O 1
ATOM 3320 N N . LEU B 1 171 ? -7.453 -24.625 -1.29 1 82.06 171 LEU B N 1
ATOM 3321 C CA . LEU B 1 171 ? -7.609 -24.219 -2.682 1 82.06 171 LEU B CA 1
ATOM 3322 C C . LEU B 1 171 ? -6.254 -23.984 -3.338 1 82.06 171 LEU B C 1
ATOM 3324 O O . LEU B 1 171 ? -6.133 -24.047 -4.562 1 82.06 171 LEU B O 1
ATOM 3328 N N . VAL B 1 172 ? -5.285 -23.797 -2.518 1 80.88 172 VAL B N 1
ATOM 3329 C CA . VAL B 1 172 ? -3.961 -23.547 -3.074 1 80.88 172 VAL B CA 1
ATOM 3330 C C . VAL B 1 172 ? -2.947 -24.5 -2.463 1 80.88 172 VAL B C 1
ATOM 3332 O O . VAL B 1 172 ? -1.738 -24.344 -2.643 1 80.88 172 VAL B O 1
ATOM 3335 N N . GLU B 1 173 ? -3.686 -25.5 -1.946 1 80.56 173 GLU B N 1
ATOM 3336 C CA . GLU B 1 173 ? -2.863 -26.484 -1.247 1 80.56 173 GLU B CA 1
ATOM 3337 C C . GLU B 1 173 ? -2.051 -27.312 -2.23 1 80.56 173 GLU B C 1
ATOM 3339 O O . GLU B 1 173 ? -2.484 -27.547 -3.361 1 80.56 173 GLU B O 1
ATOM 3344 N N . ASP B 1 174 ? -0.712 -27.375 -2.285 1 88.81 174 ASP B N 1
ATOM 3345 C CA . ASP B 1 174 ? 0.187 -28.266 -3.018 1 88.81 174 ASP B CA 1
ATOM 3346 C C . ASP B 1 174 ? 0.807 -27.547 -4.215 1 88.81 174 ASP B C 1
ATOM 3348 O O . ASP B 1 174 ? 1.48 -28.172 -5.039 1 88.81 174 ASP B O 1
ATOM 3352 N N . LYS B 1 175 ? 0.435 -26.391 -4.336 1 93.75 175 LYS B N 1
ATOM 3353 C CA . LYS B 1 175 ? 0.979 -25.609 -5.449 1 93.75 175 LYS B CA 1
ATOM 3354 C C . LYS B 1 175 ? 2.246 -24.875 -5.035 1 93.75 175 LYS B C 1
ATOM 3356 O O . LYS B 1 175 ? 2.367 -24.438 -3.889 1 93.75 175 LYS B O 1
ATOM 3361 N N . GLY B 1 176 ? 3.193 -24.891 -5.938 1 96.81 176 GLY B N 1
ATOM 3362 C CA . GLY B 1 176 ? 4.273 -23.922 -5.762 1 96.81 176 GLY B CA 1
ATOM 3363 C C . GLY B 1 176 ? 3.869 -22.5 -6.086 1 96.81 176 GLY B C 1
ATOM 3364 O O . GLY B 1 176 ? 3.281 -22.234 -7.137 1 96.81 176 GLY B O 1
ATOM 3365 N N . VAL B 1 177 ? 4.098 -21.562 -5.164 1 97 177 VAL B N 1
ATOM 3366 C CA . VAL B 1 177 ? 3.643 -20.188 -5.359 1 97 177 VAL B CA 1
ATOM 3367 C C . VAL B 1 177 ? 4.84 -19.25 -5.371 1 97 177 VAL B C 1
ATOM 3369 O O . VAL B 1 177 ? 5.719 -19.328 -4.508 1 97 177 VAL B O 1
ATOM 3372 N N . LEU B 1 178 ? 4.926 -18.469 -6.406 1 98.19 178 LEU B N 1
ATOM 3373 C CA . LEU B 1 178 ? 5.84 -17.328 -6.453 1 98.19 178 LEU B CA 1
ATOM 3374 C C . LEU B 1 178 ? 5.074 -16.016 -6.441 1 98.19 178 LEU B C 1
ATOM 3376 O O . LEU B 1 178 ? 4.305 -15.727 -7.363 1 98.19 178 LEU B O 1
ATOM 3380 N N . ILE B 1 179 ? 5.285 -15.242 -5.387 1 97.19 179 ILE B N 1
ATOM 3381 C CA . ILE B 1 179 ? 4.59 -13.969 -5.246 1 97.19 179 ILE B CA 1
ATOM 3382 C C . ILE B 1 179 ? 5.605 -12.828 -5.219 1 97.19 179 ILE B C 1
ATOM 3384 O O . ILE B 1 179 ? 6.59 -12.883 -4.477 1 97.19 179 ILE B O 1
ATOM 3388 N N . THR B 1 180 ? 5.402 -11.891 -6.086 1 96.94 180 THR B N 1
ATOM 3389 C CA . THR B 1 180 ? 6.23 -10.695 -5.996 1 96.94 180 THR B CA 1
ATOM 3390 C C . THR B 1 180 ? 5.539 -9.617 -5.156 1 96.94 180 THR B C 1
ATOM 3392 O O . THR B 1 180 ? 4.316 -9.469 -5.215 1 96.94 180 THR B O 1
ATOM 3395 N N . THR B 1 181 ? 6.281 -8.938 -4.402 1 93.06 181 THR B N 1
ATOM 3396 C CA . THR B 1 181 ? 5.73 -7.863 -3.582 1 93.06 181 THR B CA 1
ATOM 3397 C C . THR B 1 181 ? 6.832 -6.902 -3.137 1 93.06 181 THR B C 1
ATOM 3399 O O . THR B 1 181 ? 8.008 -7.27 -3.111 1 93.06 181 THR B O 1
ATOM 3402 N N . HIS B 1 182 ? 6.418 -5.711 -2.844 1 87.5 182 HIS B N 1
ATOM 3403 C CA . HIS B 1 182 ? 7.34 -4.777 -2.211 1 87.5 182 HIS B CA 1
ATOM 3404 C C . HIS B 1 182 ? 7.102 -4.699 -0.706 1 87.5 182 HIS B C 1
ATOM 3406 O O . HIS B 1 182 ? 7.875 -4.066 0.018 1 87.5 182 HIS B O 1
ATOM 3412 N N . GLU B 1 183 ? 6.117 -5.379 -0.248 1 82.69 183 GLU B N 1
ATOM 3413 C CA . GLU B 1 183 ? 5.816 -5.414 1.181 1 82.69 183 GLU B CA 1
ATOM 3414 C C . GLU B 1 183 ? 5.359 -6.805 1.614 1 82.69 183 GLU B C 1
ATOM 3416 O O . GLU B 1 183 ? 4.707 -7.516 0.847 1 82.69 183 GLU B O 1
ATOM 3421 N N . ILE B 1 184 ? 5.691 -7.148 2.877 1 86.12 184 ILE B N 1
ATOM 3422 C CA . ILE B 1 184 ? 5.496 -8.539 3.277 1 86.12 184 ILE B CA 1
ATOM 3423 C C . ILE B 1 184 ? 4.434 -8.609 4.375 1 86.12 184 ILE B C 1
ATOM 3425 O O . ILE B 1 184 ? 4 -9.703 4.754 1 86.12 184 ILE B O 1
ATOM 3429 N N . ASP B 1 185 ? 3.891 -7.551 4.746 1 82.06 185 ASP B N 1
ATOM 3430 C CA . ASP B 1 185 ? 3.064 -7.508 5.945 1 82.06 185 ASP B CA 1
ATOM 3431 C C . ASP B 1 185 ? 1.913 -8.508 5.859 1 82.06 185 ASP B C 1
ATOM 3433 O O . ASP B 1 185 ? 1.665 -9.258 6.805 1 82.06 185 ASP B O 1
ATOM 3437 N N . GLU B 1 186 ? 1.312 -8.625 4.777 1 79.19 186 GLU B N 1
ATOM 3438 C CA . GLU B 1 186 ? 0.096 -9.422 4.652 1 79.19 186 GLU B CA 1
ATOM 3439 C C . GLU B 1 186 ? 0.414 -10.914 4.625 1 79.19 186 GLU B C 1
ATOM 3441 O O . GLU B 1 186 ? -0.421 -11.742 5.004 1 79.19 186 GLU B O 1
ATOM 3446 N N . ILE B 1 187 ? 1.668 -11.203 4.195 1 84.56 187 ILE B N 1
ATOM 3447 C CA . ILE B 1 187 ? 1.894 -12.617 3.93 1 84.56 187 ILE B CA 1
ATOM 3448 C C . ILE B 1 187 ? 3.113 -13.102 4.711 1 84.56 187 ILE B C 1
ATOM 3450 O O . ILE B 1 187 ? 3.607 -14.211 4.48 1 84.56 187 ILE B O 1
ATOM 3454 N N . GLU B 1 188 ? 3.564 -12.344 5.578 1 89.69 188 GLU B N 1
ATOM 3455 C CA . GLU B 1 188 ? 4.781 -12.688 6.305 1 89.69 188 GLU B CA 1
ATOM 3456 C C . GLU B 1 188 ? 4.676 -14.07 6.938 1 89.69 188 GLU B C 1
ATOM 3458 O O . GLU B 1 188 ? 5.617 -14.867 6.871 1 89.69 188 GLU B O 1
ATOM 3463 N N . ARG B 1 189 ? 3.557 -14.375 7.449 1 89.94 189 ARG B N 1
ATOM 3464 C CA . ARG B 1 189 ? 3.381 -15.617 8.195 1 89.94 189 ARG B CA 1
ATOM 3465 C C . ARG B 1 189 ? 3.139 -16.797 7.25 1 89.94 189 ARG B C 1
ATOM 3467 O O . ARG B 1 189 ? 3.17 -17.953 7.672 1 89.94 189 ARG B O 1
ATOM 3474 N N . LEU B 1 190 ? 2.938 -16.484 6.02 1 93.69 190 LEU B N 1
ATOM 3475 C CA . LEU B 1 190 ? 2.559 -17.531 5.074 1 93.69 190 LEU B CA 1
ATOM 3476 C C . LEU B 1 190 ? 3.746 -17.938 4.203 1 93.69 190 LEU B C 1
ATOM 3478 O O . LEU B 1 190 ? 3.727 -19 3.572 1 93.69 190 LEU B O 1
ATOM 3482 N N . VAL B 1 191 ? 4.758 -17.156 4.199 1 96.69 191 VAL B N 1
ATOM 3483 C CA . VAL B 1 191 ? 5.867 -17.328 3.266 1 96.69 191 VAL B CA 1
ATOM 3484 C C . VAL B 1 191 ? 6.855 -18.344 3.816 1 96.69 191 VAL B C 1
ATOM 3486 O O . VAL B 1 191 ? 7.215 -18.297 4.996 1 96.69 191 VAL B O 1
ATOM 3489 N N . ASP B 1 192 ? 7.293 -19.219 2.924 1 96.94 192 ASP B N 1
ATOM 3490 C CA . ASP B 1 192 ? 8.273 -20.234 3.283 1 96.94 192 ASP B CA 1
ATOM 3491 C C . ASP B 1 192 ? 9.688 -19.797 2.881 1 96.94 192 ASP B C 1
ATOM 3493 O O . ASP B 1 192 ? 10.648 -20.031 3.617 1 96.94 192 ASP B O 1
ATOM 3497 N N . HIS B 1 193 ? 9.805 -19.266 1.71 1 97.88 193 HIS B N 1
ATOM 3498 C CA . HIS B 1 193 ? 11.086 -18.859 1.139 1 97.88 193 HIS B CA 1
ATOM 3499 C C . HIS B 1 193 ? 11.039 -17.406 0.689 1 97.88 193 HIS B C 1
ATOM 3501 O O . HIS B 1 193 ? 10.008 -16.922 0.219 1 97.88 193 HIS B O 1
ATOM 3507 N N . VAL B 1 194 ? 12.172 -16.75 0.834 1 98.31 194 VAL B N 1
ATOM 3508 C CA . VAL B 1 194 ? 12.258 -15.344 0.443 1 98.31 194 VAL B CA 1
ATOM 3509 C C . VAL B 1 194 ? 13.453 -15.133 -0.482 1 98.31 194 VAL B C 1
ATOM 3511 O O . VAL B 1 194 ? 14.531 -15.672 -0.24 1 98.31 194 VAL B O 1
ATOM 3514 N N . ILE B 1 195 ? 13.211 -14.422 -1.528 1 98.38 195 ILE B N 1
ATOM 3515 C CA . ILE B 1 195 ? 14.242 -13.914 -2.43 1 98.38 195 ILE B CA 1
ATOM 3516 C C . ILE B 1 195 ? 14.242 -12.383 -2.396 1 98.38 195 ILE B C 1
ATOM 3518 O O . ILE B 1 195 ? 13.242 -11.75 -2.748 1 98.38 195 ILE B O 1
ATOM 3522 N N . LEU B 1 196 ? 15.32 -11.812 -1.936 1 97.31 196 LEU B N 1
ATOM 3523 C CA . LEU B 1 196 ? 15.438 -10.359 -1.909 1 97.31 196 LEU B CA 1
ATOM 3524 C C . LEU B 1 196 ? 16.219 -9.852 -3.115 1 97.31 196 LEU B C 1
ATOM 3526 O O . LEU B 1 196 ? 17.391 -10.203 -3.289 1 97.31 196 LEU B O 1
ATOM 3530 N N . LEU B 1 197 ? 15.547 -9.031 -3.871 1 96.75 197 LEU B N 1
ATOM 3531 C CA . LEU B 1 197 ? 16.188 -8.422 -5.035 1 96.75 197 LEU B CA 1
ATOM 3532 C C . LEU B 1 197 ? 16.797 -7.07 -4.672 1 96.75 197 LEU B C 1
ATOM 3534 O O . LEU B 1 197 ? 16.172 -6.273 -3.967 1 96.75 197 LEU B O 1
ATOM 3538 N N . ASP B 1 198 ? 17.938 -6.883 -5.074 1 93.81 198 ASP B N 1
ATOM 3539 C CA . ASP B 1 198 ? 18.609 -5.594 -4.949 1 93.81 198 ASP B CA 1
ATOM 3540 C C . ASP B 1 198 ? 19.328 -5.215 -6.246 1 93.81 198 ASP B C 1
ATOM 3542 O O . ASP B 1 198 ? 20.297 -5.855 -6.633 1 93.81 198 ASP B O 1
ATOM 3546 N N . ARG B 1 199 ? 18.875 -4.152 -6.805 1 89.88 199 ARG B N 1
ATOM 3547 C CA . ARG B 1 199 ? 19.359 -3.75 -8.117 1 89.88 199 ARG B CA 1
ATOM 3548 C C . ARG B 1 199 ? 19.188 -4.871 -9.133 1 89.88 199 ARG B C 1
ATOM 3550 O O . ARG B 1 199 ? 18.078 -5.391 -9.305 1 89.88 199 ARG B O 1
ATOM 3557 N N . THR B 1 200 ? 20.188 -5.391 -9.734 1 94.56 200 THR B N 1
ATOM 3558 C CA . THR B 1 200 ? 20.031 -6.328 -10.844 1 94.56 200 THR B CA 1
ATOM 3559 C C . THR B 1 200 ? 20.281 -7.758 -10.375 1 94.56 200 THR B C 1
ATOM 3561 O O . THR B 1 200 ? 20.359 -8.68 -11.195 1 94.56 200 THR B O 1
ATOM 3564 N N . ARG B 1 201 ? 20.391 -7.918 -9.078 1 97.12 201 ARG B N 1
ATOM 3565 C CA . ARG B 1 201 ? 20.797 -9.227 -8.578 1 97.12 201 ARG B CA 1
ATOM 3566 C C . ARG 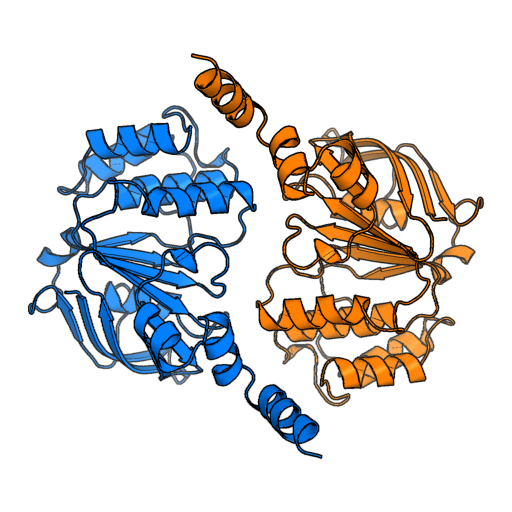B 1 201 ? 19.984 -9.625 -7.348 1 97.12 201 ARG B C 1
ATOM 3568 O O . ARG B 1 201 ? 19.219 -8.82 -6.824 1 97.12 201 ARG B O 1
ATOM 3575 N N . ILE B 1 202 ? 20.156 -10.906 -6.984 1 97.88 202 ILE B N 1
ATOM 3576 C CA . ILE B 1 202 ? 19.609 -11.391 -5.723 1 97.88 202 ILE B CA 1
ATOM 3577 C C . ILE B 1 202 ? 20.578 -11.07 -4.586 1 97.88 202 ILE B C 1
ATOM 3579 O O . ILE B 1 202 ? 21.734 -11.539 -4.594 1 97.88 202 ILE B O 1
ATOM 3583 N N . ALA B 1 203 ? 20.156 -10.297 -3.684 1 97.38 203 ALA B N 1
ATOM 3584 C CA . ALA B 1 203 ? 20.984 -9.914 -2.549 1 97.38 203 ALA B CA 1
ATOM 3585 C C . ALA B 1 203 ? 21.016 -11.008 -1.492 1 97.38 203 ALA B C 1
ATOM 3587 O O . ALA B 1 203 ? 22.047 -11.227 -0.843 1 97.38 203 ALA B O 1
ATOM 3588 N N . LYS B 1 204 ? 19.891 -11.656 -1.315 1 97.38 204 LYS B N 1
ATOM 3589 C CA . LYS B 1 204 ? 19.781 -12.703 -0.305 1 97.38 204 LYS B CA 1
ATOM 3590 C C . LYS B 1 204 ? 18.609 -13.641 -0.604 1 97.38 204 LYS B C 1
ATOM 3592 O O . LYS B 1 204 ? 17.578 -13.203 -1.127 1 97.38 204 LYS B O 1
ATOM 3597 N N . GLU B 1 205 ? 18.875 -14.828 -0.35 1 98.12 205 GLU B N 1
ATOM 3598 C CA . GLU B 1 205 ? 17.859 -15.867 -0.395 1 98.12 205 GLU B CA 1
ATOM 3599 C C . GLU B 1 205 ? 17.875 -16.734 0.867 1 98.12 205 GLU B C 1
ATOM 3601 O O . GLU B 1 205 ? 18.953 -17.094 1.351 1 98.12 205 GLU B O 1
ATOM 3606 N N . PHE B 1 206 ? 16.609 -17.016 1.383 1 98.06 206 PHE B N 1
ATOM 3607 C CA . PHE B 1 206 ? 16.641 -17.781 2.625 1 98.06 206 PHE B CA 1
ATOM 3608 C C . PHE B 1 206 ? 15.289 -18.438 2.895 1 98.06 206 PHE B C 1
ATOM 3610 O O . PHE B 1 206 ? 14.266 -18.016 2.346 1 98.06 206 PHE B O 1
ATOM 3617 N N . ASN B 1 207 ? 15.367 -19.516 3.648 1 98.25 207 ASN B N 1
ATOM 3618 C CA . ASN B 1 207 ? 14.18 -20.109 4.258 1 98.25 207 ASN B CA 1
ATOM 3619 C C . ASN B 1 207 ? 13.766 -19.359 5.52 1 98.25 207 ASN B C 1
ATOM 3621 O O . ASN B 1 207 ? 14.586 -19.109 6.402 1 98.25 207 ASN B O 1
ATOM 3625 N N . VAL B 1 208 ? 12.492 -19.094 5.609 1 97.88 208 VAL B N 1
ATOM 3626 C CA . VAL B 1 208 ? 12.008 -18.203 6.656 1 97.88 208 VAL B CA 1
ATOM 3627 C C . VAL B 1 208 ? 12.164 -18.875 8.016 1 97.88 208 VAL B C 1
ATOM 3629 O O . VAL B 1 208 ? 12.672 -18.266 8.969 1 97.88 208 VAL B O 1
ATOM 3632 N N . GLU B 1 209 ? 11.766 -20.062 8.109 1 97.25 209 GLU B N 1
ATOM 3633 C CA . GLU B 1 209 ? 11.852 -20.781 9.375 1 97.25 209 GLU B CA 1
ATOM 3634 C C . GLU B 1 209 ? 13.305 -20.953 9.805 1 97.25 209 GLU B C 1
ATOM 3636 O O . GLU B 1 209 ? 13.641 -20.75 10.977 1 97.25 209 GLU B O 1
ATOM 3641 N N . GLN B 1 210 ? 14.109 -21.297 8.906 1 97.81 210 GLN B N 1
ATOM 3642 C CA . GLN B 1 210 ? 15.523 -21.5 9.211 1 97.81 210 GLN B CA 1
ATOM 3643 C C . GLN B 1 210 ? 16.172 -20.188 9.68 1 97.81 210 GLN B C 1
ATOM 3645 O O . GLN B 1 210 ? 16.953 -20.188 10.617 1 97.81 210 GLN B O 1
ATOM 3650 N N . MET B 1 211 ? 15.805 -19.125 9.016 1 97.69 211 MET B N 1
ATOM 3651 C CA . MET B 1 211 ? 16.328 -17.828 9.398 1 97.69 211 MET B CA 1
ATOM 3652 C C . MET B 1 211 ? 15.906 -17.469 10.82 1 97.69 211 MET B C 1
ATOM 3654 O O . MET B 1 211 ? 16.719 -16.984 11.609 1 97.69 211 MET B O 1
ATOM 3658 N N . ARG B 1 212 ? 14.742 -17.672 11.094 1 96.56 212 ARG B N 1
ATOM 3659 C CA . ARG B 1 212 ? 14.227 -17.406 12.43 1 96.56 212 ARG B CA 1
ATOM 3660 C C . ARG B 1 212 ? 14.938 -18.266 13.469 1 96.56 212 ARG B C 1
ATOM 3662 O O . ARG B 1 212 ? 15.344 -17.766 14.523 1 96.56 212 ARG B O 1
ATOM 3669 N N . MET B 1 213 ? 15.172 -19.516 13.195 1 97.38 213 MET B N 1
ATOM 3670 C CA . MET B 1 213 ? 15.781 -20.453 14.125 1 97.38 213 MET B CA 1
ATOM 3671 C C . MET B 1 213 ? 17.266 -20.156 14.312 1 97.38 213 MET B C 1
ATOM 3673 O O . MET B 1 213 ? 17.766 -20.156 15.445 1 97.38 213 MET B O 1
ATOM 3677 N N . ASP B 1 214 ? 17.859 -19.875 13.266 1 97.75 214 ASP B N 1
ATOM 3678 C CA . ASP B 1 214 ? 19.312 -19.75 13.281 1 97.75 214 ASP B CA 1
ATOM 3679 C C . ASP B 1 214 ? 19.734 -18.359 13.766 1 97.75 214 ASP B C 1
ATOM 3681 O O . ASP B 1 214 ? 20.734 -18.219 14.477 1 97.75 214 ASP B O 1
ATOM 3685 N N . GLU B 1 215 ? 18.953 -17.344 13.398 1 97.25 215 GLU B N 1
ATOM 3686 C CA . GLU B 1 215 ? 19.438 -15.992 13.648 1 97.25 215 GLU B CA 1
ATOM 3687 C C . GLU B 1 215 ? 18.422 -15.188 14.445 1 97.25 215 GLU B C 1
ATOM 3689 O O . GLU B 1 215 ? 18.688 -14.047 14.828 1 97.25 215 GLU B O 1
ATOM 3694 N N . GLY B 1 216 ? 17.281 -15.734 14.672 1 97 216 GLY B N 1
ATOM 3695 C CA . GLY B 1 216 ? 16.25 -15.008 15.391 1 97 216 GLY B CA 1
ATOM 3696 C C . GLY B 1 216 ? 15.711 -13.82 14.625 1 97 216 GLY B C 1
ATOM 3697 O O . GLY B 1 216 ? 15.258 -12.844 15.219 1 97 216 GLY B O 1
ATOM 3698 N N . LYS B 1 217 ? 15.789 -13.914 13.242 1 96.31 217 LYS B N 1
ATOM 3699 C CA . LYS B 1 217 ? 15.414 -12.758 12.438 1 96.31 217 LYS B CA 1
ATOM 3700 C C . LYS B 1 217 ? 14.117 -13.016 11.672 1 96.31 217 LYS B C 1
ATOM 3702 O O . LYS B 1 217 ? 13.898 -14.117 11.172 1 96.31 217 LYS B O 1
ATOM 3707 N N . SER B 1 218 ? 13.305 -11.953 11.672 1 94.81 218 SER B N 1
ATOM 3708 C CA . SER B 1 218 ? 12.133 -11.945 10.812 1 94.81 218 SER B CA 1
ATOM 3709 C C . SER B 1 218 ? 12.5 -11.578 9.375 1 94.81 218 SER B C 1
ATOM 3711 O O . SER B 1 218 ? 13.648 -11.203 9.102 1 94.81 218 SER B O 1
ATOM 3713 N N . ILE B 1 219 ? 11.57 -11.734 8.477 1 96.12 219 ILE B N 1
ATOM 3714 C CA . ILE B 1 219 ? 11.781 -11.32 7.09 1 96.12 219 ILE B CA 1
ATOM 3715 C C . ILE B 1 219 ? 12.133 -9.836 7.043 1 96.12 219 ILE B C 1
ATOM 3717 O O . ILE B 1 219 ? 13.07 -9.438 6.344 1 96.12 219 ILE B O 1
ATOM 3721 N N . VAL B 1 220 ? 11.414 -9.062 7.84 1 92.38 220 VAL B N 1
ATOM 3722 C CA . VAL B 1 220 ? 11.617 -7.617 7.855 1 92.38 220 VAL B CA 1
ATOM 3723 C C . VAL B 1 220 ? 13.023 -7.301 8.367 1 92.38 220 VAL B C 1
ATOM 3725 O O . VAL B 1 220 ? 13.68 -6.383 7.867 1 92.38 220 VAL B O 1
ATOM 3728 N N . ASP B 1 221 ? 13.438 -8.016 9.383 1 93 221 ASP B N 1
ATOM 3729 C CA . ASP B 1 221 ? 14.789 -7.836 9.891 1 93 221 ASP B CA 1
ATOM 3730 C C . ASP B 1 221 ? 15.828 -8.039 8.789 1 93 221 ASP B C 1
ATOM 3732 O O . ASP B 1 221 ? 16.75 -7.238 8.648 1 93 221 ASP B O 1
ATOM 3736 N N . VAL B 1 222 ? 15.664 -9.055 8.016 1 95.5 222 VAL B N 1
ATOM 3737 C CA . VAL B 1 222 ? 16.594 -9.367 6.949 1 95.5 222 VAL B CA 1
ATOM 3738 C C . VAL B 1 222 ? 16.516 -8.305 5.855 1 95.5 222 VAL B C 1
ATOM 3740 O O . VAL B 1 222 ? 17.531 -7.879 5.316 1 95.5 222 VAL B O 1
ATOM 3743 N N . MET B 1 223 ? 15.336 -7.926 5.551 1 94.12 223 MET B N 1
ATOM 3744 C CA . MET B 1 223 ? 15.141 -6.855 4.574 1 94.12 223 MET B CA 1
ATOM 3745 C C . MET B 1 223 ? 15.891 -5.598 4.992 1 94.12 223 MET B C 1
ATOM 3747 O O . MET B 1 223 ? 16.516 -4.93 4.156 1 94.12 223 MET B O 1
ATOM 3751 N N . ARG B 1 224 ? 15.75 -5.262 6.227 1 90.81 224 ARG B N 1
ATOM 3752 C CA . ARG B 1 224 ? 16.422 -4.078 6.742 1 90.81 224 ARG B CA 1
ATOM 3753 C C . ARG B 1 224 ? 17.938 -4.172 6.531 1 90.81 224 ARG B C 1
ATOM 3755 O O . ARG B 1 224 ? 18.578 -3.199 6.133 1 90.81 224 ARG B O 1
ATOM 3762 N N . GLU B 1 225 ? 18.484 -5.273 6.797 1 92.81 225 GLU B N 1
ATOM 3763 C CA . GLU B 1 225 ? 19.922 -5.496 6.609 1 92.81 225 GLU B CA 1
ATOM 3764 C C . GLU B 1 225 ? 20.328 -5.301 5.148 1 92.81 225 GLU B C 1
ATOM 3766 O O . GLU B 1 225 ? 21.406 -4.785 4.859 1 92.81 225 GLU B O 1
ATOM 3771 N N . VAL B 1 226 ? 19.406 -5.684 4.309 1 92.88 226 VAL B N 1
ATOM 3772 C CA . VAL B 1 226 ? 19.719 -5.68 2.883 1 92.88 226 VAL B CA 1
ATOM 3773 C C . VAL B 1 226 ? 19.5 -4.285 2.307 1 92.88 226 VAL B C 1
ATOM 3775 O O . VAL B 1 226 ? 20.328 -3.781 1.542 1 92.88 226 VAL B O 1
ATOM 3778 N N . TYR B 1 227 ? 18.438 -3.654 2.725 1 88.81 227 TYR B N 1
ATOM 3779 C CA . TYR B 1 227 ? 18.016 -2.449 2.023 1 88.81 227 TYR B CA 1
ATOM 3780 C C . TYR B 1 227 ? 18.406 -1.197 2.795 1 88.81 227 TYR B C 1
ATOM 3782 O O . TYR B 1 227 ? 18.375 -0.091 2.25 1 88.81 227 TYR B O 1
ATOM 3790 N N . GLN B 1 228 ? 18.625 -1.332 4.055 1 85 228 GLN B N 1
ATOM 3791 C CA . GLN B 1 228 ? 19.094 -0.214 4.867 1 85 228 GLN B CA 1
ATOM 3792 C C . GLN B 1 228 ? 20.375 -0.58 5.621 1 85 228 GLN B C 1
ATOM 3794 O O . GLN B 1 228 ? 20.406 -0.545 6.852 1 85 228 GLN B O 1
ATOM 3799 N N . PRO B 1 229 ? 21.375 -0.809 4.977 1 73.31 229 PRO B N 1
ATOM 3800 C CA . PRO B 1 229 ? 22.578 -1.274 5.664 1 73.31 229 PRO B CA 1
ATOM 3801 C C . PRO B 1 229 ? 23.188 -0.211 6.574 1 73.31 229 PRO B C 1
ATOM 3803 O O . PRO B 1 229 ? 23.812 -0.543 7.582 1 73.31 229 PRO B O 1
ATOM 3806 N N . GLN B 1 230 ? 23.156 1.022 6.246 1 66 230 GLN B N 1
ATOM 3807 C CA . GLN B 1 230 ? 23.812 2.059 7.043 1 66 230 GLN B CA 1
ATOM 3808 C C . GLN B 1 230 ? 23.062 2.291 8.352 1 66 230 GLN B C 1
ATOM 3810 O O . GLN B 1 230 ? 23.656 2.654 9.367 1 66 230 GLN B O 1
ATOM 3815 N N . GLN B 1 231 ? 21.875 2.166 8.406 1 55.88 231 GLN B N 1
ATOM 3816 C CA . GLN B 1 231 ? 21.141 2.387 9.648 1 55.88 231 GLN B CA 1
ATOM 3817 C C . GLN B 1 231 ? 21.438 1.288 10.672 1 55.88 231 GLN B C 1
ATOM 3819 O O . GLN B 1 231 ? 21.375 1.521 11.875 1 55.88 231 GLN B O 1
ATOM 3824 N N . PHE B 1 232 ? 21.672 0.145 10.297 1 49.09 232 PHE B N 1
ATOM 3825 C CA . PHE B 1 232 ? 21.984 -0.946 11.211 1 49.09 232 PHE B CA 1
ATOM 3826 C C . PHE B 1 232 ? 23.406 -0.802 11.742 1 49.09 232 PHE B C 1
ATOM 3828 O O . PHE B 1 232 ? 23.719 -1.262 12.852 1 49.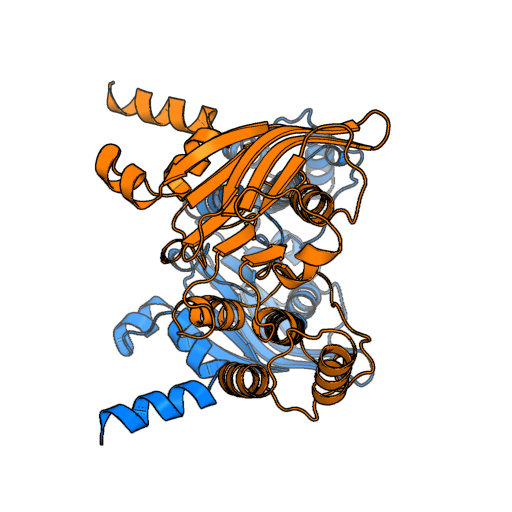09 232 PHE B O 1
ATOM 3835 N N . ALA B 1 233 ? 24.266 -0.221 11.062 1 46.41 233 ALA B N 1
ATOM 3836 C CA . ALA B 1 233 ? 25.609 -0.053 11.609 1 46.41 233 ALA B CA 1
ATOM 3837 C C . ALA B 1 233 ? 25.594 0.835 12.852 1 46.41 233 ALA B C 1
ATOM 3839 O O . ALA B 1 233 ? 26.344 0.607 13.797 1 46.41 233 ALA B O 1
ATOM 3840 N N . SER B 1 234 ? 24.859 1.827 12.867 1 43.97 234 SER B N 1
ATOM 3841 C CA . SER B 1 234 ? 24.891 2.74 14.008 1 43.97 234 SER B CA 1
ATOM 3842 C C . SER B 1 234 ? 24.25 2.119 15.242 1 43.97 234 SER B C 1
ATOM 3844 O O . SER B 1 234 ? 24.641 2.426 16.375 1 43.97 234 SER B O 1
ATOM 3846 N N . TRP B 1 235 ? 23.266 1.267 15.086 1 39.84 235 TRP B N 1
ATOM 3847 C CA . TRP B 1 235 ? 22.656 0.649 16.266 1 39.84 235 TRP B CA 1
ATOM 3848 C C . TRP B 1 235 ? 23.594 -0.373 16.891 1 39.84 235 TRP B C 1
ATOM 3850 O O . TRP B 1 235 ? 23.578 -0.568 18.109 1 39.84 235 TRP B O 1
ATOM 3860 N N . GLU B 1 236 ? 24.25 -1.084 16.188 1 39.91 236 GLU B N 1
ATOM 3861 C CA . GLU B 1 236 ? 25.219 -2.002 16.781 1 39.91 236 GLU B CA 1
ATOM 3862 C C . GLU B 1 236 ? 26.297 -1.245 17.531 1 39.91 236 GLU B C 1
ATOM 3864 O O . GLU B 1 236 ? 26.828 -1.743 18.531 1 39.91 236 GLU B O 1
ATOM 3869 N N . GLY B 1 237 ? 26.688 -0.09 17.078 1 37.97 237 GLY B N 1
ATOM 3870 C CA . GLY B 1 237 ? 27.75 0.606 17.766 1 37.97 237 GLY B CA 1
ATOM 3871 C C . GLY B 1 237 ? 27.328 1.216 19.078 1 37.97 237 GLY B C 1
ATOM 3872 O O . GLY B 1 237 ? 28.156 1.484 19.953 1 37.97 237 GLY B O 1
ATOM 3873 N N . ASP B 1 238 ? 26.109 1.754 19.172 1 37.03 238 ASP B N 1
ATOM 3874 C CA . ASP B 1 238 ? 25.844 2.467 20.422 1 37.03 238 ASP B CA 1
ATOM 3875 C C . ASP B 1 238 ? 25.578 1.491 21.562 1 37.03 238 ASP B C 1
ATOM 3877 O O . ASP B 1 238 ? 25.406 1.906 22.703 1 37.03 238 ASP B O 1
ATOM 3881 N N . GLU B 1 239 ? 25.312 0.203 21.344 1 36.12 239 GLU B N 1
ATOM 3882 C CA . GLU B 1 239 ? 25.188 -0.585 22.562 1 36.12 239 GLU B CA 1
ATOM 3883 C C . GLU B 1 239 ? 26.562 -0.821 23.219 1 36.12 239 GLU B C 1
ATOM 3885 O O . GLU B 1 239 ? 26.641 -1.374 24.312 1 36.12 239 GLU B O 1
ATOM 3890 N N . TYR B 1 240 ? 27.672 -0.776 22.438 1 30.11 240 TYR B N 1
ATOM 3891 C CA . TYR B 1 240 ? 28.875 -1.144 23.156 1 30.11 240 TYR B CA 1
ATOM 3892 C C . TYR B 1 240 ? 29.516 0.074 23.828 1 30.11 240 TYR B C 1
ATOM 3894 O O . TYR B 1 240 ? 30.469 -0.056 24.594 1 30.11 240 TYR B O 1
ATOM 3902 N N . GLU B 1 241 ? 29.156 1.346 23.5 1 26.98 241 GLU B N 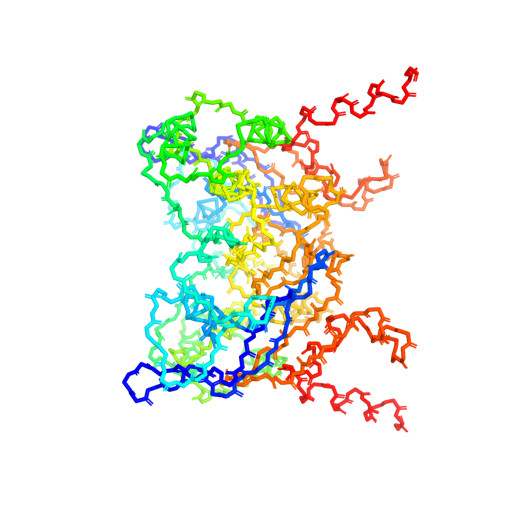1
ATOM 3903 C CA . GLU B 1 241 ? 29.844 2.203 24.453 1 26.98 241 GLU B CA 1
ATOM 3904 C C . GLU B 1 241 ? 28.969 2.482 25.672 1 26.98 241 GLU B C 1
ATOM 3906 O O . GLU B 1 241 ? 27.75 2.652 25.547 1 26.98 241 GLU B O 1
#

Organism: NCBI:txid883103

Foldseek 3Di:
DKKKFQWWADDVPRTLAGGEIDDFDWLAEEEEAEDPPSQLQVVLCCLLVVDPTPDIFIDDPRHTDDPVQSLQEFEQELDFPDDQQAFLLRVLVVLVVPHVQAAPVLLVVLCVLLVHDRRDRRVPDDSLVSLSSSCSSRLRGNHQEYEYEASPPPDDPVSLLSVLVVLVDPSCRGHGYYYYHNDCVSCQVRHQKYFYGDRRYTPDIDGQVCCCVVPVDGPVRVVCCRPPVVVVVVVVPVVVD/DKKWFQWWADDVPRTLAGGEIDDFDWQAEEEEAEDPPSQLQVVLCCLLVVDPTPDIFIDDPRHTDDPVQSLQEFEQELDFPDDQQAFLLRVLVVLVVPHVQAAPVLLVVLCVLLVHDRRDRRNPDDSLVSLSSSVSSRLRGNHQEYEYEASPPPDDPVSLLSVLVVLVDCSCGGHGYYYYHNDCVSCQVRHQKYFYGDRRYTQDIDGQVCCCVVPVDGPVRVVCCRPPVPVVVVVVPVVVD

InterPro domains:
  IPR003439 ABC transporter-like, ATP-binding domain [PF00005] (18-153)
  IPR003439 ABC transporter-like, ATP-binding domain [PS50893] (2-224)
  IPR003593 AAA+ ATPase domain [SM00382] (26-206)
  IPR017871 ABC transporter-like, conserved site [PS00211] (125-139)
  IPR027417 P-loop containing nucleoside triphosphate hydrolase [G3DSA:3.40.50.300] (1-230)
  IPR027417 P-loop containing nucleoside triphosphate hydrolase [SSF52540] (1-211)
  IPR051782 ABC Transporter Superfamily, Various Functions [PTHR42939] (1-215)

Solvent-accessible surfa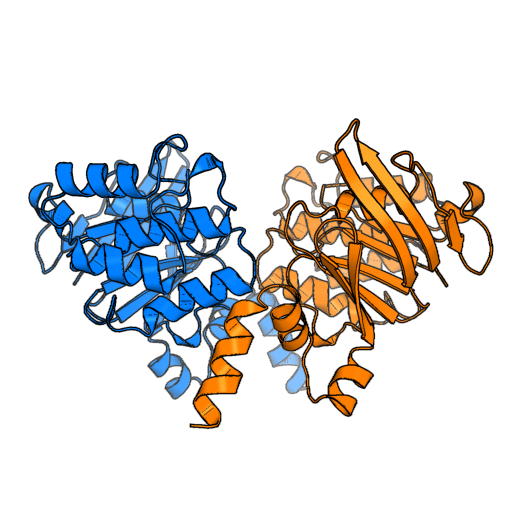ce area (backbone atoms only — not comparable to full-atom values): 25796 Å² total; per-residue (Å²): 71,40,35,38,41,39,34,20,33,58,61,89,89,45,69,40,34,51,58,35,63,52,72,35,50,64,48,35,33,28,36,42,33,35,60,90,87,42,35,65,65,57,50,54,33,38,70,69,62,75,39,84,59,80,41,56,50,44,25,47,68,85,37,70,69,44,80,86,48,49,60,39,44,28,75,32,63,69,59,80,87,62,68,44,84,33,28,46,44,55,49,49,48,51,43,54,74,73,32,90,39,47,33,67,67,51,33,52,52,44,32,55,73,68,73,55,59,53,80,44,42,46,67,77,44,53,65,46,52,44,47,50,49,45,46,38,65,29,58,18,34,65,34,49,28,38,41,32,35,36,79,62,64,89,44,48,64,66,52,42,50,54,59,46,51,47,66,76,34,81,78,46,51,75,25,11,28,40,35,31,34,60,67,52,82,82,44,56,90,66,44,42,31,41,35,34,47,48,69,38,33,70,72,46,74,49,47,43,66,57,38,32,72,74,68,69,39,52,71,66,54,52,46,40,57,70,76,40,51,72,68,54,53,57,59,65,54,58,72,74,108,71,40,36,38,40,39,34,21,33,59,60,87,90,46,68,39,33,51,59,35,64,52,74,34,50,63,52,34,32,29,33,42,33,34,60,89,87,42,34,65,66,56,50,55,32,39,71,70,61,74,38,83,59,79,39,58,48,42,27,46,69,83,37,69,70,45,82,87,48,48,60,40,44,28,72,32,62,68,58,82,85,64,68,46,83,33,28,46,43,54,50,51,49,51,43,53,74,74,32,91,41,46,32,68,67,53,33,52,53,43,32,56,73,68,71,56,58,54,79,44,43,46,65,78,46,53,66,46,54,44,46,50,49,44,46,36,67,32,56,19,33,65,37,50,27,38,40,34,35,37,79,62,64,88,43,49,63,66,52,42,51,55,59,46,51,46,68,76,38,76,78,49,58,63,25,11,29,40,35,30,33,60,66,51,80,80,44,56,89,66,43,42,32,41,36,34,46,48,69,39,33,71,72,45,73,48,47,44,65,57,39,32,71,74,68,69,38,52,71,66,55,51,46,40,57,70,75,40,49,71,66,54,54,56,57,63,52,59,73,73,106

pLDDT: mean 91.06, std 12.4, range [26.77, 98.69]